Protein AF-A0A349BZT4-F1 (afdb_monomer)

Foldseek 3Di:
DDDDDDDDDDPPPPVVVVVVVVVVLVVPPPPQPWDDPVNVLVLCCQWQNPQKDFDDKDWDQDPQRKTKIWTWIDGPPDWIKIKIKIWDFDQDPVRDTDTRDIWIAICLVVRLCVVLVVVLVVLCVPAPWPWDWDFDDDDPDDSQTATETETEAADPVCLLVVLQSLLVVLVSSAAETQDPADPTPPPRTHAQKHWYFYAFPPDPDPCCPPPVNVVLGTQAIGHRDYPNGDRRHSVNSSVRSLQSNLQSCLVVLVPGPDDDPVSNVVDFHQKFFEDEPPADDDDTPLWIWGQDPVVRFTKIWDQQVQLVAPPNPDPDPPGCSVVVVLVSLVKHKDHYHQKIWIGRPNKIKMKGWDWDDDPPDRTDTDDIWMDIVRHTDDFDADDPPQDPPDSHTDIGTPVRCCVVVVWDWDADRSNRHIYID

Mean predicted aligned error: 14.91 Å

pLDDT: mean 72.08, std 18.43, range [25.5, 96.25]

Secondary structure (DSSP, 8-state):
----------THHHHHHHHHHHHHHHS---------HHHHHHHHHHHH-TT-EEEEEEEEE-TTS-EEEEEEEE-TTS-EEEEEEEE-EEEPTTSPEEEPPPEEEE-HHHHHHHHHHHHHHHHHHTSSSEEEEEEE---TT-TT-EEEEEEEESSGGGHHHHHHHHHHHHHHH----S-S----TT------EEEEEE--TT--SGGGGSTTTGGGGEEEEEEPP-TTSPPPPHHHHHHHHHHHHHHHHHHTTTSS----HHHHHHS--SEEEEEETTSS-PPTTSSEEEEETTTTEEEETT--GGGGSBT-S--PSSTTHHHHHHHHTT-EEEEEBTEEEEEETTEEEEEEEEEEEETTEEEEEEEEEEEETTEEE-PPPPPTTSS-SSSTT--EEHHHHHHHH---EEEETTTTEEEE-

Structure (mmCIF, N/CA/C/O backbone):
data_AF-A0A349BZT4-F1
#
_entry.id   AF-A0A349BZT4-F1
#
loop_
_atom_site.group_PDB
_atom_site.id
_atom_site.type_symbol
_atom_site.label_atom_id
_atom_site.label_alt_id
_atom_site.label_comp_id
_atom_site.label_asym_id
_atom_site.label_entity_id
_atom_site.label_seq_id
_atom_site.pdbx_PDB_ins_code
_atom_site.Cartn_x
_atom_site.Cartn_y
_atom_site.Cartn_z
_atom_site.occupancy
_atom_site.B_iso_or_equiv
_atom_site.auth_seq_id
_atom_site.auth_comp_id
_atom_site.auth_asym_id
_atom_site.auth_atom_id
_atom_site.pdbx_PDB_model_num
ATOM 1 N N . MET A 1 1 ? -27.736 -64.619 -50.169 1.00 33.50 1 MET A N 1
ATOM 2 C CA . MET A 1 1 ? -26.368 -65.000 -49.756 1.00 33.50 1 MET A CA 1
ATOM 3 C C . MET A 1 1 ? -25.431 -63.856 -50.098 1.00 33.50 1 MET A C 1
ATOM 5 O O . MET A 1 1 ? -25.486 -63.350 -51.210 1.00 33.50 1 MET A O 1
ATOM 9 N N . ARG A 1 2 ? -24.662 -63.398 -49.106 1.00 33.62 2 ARG A N 1
ATOM 10 C CA . ARG A 1 2 ? -23.636 -62.352 -49.215 1.00 33.62 2 ARG A CA 1
ATOM 11 C C . ARG A 1 2 ? -22.525 -62.796 -50.170 1.00 33.62 2 ARG A C 1
ATOM 13 O O . ARG A 1 2 ? -22.105 -63.941 -50.070 1.00 33.62 2 ARG A O 1
ATOM 20 N N . ASN A 1 3 ? -21.973 -61.879 -50.968 1.00 25.77 3 ASN A N 1
ATOM 21 C CA . ASN A 1 3 ? -20.522 -61.825 -51.143 1.00 25.77 3 ASN A CA 1
ATOM 22 C C . ASN A 1 3 ? -20.020 -60.444 -51.578 1.00 25.77 3 ASN A C 1
ATOM 24 O O . ASN A 1 3 ? -20.629 -59.747 -52.383 1.00 25.77 3 ASN A O 1
ATOM 28 N N . ARG A 1 4 ? -18.916 -60.069 -50.930 1.00 27.30 4 ARG A N 1
ATOM 29 C CA . ARG A 1 4 ? -18.234 -58.774 -50.903 1.00 27.30 4 ARG A CA 1
ATOM 30 C C . ARG A 1 4 ? -17.498 -58.507 -52.220 1.00 27.30 4 ARG A C 1
ATOM 32 O O . ARG A 1 4 ? -16.797 -59.388 -52.705 1.00 27.30 4 ARG A O 1
ATOM 39 N N . LYS A 1 5 ? -17.536 -57.264 -52.710 1.00 28.78 5 LYS A N 1
ATOM 40 C CA . LYS A 1 5 ? -16.455 -56.693 -53.528 1.00 28.78 5 LYS A CA 1
ATOM 41 C C . LYS A 1 5 ? -15.668 -55.720 -52.652 1.00 28.78 5 LYS A C 1
ATOM 43 O O . LYS A 1 5 ? -16.179 -54.667 -52.283 1.00 28.78 5 LYS A O 1
ATOM 48 N N . GLN A 1 6 ? -14.458 -56.128 -52.274 1.00 25.50 6 GLN A N 1
ATOM 49 C CA . GLN A 1 6 ? -13.431 -55.256 -51.708 1.00 25.50 6 GLN A CA 1
ATOM 50 C C . GLN A 1 6 ? -13.050 -54.204 -52.752 1.00 25.50 6 GLN A C 1
ATOM 52 O O . GLN A 1 6 ? -12.677 -54.560 -53.867 1.00 25.50 6 GLN A O 1
ATOM 57 N N . TRP A 1 7 ? -13.118 -52.931 -52.374 1.00 26.06 7 TRP A N 1
ATOM 58 C CA . TRP A 1 7 ? -12.403 -51.861 -53.059 1.00 26.06 7 TRP A CA 1
ATOM 59 C C . TRP A 1 7 ? -11.155 -51.553 -52.238 1.00 26.06 7 TRP A C 1
ATOM 61 O O . TRP A 1 7 ? -11.237 -51.128 -51.087 1.00 26.06 7 TRP A O 1
ATOM 71 N N . SER A 1 8 ? -9.999 -51.845 -52.821 1.00 26.56 8 SER A N 1
ATOM 72 C CA . SER A 1 8 ? -8.684 -51.469 -52.319 1.00 26.56 8 SER A CA 1
ATOM 73 C C . SER A 1 8 ? -8.488 -49.962 -52.499 1.00 26.56 8 SER A C 1
ATOM 75 O O . SER A 1 8 ? -8.285 -49.498 -53.621 1.00 26.56 8 SER A O 1
ATOM 77 N N . TYR A 1 9 ? -8.539 -49.199 -51.407 1.00 30.45 9 TYR A N 1
ATOM 78 C CA . TYR A 1 9 ? -8.032 -47.829 -51.392 1.00 30.45 9 TYR A CA 1
ATOM 79 C C . TYR A 1 9 ? -6.500 -47.871 -51.322 1.00 30.45 9 TYR A C 1
ATOM 81 O O . TYR A 1 9 ? -5.923 -48.359 -50.352 1.00 30.45 9 TYR A O 1
ATOM 89 N N . LEU A 1 10 ? -5.851 -47.387 -52.382 1.00 32.22 10 LEU A N 1
ATOM 90 C CA . LEU A 1 10 ? -4.414 -47.115 -52.434 1.00 32.22 10 LEU A CA 1
ATOM 91 C C . LEU A 1 10 ? -4.044 -45.993 -51.434 1.00 32.22 10 LEU A C 1
ATOM 93 O O . LEU A 1 10 ? -4.781 -45.010 -51.329 1.00 32.22 10 LEU A O 1
ATOM 97 N N . PRO A 1 11 ? -2.890 -46.072 -50.744 1.00 33.06 11 PRO A N 1
ATOM 98 C CA . PRO A 1 11 ? -2.479 -45.151 -49.676 1.00 33.06 11 PRO A CA 1
ATOM 99 C C . PRO A 1 11 ? -1.866 -43.834 -50.204 1.00 33.06 11 PRO A C 1
ATOM 101 O O . PRO A 1 11 ? -0.901 -43.321 -49.647 1.00 33.06 11 PRO A O 1
ATOM 104 N N . GLY A 1 12 ? -2.400 -43.276 -51.295 1.00 32.62 12 GLY A N 1
ATOM 105 C CA . GLY A 1 12 ? -1.867 -42.059 -51.929 1.00 32.62 12 GLY A CA 1
ATOM 106 C C . GLY A 1 12 ? -2.421 -40.740 -51.374 1.00 32.62 12 GLY A C 1
ATOM 107 O O . GLY A 1 12 ? -1.806 -39.695 -51.553 1.00 32.62 12 GLY A O 1
ATOM 108 N N . GLY A 1 13 ? -3.566 -40.770 -50.681 1.00 32.25 13 GLY A N 1
ATOM 109 C CA . GLY A 1 13 ? -4.233 -39.557 -50.181 1.00 32.25 13 GLY A CA 1
ATOM 110 C C . GLY A 1 13 ? -3.691 -39.028 -48.849 1.00 32.25 13 GLY A C 1
ATOM 111 O O . GLY A 1 13 ? -3.753 -37.830 -48.597 1.00 32.25 13 GLY A O 1
ATOM 112 N N . ILE A 1 14 ? -3.125 -39.901 -48.010 1.00 41.31 14 ILE A N 1
ATOM 113 C CA . ILE A 1 14 ? -2.686 -39.542 -46.651 1.00 41.31 14 ILE A CA 1
ATOM 114 C C . ILE A 1 14 ? -1.326 -38.830 -46.676 1.00 41.31 14 ILE A C 1
ATOM 116 O O . ILE A 1 14 ? -1.122 -37.879 -45.930 1.00 41.31 14 ILE A O 1
ATOM 120 N N . ILE A 1 15 ? -0.421 -39.223 -47.580 1.00 42.22 15 ILE A N 1
ATOM 121 C CA . ILE A 1 15 ? 0.914 -38.612 -47.691 1.00 42.22 15 ILE A CA 1
ATOM 122 C C . ILE A 1 15 ? 0.824 -37.204 -48.303 1.00 42.22 15 ILE A C 1
ATOM 124 O O . ILE A 1 15 ? 1.499 -36.293 -47.835 1.00 42.22 15 ILE A O 1
ATOM 128 N N . GLY A 1 16 ? -0.066 -36.995 -49.282 1.00 30.02 16 GLY A N 1
ATOM 129 C CA . GLY A 1 16 ? -0.328 -35.669 -49.856 1.00 30.02 16 GLY A CA 1
ATOM 130 C C . GLY A 1 16 ? -0.986 -34.701 -48.866 1.00 30.02 16 GLY A C 1
ATOM 131 O O . GLY A 1 16 ? -0.607 -33.535 -48.817 1.00 30.02 16 GLY A O 1
ATOM 132 N N . TRP A 1 17 ? -1.909 -35.187 -48.027 1.00 37.91 17 TRP A N 1
ATOM 133 C CA . TRP A 1 17 ? -2.520 -34.382 -46.961 1.00 37.91 17 TRP A CA 1
ATOM 134 C C . TRP A 1 17 ? -1.548 -34.070 -45.820 1.00 37.91 17 TRP A C 1
ATOM 136 O O . TRP A 1 17 ? -1.531 -32.940 -45.348 1.00 37.91 17 TRP A O 1
ATOM 146 N N . LEU A 1 18 ? -0.695 -35.017 -45.413 1.00 39.47 18 LEU A N 1
ATOM 147 C CA . LEU A 1 18 ? 0.344 -34.762 -44.407 1.00 39.47 18 LEU A CA 1
ATOM 148 C C . LEU A 1 18 ? 1.397 -33.770 -44.910 1.00 39.47 18 LEU A C 1
ATOM 150 O O . LEU A 1 18 ? 1.769 -32.872 -44.166 1.00 39.47 18 LEU A O 1
ATOM 154 N N . ALA A 1 19 ? 1.827 -33.863 -46.172 1.00 37.22 19 ALA A N 1
ATOM 155 C CA . ALA A 1 19 ? 2.768 -32.903 -4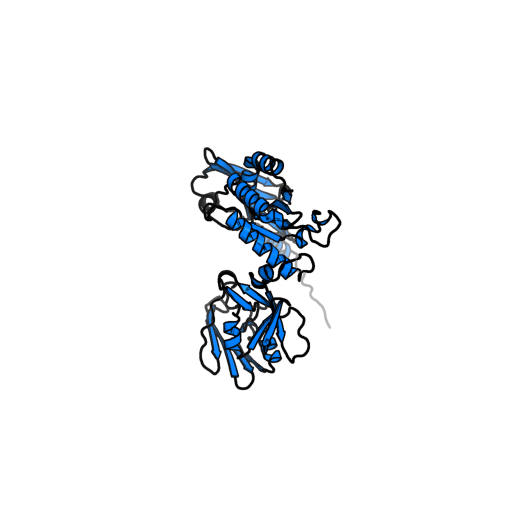6.749 1.00 37.22 19 ALA A CA 1
ATOM 156 C C . ALA A 1 19 ? 2.161 -31.493 -46.874 1.00 37.22 19 ALA A C 1
ATOM 158 O O . ALA A 1 19 ? 2.843 -30.512 -46.585 1.00 37.22 19 ALA A O 1
ATOM 159 N N . LEU A 1 20 ? 0.876 -31.384 -47.236 1.00 35.31 20 LEU A N 1
ATOM 160 C CA . LEU A 1 20 ? 0.167 -30.102 -47.310 1.00 35.31 20 LEU A CA 1
ATOM 161 C C . LEU A 1 20 ? -0.092 -29.504 -45.916 1.00 35.31 20 LEU A C 1
ATOM 163 O O . LEU A 1 20 ? 0.057 -28.301 -45.745 1.00 35.31 20 LEU A O 1
ATOM 167 N N . VAL A 1 21 ? -0.413 -30.325 -44.908 1.00 42.88 21 VAL A N 1
ATOM 168 C CA . VAL A 1 21 ? -0.552 -29.889 -43.505 1.00 42.88 21 VAL A CA 1
ATOM 169 C C . VAL A 1 21 ? 0.803 -29.473 -42.928 1.00 42.88 21 VAL A C 1
ATOM 171 O O . VAL A 1 21 ? 0.876 -28.440 -42.276 1.00 42.88 21 VAL A O 1
ATOM 174 N N . CYS A 1 22 ? 1.896 -30.183 -43.221 1.00 37.44 22 CYS A N 1
ATOM 175 C CA . CYS A 1 22 ? 3.240 -29.767 -42.809 1.00 37.44 22 CYS A CA 1
ATOM 176 C C . CYS A 1 22 ? 3.703 -28.476 -43.512 1.00 37.44 22 CYS A C 1
ATOM 178 O O . CYS A 1 22 ? 4.356 -27.658 -42.875 1.00 37.44 22 CYS A O 1
ATOM 180 N N . LEU A 1 23 ? 3.337 -28.252 -44.781 1.00 34.69 23 LEU A N 1
ATOM 181 C CA . LEU A 1 23 ? 3.637 -27.006 -45.506 1.00 34.69 23 LEU A CA 1
ATOM 182 C C . LEU A 1 23 ? 2.755 -25.826 -45.061 1.00 34.69 23 LEU A C 1
ATOM 184 O O . LEU A 1 23 ? 3.252 -24.708 -44.965 1.00 34.69 23 LEU A O 1
ATOM 188 N N . LEU A 1 24 ? 1.481 -26.061 -44.729 1.00 34.69 24 LEU A N 1
ATOM 189 C CA . LEU A 1 24 ? 0.586 -25.040 -44.163 1.00 34.69 24 LEU A CA 1
ATOM 190 C C . LEU A 1 24 ? 0.938 -24.702 -42.704 1.00 34.69 24 LEU A C 1
ATOM 192 O O . LEU A 1 24 ? 0.768 -23.559 -42.297 1.00 34.69 24 LEU A O 1
ATOM 196 N N . LEU A 1 25 ? 1.491 -25.650 -41.939 1.00 36.62 25 LEU A N 1
ATOM 197 C CA . LEU A 1 25 ? 2.021 -25.405 -40.591 1.00 36.62 25 LEU A CA 1
ATOM 198 C C . LEU A 1 25 ? 3.416 -24.758 -40.603 1.00 36.62 25 LEU A C 1
ATOM 200 O O . LEU A 1 25 ? 3.747 -24.038 -39.668 1.00 36.62 25 LEU A O 1
ATOM 204 N N . ALA A 1 26 ? 4.216 -24.960 -41.656 1.00 33.97 26 ALA A N 1
ATOM 205 C CA . ALA A 1 26 ? 5.483 -24.247 -41.849 1.00 33.97 26 ALA A CA 1
ATOM 206 C C . ALA A 1 26 ? 5.288 -22.798 -42.344 1.00 33.97 26 ALA A C 1
ATOM 208 O O . ALA A 1 26 ? 6.171 -21.966 -42.162 1.00 33.97 26 ALA A O 1
ATOM 209 N N . GLY A 1 27 ? 4.135 -22.490 -42.953 1.00 26.31 27 GLY A N 1
ATOM 210 C CA . GLY A 1 27 ? 3.783 -21.162 -43.471 1.00 26.31 27 GLY A CA 1
ATOM 211 C C . GLY A 1 27 ? 3.157 -20.201 -42.454 1.00 26.31 27 GLY A C 1
ATOM 212 O O . GLY A 1 27 ? 2.952 -19.036 -42.778 1.00 26.31 27 GLY A O 1
ATOM 213 N N . CYS A 1 28 ? 2.881 -20.653 -41.229 1.00 32.72 28 CYS A N 1
ATOM 214 C CA . CYS A 1 28 ? 2.482 -19.799 -40.110 1.00 32.72 28 CYS A CA 1
ATOM 215 C C . CYS A 1 28 ? 3.651 -19.639 -39.132 1.00 32.72 28 CYS A C 1
ATOM 217 O O . CYS A 1 28 ? 3.532 -19.942 -37.946 1.00 32.72 28 CYS A O 1
ATOM 219 N N . GLY A 1 29 ? 4.799 -19.176 -39.631 1.00 32.09 29 GLY A N 1
ATOM 220 C CA . GLY A 1 29 ? 5.762 -18.510 -38.764 1.00 32.09 29 GLY A CA 1
ATOM 221 C C . GLY A 1 29 ? 5.084 -17.249 -38.248 1.00 32.09 29 GLY A C 1
ATOM 222 O O . GLY A 1 29 ? 5.007 -16.265 -38.975 1.00 32.09 29 GLY A O 1
ATOM 223 N N . GLY A 1 30 ? 4.494 -17.312 -37.053 1.00 38.09 30 GLY A N 1
ATOM 224 C CA . GLY A 1 30 ? 4.013 -16.112 -36.384 1.00 38.09 30 GLY A CA 1
ATOM 225 C C . GLY A 1 30 ? 5.189 -15.154 -36.285 1.00 38.09 30 GLY A C 1
ATOM 226 O O . GLY A 1 30 ? 6.231 -15.542 -35.754 1.00 38.09 30 GLY A O 1
ATOM 227 N N . GLU A 1 31 ? 5.051 -13.956 -36.854 1.00 41.78 31 GLU A N 1
ATOM 228 C CA . GLU A 1 31 ? 6.007 -12.880 -36.621 1.00 41.78 31 GLU A CA 1
ATOM 229 C C . GLU A 1 31 ? 6.230 -12.803 -35.110 1.00 41.78 31 GLU A C 1
ATOM 231 O O . GLU A 1 31 ? 5.271 -12.714 -34.336 1.00 41.78 31 GLU A O 1
ATOM 236 N N . GLN A 1 32 ? 7.486 -12.936 -34.676 1.00 49.50 32 GLN A N 1
ATOM 237 C CA . GLN A 1 32 ? 7.837 -12.619 -33.301 1.00 49.50 32 GLN A CA 1
ATOM 238 C C . GLN A 1 32 ? 7.448 -11.154 -33.106 1.00 49.50 32 GLN A C 1
ATOM 240 O O . GLN A 1 32 ? 8.081 -10.256 -33.652 1.00 49.50 32 GLN A O 1
ATOM 245 N N . THR A 1 33 ? 6.364 -10.910 -32.376 1.00 53.66 33 THR A N 1
ATOM 246 C CA . THR A 1 33 ? 6.022 -9.579 -31.884 1.00 53.66 33 THR A CA 1
ATOM 247 C C . THR A 1 33 ? 7.103 -9.193 -30.885 1.00 53.66 33 THR A C 1
ATOM 249 O 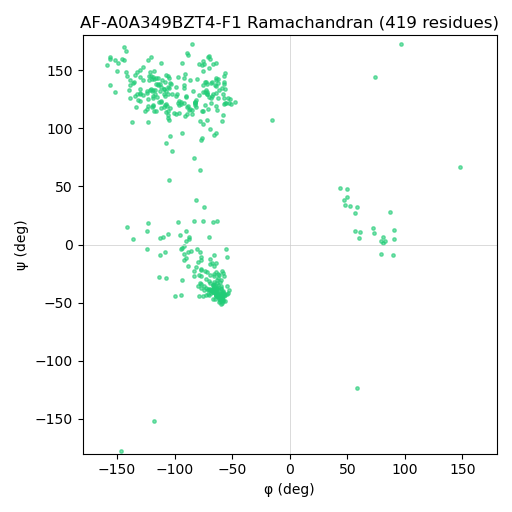O . THR A 1 33 ? 7.037 -9.616 -29.734 1.00 53.66 33 THR A O 1
ATOM 252 N N . VAL A 1 34 ? 8.123 -8.472 -31.348 1.00 62.66 34 VAL A N 1
ATOM 253 C CA . VAL A 1 34 ? 9.179 -7.848 -30.540 1.00 62.66 34 VAL A CA 1
ATOM 254 C C . VAL A 1 34 ? 8.905 -6.345 -30.509 1.00 62.66 34 VAL A C 1
ATOM 256 O O . VAL A 1 34 ? 8.394 -5.800 -31.489 1.00 62.66 34 VAL A O 1
ATOM 259 N N . TYR A 1 35 ? 9.205 -5.681 -29.390 1.00 70.50 35 TYR A N 1
ATOM 260 C CA . TYR A 1 35 ? 9.154 -4.220 -29.338 1.00 70.50 35 TYR A CA 1
ATOM 261 C C . TYR A 1 35 ? 10.153 -3.639 -30.337 1.00 70.50 35 TYR A C 1
ATOM 263 O O . TYR A 1 35 ? 11.306 -4.058 -30.394 1.00 70.50 35 TYR A O 1
ATOM 271 N N . THR A 1 36 ? 9.716 -2.665 -31.122 1.00 79.12 36 THR A N 1
ATOM 272 C CA . THR A 1 36 ? 10.607 -1.916 -32.004 1.00 79.12 36 THR A CA 1
ATOM 273 C C . THR A 1 36 ? 11.525 -1.009 -31.184 1.00 79.12 36 THR A C 1
ATOM 275 O O . THR A 1 36 ? 11.145 -0.512 -30.124 1.00 79.12 36 THR A O 1
ATOM 278 N N . GLU A 1 37 ? 12.718 -0.709 -31.703 1.00 85.50 37 GLU A N 1
ATOM 279 C CA . GLU A 1 37 ? 13.644 0.241 -31.067 1.00 85.50 37 GLU A CA 1
ATOM 280 C C . GLU A 1 37 ? 12.970 1.594 -30.772 1.00 85.50 37 GLU A C 1
ATOM 282 O O . GLU A 1 37 ? 13.159 2.170 -29.704 1.00 85.50 37 GLU A O 1
ATOM 287 N N . SER A 1 38 ? 12.112 2.077 -31.679 1.00 82.38 38 SER A N 1
ATOM 288 C CA . SER A 1 38 ? 11.356 3.320 -31.477 1.00 82.38 38 SER A CA 1
ATOM 289 C C . SER A 1 38 ? 10.386 3.245 -30.291 1.00 82.38 38 SER A C 1
ATOM 291 O O . SER A 1 38 ? 10.265 4.219 -29.551 1.00 82.38 38 SER A O 1
ATOM 293 N N . GLU A 1 39 ? 9.724 2.105 -30.073 1.00 82.81 39 GLU A N 1
ATOM 294 C CA . GLU A 1 39 ? 8.862 1.892 -28.901 1.00 82.81 39 GLU A CA 1
ATOM 295 C C . GLU A 1 39 ? 9.671 1.853 -27.599 1.00 82.81 39 GLU A C 1
ATOM 297 O O . GLU A 1 39 ? 9.212 2.366 -26.580 1.00 82.81 39 GLU A O 1
ATOM 302 N N . ILE A 1 40 ? 10.888 1.308 -27.631 1.00 85.25 40 ILE A N 1
ATOM 303 C CA . ILE A 1 40 ? 11.782 1.232 -26.465 1.00 85.25 40 ILE A CA 1
ATOM 304 C C . ILE A 1 40 ? 12.352 2.610 -26.127 1.00 85.25 40 ILE A C 1
ATOM 306 O O . ILE A 1 40 ? 12.347 3.012 -24.965 1.00 85.25 40 ILE A O 1
ATOM 310 N N . ILE A 1 41 ? 12.777 3.374 -27.135 1.00 85.19 41 ILE A N 1
ATOM 311 C CA . ILE A 1 41 ? 13.199 4.767 -26.959 1.00 85.19 41 ILE A CA 1
ATOM 312 C C . ILE A 1 41 ? 12.047 5.594 -26.375 1.00 85.19 41 ILE A C 1
ATOM 314 O O . ILE A 1 41 ? 12.260 6.357 -25.433 1.00 85.19 41 ILE A O 1
ATOM 318 N N . GLN A 1 42 ? 10.822 5.432 -26.888 1.00 83.56 42 GLN A N 1
ATOM 319 C CA . GLN A 1 42 ? 9.657 6.137 -26.350 1.00 83.56 42 GLN A CA 1
ATOM 320 C C . GLN A 1 42 ? 9.340 5.704 -24.914 1.00 83.56 42 GLN A C 1
ATOM 322 O O . GLN A 1 42 ? 9.044 6.554 -24.080 1.00 83.56 42 GLN A O 1
ATOM 327 N N . TYR A 1 43 ? 9.451 4.411 -24.598 1.00 84.12 43 TYR A N 1
ATOM 328 C CA . TYR A 1 43 ? 9.321 3.910 -23.231 1.00 84.12 43 TYR A CA 1
ATOM 329 C C . TYR A 1 43 ? 10.315 4.589 -22.283 1.00 84.12 43 TYR A C 1
ATOM 331 O O . TYR A 1 43 ? 9.911 5.086 -21.230 1.00 84.12 43 TYR A O 1
ATOM 339 N N . VAL A 1 44 ? 11.595 4.663 -22.659 1.00 85.06 44 VAL A N 1
ATOM 340 C CA . VAL A 1 44 ? 12.617 5.301 -21.822 1.00 85.06 44 VAL A CA 1
ATOM 341 C C . VAL A 1 44 ? 12.330 6.787 -21.636 1.00 85.06 44 VAL A C 1
ATOM 343 O O . VAL A 1 44 ? 12.395 7.267 -20.510 1.00 85.06 44 VAL A O 1
ATOM 346 N N . LYS A 1 45 ? 11.916 7.499 -22.686 1.00 84.62 45 LYS A N 1
ATOM 347 C CA . LYS A 1 45 ? 11.516 8.911 -22.585 1.00 84.62 45 LYS A CA 1
ATOM 348 C C . LYS A 1 45 ? 10.328 9.116 -21.648 1.00 84.62 45 LYS A C 1
ATOM 350 O O . LYS A 1 45 ? 10.367 9.973 -20.766 1.00 84.62 45 LYS A O 1
ATOM 355 N N . ASP A 1 46 ? 9.292 8.297 -21.798 1.00 79.69 46 ASP A N 1
ATOM 356 C CA . ASP A 1 46 ? 8.072 8.370 -20.994 1.00 79.69 46 ASP A CA 1
ATOM 357 C C . ASP A 1 46 ? 8.326 8.070 -19.511 1.00 79.69 46 ASP A C 1
ATOM 359 O O . ASP A 1 46 ? 7.672 8.646 -18.636 1.00 79.69 46 ASP A O 1
ATOM 363 N N . VAL A 1 47 ? 9.226 7.127 -19.219 1.00 78.06 47 VAL A N 1
ATOM 364 C CA . VAL A 1 47 ? 9.466 6.638 -17.857 1.00 78.06 47 VAL A CA 1
ATOM 365 C C . VAL A 1 47 ? 10.617 7.370 -17.180 1.00 78.06 47 VAL A C 1
ATOM 367 O O . VAL A 1 47 ? 10.463 7.743 -16.023 1.00 78.06 47 VAL A O 1
ATOM 370 N N . TYR A 1 48 ? 11.732 7.602 -17.864 1.00 82.88 48 TYR A N 1
ATOM 371 C CA . TYR A 1 48 ? 12.985 8.113 -17.291 1.00 82.88 48 TYR A CA 1
ATOM 372 C C . TYR A 1 48 ? 13.351 9.526 -17.768 1.00 82.88 48 TYR A C 1
ATOM 374 O O . TYR A 1 48 ? 14.247 10.141 -17.198 1.00 82.88 48 TYR A O 1
ATOM 382 N N . GLY A 1 49 ? 12.634 10.069 -18.756 1.00 82.25 49 GLY A N 1
ATOM 383 C CA . GLY A 1 49 ? 12.856 11.413 -19.291 1.00 82.25 49 GLY A CA 1
ATOM 384 C C . GLY A 1 49 ? 13.721 11.442 -20.554 1.00 82.25 49 GLY A C 1
ATOM 385 O O . GLY A 1 49 ? 14.274 10.437 -20.992 1.00 82.25 49 GLY A O 1
ATOM 386 N N . GLU A 1 50 ? 13.821 12.627 -21.156 1.00 86.50 50 GLU A N 1
ATOM 387 C CA . GLU A 1 50 ? 14.505 12.860 -22.441 1.00 86.50 50 GLU A CA 1
ATOM 388 C C . GLU A 1 50 ? 16.041 12.884 -22.336 1.00 86.50 50 GLU A C 1
ATOM 390 O O . GLU A 1 50 ? 16.731 12.875 -23.357 1.00 86.50 50 GLU A O 1
ATOM 395 N N . ASP A 1 51 ? 16.584 12.913 -21.116 1.00 87.88 51 ASP A N 1
ATOM 396 C CA . ASP A 1 51 ? 18.027 13.025 -20.874 1.00 87.88 51 ASP A CA 1
ATOM 397 C C . ASP A 1 51 ? 18.783 11.717 -21.179 1.00 87.88 51 ASP A C 1
ATOM 399 O O . ASP A 1 51 ? 19.973 11.745 -21.500 1.00 87.88 51 ASP A O 1
ATOM 403 N N . TYR A 1 52 ? 18.093 10.572 -21.148 1.00 88.81 52 TYR A N 1
ATOM 404 C CA . TYR A 1 52 ? 18.673 9.268 -21.466 1.00 88.81 52 TYR A CA 1
ATOM 405 C C . TYR A 1 52 ? 18.707 9.019 -22.973 1.00 88.81 52 TYR A C 1
ATOM 407 O O . TYR A 1 52 ? 17.677 8.996 -23.651 1.00 88.81 52 TYR A O 1
ATOM 415 N N . ARG A 1 53 ? 19.906 8.766 -23.501 1.00 92.25 53 ARG A N 1
ATOM 416 C CA . ARG A 1 53 ? 20.128 8.471 -24.921 1.00 92.25 53 ARG A CA 1
ATOM 417 C C . ARG A 1 53 ? 20.540 7.023 -25.106 1.00 92.25 53 ARG A C 1
ATOM 419 O O . ARG A 1 53 ? 21.311 6.498 -24.310 1.00 92.25 53 ARG A O 1
ATOM 426 N N . LEU A 1 54 ? 20.048 6.402 -26.176 1.00 93.50 54 LEU A N 1
ATOM 427 C CA . LEU A 1 54 ? 20.518 5.091 -26.610 1.00 93.50 54 LEU A CA 1
ATOM 428 C C . LEU A 1 54 ? 21.991 5.211 -27.019 1.00 93.50 54 LEU A C 1
ATOM 430 O O . LEU A 1 54 ? 22.322 5.988 -27.917 1.00 93.50 54 LEU A O 1
ATOM 434 N N . THR A 1 55 ? 22.866 4.478 -26.340 1.00 93.12 55 THR A N 1
ATOM 435 C CA . THR A 1 55 ? 24.314 4.493 -26.580 1.00 93.12 55 THR A CA 1
ATOM 436 C C . THR A 1 55 ? 24.819 3.229 -27.250 1.00 93.12 55 THR A C 1
ATOM 438 O O . THR A 1 55 ? 25.828 3.292 -27.947 1.00 93.12 55 THR A O 1
ATOM 441 N N . ASP A 1 56 ? 24.151 2.098 -27.028 1.00 91.31 56 ASP A N 1
ATOM 442 C CA . ASP A 1 56 ? 24.555 0.810 -27.588 1.00 91.31 56 ASP A CA 1
ATOM 443 C C . ASP A 1 56 ? 23.363 -0.151 -27.679 1.00 91.31 56 ASP A C 1
ATOM 445 O O . ASP A 1 56 ? 22.360 0.020 -26.978 1.00 91.31 56 ASP A O 1
ATOM 449 N N . THR A 1 57 ? 23.489 -1.164 -28.530 1.00 90.25 57 THR A N 1
ATOM 450 C CA . THR A 1 57 ? 22.503 -2.232 -28.712 1.00 90.25 57 THR A CA 1
ATOM 451 C C . THR A 1 57 ? 23.211 -3.567 -28.885 1.00 90.25 57 THR A C 1
ATOM 453 O O . THR A 1 57 ? 24.115 -3.667 -29.715 1.00 90.25 57 THR A O 1
ATOM 456 N N . ASP A 1 58 ? 22.762 -4.600 -28.179 1.00 86.88 58 ASP A N 1
ATOM 457 C CA . ASP A 1 58 ? 23.258 -5.967 -28.335 1.00 86.88 58 ASP A CA 1
ATOM 458 C C . ASP A 1 58 ? 22.118 -6.926 -28.692 1.00 86.88 58 ASP A C 1
ATOM 460 O O . ASP A 1 58 ? 20.983 -6.775 -28.240 1.00 86.88 58 ASP A O 1
ATOM 464 N N . HIS A 1 59 ? 22.429 -7.919 -29.521 1.00 84.19 59 HIS A N 1
ATOM 465 C CA . HIS A 1 59 ? 21.484 -8.924 -29.991 1.00 84.19 59 HIS A CA 1
ATOM 466 C C . HIS A 1 59 ? 22.011 -10.315 -29.657 1.00 84.19 59 HIS A C 1
ATOM 468 O O . HIS A 1 59 ? 23.026 -10.766 -30.198 1.00 84.19 59 HIS A O 1
ATOM 474 N N . ALA A 1 60 ? 21.278 -11.032 -28.810 1.00 79.44 60 ALA A N 1
ATOM 475 C CA . ALA A 1 60 ? 21.638 -12.364 -28.361 1.00 79.44 60 ALA A CA 1
ATOM 476 C C . ALA A 1 60 ? 20.551 -13.387 -28.709 1.00 79.44 60 ALA A C 1
ATOM 478 O O . ALA A 1 60 ? 19.369 -13.216 -28.412 1.00 79.44 60 ALA A O 1
ATOM 479 N N . VAL A 1 61 ? 20.976 -14.520 -29.272 1.00 76.75 61 VAL A N 1
ATOM 480 C CA . VAL A 1 61 ? 20.131 -15.711 -29.419 1.00 76.75 61 VAL A CA 1
ATOM 481 C C . VAL A 1 61 ? 20.586 -16.738 -28.393 1.00 76.75 61 VAL A C 1
ATOM 483 O O . VAL A 1 61 ? 21.694 -17.272 -28.471 1.00 76.75 61 VAL A O 1
ATOM 486 N N . LEU A 1 62 ? 19.737 -16.995 -27.402 1.00 71.06 62 LEU A N 1
ATOM 487 C CA . LEU A 1 62 ? 20.030 -17.905 -26.302 1.00 71.06 62 LEU A CA 1
ATOM 488 C C . LEU A 1 62 ? 19.946 -19.376 -26.751 1.00 71.06 62 LEU A C 1
ATOM 490 O O . LEU A 1 62 ? 19.249 -19.693 -27.720 1.00 71.06 62 LEU A O 1
ATOM 494 N N . PRO A 1 63 ? 20.598 -20.315 -26.033 1.00 69.25 63 PRO A N 1
ATOM 495 C CA . PRO A 1 63 ? 20.598 -21.736 -26.395 1.00 69.25 63 PRO A CA 1
ATOM 496 C C . PRO A 1 63 ? 19.209 -22.386 -26.468 1.00 69.25 63 PRO A C 1
ATOM 498 O O . PRO A 1 63 ? 19.050 -23.406 -27.135 1.00 69.25 63 PRO A O 1
ATOM 501 N N . ASP A 1 64 ? 18.208 -21.819 -25.787 1.00 65.00 64 ASP A N 1
ATOM 502 C CA . ASP A 1 64 ? 16.817 -22.285 -25.820 1.00 65.00 64 ASP A CA 1
ATOM 503 C C . ASP A 1 64 ? 15.988 -21.670 -26.967 1.00 65.00 64 ASP A C 1
ATOM 505 O O . ASP A 1 64 ? 14.782 -21.904 -27.048 1.00 65.00 64 ASP A O 1
ATOM 509 N N . GLY A 1 65 ? 16.632 -20.917 -27.867 1.00 66.44 65 GLY A N 1
ATOM 510 C CA . GLY A 1 65 ? 16.009 -20.252 -29.010 1.00 66.44 65 GLY A CA 1
ATOM 511 C C . GLY A 1 65 ? 15.353 -18.911 -28.677 1.00 66.44 65 GLY A C 1
ATOM 512 O O . GLY A 1 65 ? 14.747 -18.306 -29.560 1.00 66.44 65 GLY A O 1
ATOM 513 N N . THR A 1 66 ? 15.460 -18.438 -27.432 1.00 70.12 66 THR A N 1
ATOM 514 C CA . THR A 1 66 ? 14.985 -17.107 -27.042 1.00 70.12 66 THR A CA 1
ATOM 515 C C . THR A 1 66 ? 15.840 -16.033 -27.709 1.00 70.12 66 THR A C 1
ATOM 517 O O . THR A 1 66 ? 17.065 -16.044 -27.590 1.00 70.12 66 THR A O 1
ATOM 520 N N . VAL A 1 67 ? 15.182 -15.096 -28.388 1.00 72.44 67 VAL A N 1
ATOM 521 C CA . VAL A 1 67 ? 15.819 -13.888 -28.921 1.00 72.44 67 VAL A CA 1
ATOM 522 C C . VAL A 1 67 ? 15.736 -12.807 -27.851 1.00 72.44 67 VAL A C 1
ATOM 524 O O . VAL A 1 67 ? 14.647 -12.557 -27.319 1.00 72.44 67 VAL A O 1
ATOM 527 N N . ARG A 1 68 ? 16.884 -12.213 -27.522 1.00 77.94 68 ARG A N 1
ATOM 528 C CA . ARG A 1 68 ? 17.025 -11.112 -26.574 1.00 77.94 68 ARG A CA 1
ATOM 529 C C . ARG A 1 68 ? 17.700 -9.933 -27.265 1.00 77.94 68 ARG A C 1
ATOM 531 O O . ARG A 1 68 ? 18.802 -10.088 -27.785 1.00 77.94 68 ARG A O 1
ATOM 538 N N . ASP A 1 69 ? 17.047 -8.781 -27.220 1.00 83.25 69 ASP A N 1
ATOM 539 C CA . ASP A 1 69 ? 17.613 -7.509 -27.670 1.00 83.25 69 ASP A CA 1
ATOM 540 C C . ASP A 1 69 ? 17.831 -6.614 -26.453 1.00 83.25 69 ASP A C 1
ATOM 542 O O . ASP A 1 69 ? 16.888 -6.339 -25.708 1.00 83.25 69 ASP A O 1
ATOM 546 N N . ASP A 1 70 ? 19.067 -6.176 -26.254 1.00 86.94 70 ASP A N 1
ATOM 547 C CA . ASP A 1 70 ? 19.491 -5.334 -25.145 1.00 86.94 70 ASP A CA 1
ATOM 548 C C . ASP A 1 70 ? 19.792 -3.923 -25.665 1.00 86.94 70 ASP A C 1
ATOM 550 O O . ASP A 1 70 ? 20.570 -3.743 -26.596 1.00 86.94 70 ASP A O 1
ATOM 554 N N . TYR A 1 71 ? 19.190 -2.910 -25.051 1.00 89.25 71 TYR A N 1
ATOM 555 C CA . TYR A 1 71 ? 19.322 -1.501 -25.418 1.00 89.25 71 TYR A CA 1
ATOM 556 C C . TYR A 1 71 ? 19.935 -0.746 -24.243 1.00 89.25 71 TYR A C 1
ATOM 558 O O . TYR A 1 71 ? 19.333 -0.667 -23.170 1.00 89.25 71 TYR A O 1
ATOM 566 N N . ILE A 1 72 ? 21.137 -0.204 -24.416 1.00 90.94 72 ILE A N 1
ATOM 567 C CA . ILE A 1 72 ? 21.862 0.494 -23.353 1.00 90.94 72 ILE A CA 1
ATOM 568 C C . ILE A 1 72 ? 21.571 1.985 -23.455 1.00 90.94 72 ILE A C 1
ATOM 570 O O . ILE A 1 72 ? 21.873 2.619 -24.466 1.00 90.94 72 ILE A O 1
ATOM 574 N N . PHE A 1 73 ? 21.012 2.546 -22.389 1.00 92.62 73 PHE A N 1
ATOM 575 C CA . PHE A 1 73 ? 20.728 3.967 -22.261 1.00 92.62 73 PHE A CA 1
ATOM 576 C C . PHE A 1 73 ? 21.681 4.607 -21.257 1.00 92.62 73 PHE A C 1
ATOM 578 O O . PHE A 1 73 ? 21.967 4.026 -20.209 1.00 92.62 73 PHE A O 1
ATOM 585 N N . ALA A 1 74 ? 22.161 5.811 -21.559 1.00 91.44 74 ALA A N 1
ATOM 586 C CA . ALA A 1 74 ? 22.992 6.591 -20.648 1.00 91.44 74 ALA A CA 1
ATOM 587 C C . ALA A 1 74 ? 22.665 8.088 -20.710 1.00 91.44 74 ALA A C 1
ATOM 589 O O . ALA A 1 74 ? 22.291 8.622 -21.757 1.00 91.44 74 ALA A O 1
ATOM 590 N N . GLU A 1 75 ? 22.837 8.753 -19.572 1.00 89.19 75 GLU A N 1
ATOM 591 C CA . GLU A 1 75 ? 22.913 10.211 -19.435 1.00 89.19 75 GLU A CA 1
ATOM 592 C C . GLU A 1 75 ? 24.401 10.621 -19.403 1.00 89.19 75 GLU A C 1
ATOM 594 O O . GLU A 1 75 ? 25.225 9.892 -18.851 1.00 89.19 75 GLU A O 1
ATOM 599 N N . GLU A 1 76 ? 24.758 11.767 -19.994 1.00 73.12 76 GLU A N 1
ATOM 600 C CA . GLU A 1 76 ? 26.154 12.186 -20.257 1.00 73.12 76 GLU A CA 1
ATOM 601 C C . GLU A 1 76 ? 27.058 12.193 -19.005 1.00 73.12 76 GLU A C 1
ATOM 603 O O . GLU A 1 76 ? 28.209 11.774 -19.087 1.00 73.12 76 GLU A O 1
ATOM 608 N N . ASP A 1 77 ? 26.509 12.557 -17.842 1.00 70.12 77 ASP A N 1
ATOM 609 C CA . ASP A 1 77 ? 27.182 12.526 -16.529 1.00 70.12 77 ASP A CA 1
ATOM 610 C C . ASP A 1 77 ? 26.420 11.664 -15.498 1.00 70.12 77 ASP A C 1
ATOM 612 O O . ASP A 1 77 ? 26.567 11.822 -14.281 1.00 70.12 77 ASP A O 1
ATOM 616 N N . GLY A 1 78 ? 25.538 10.787 -15.980 1.00 79.44 78 GLY A N 1
ATOM 617 C CA . GLY A 1 78 ? 24.538 10.120 -15.158 1.00 79.44 78 GLY A CA 1
ATOM 618 C C . GLY A 1 78 ? 24.675 8.606 -15.107 1.00 79.44 78 GLY A C 1
ATOM 619 O O . GLY A 1 78 ? 25.759 8.026 -15.173 1.00 79.44 78 GLY A O 1
ATOM 620 N N . ILE A 1 79 ? 23.536 7.956 -14.906 1.00 86.50 79 ILE A N 1
ATOM 621 C CA . ILE A 1 79 ? 23.449 6.505 -14.761 1.00 86.50 79 ILE A CA 1
ATOM 622 C C . ILE A 1 79 ? 23.338 5.884 -16.154 1.00 86.50 79 ILE A C 1
ATOM 624 O O . ILE A 1 79 ? 22.663 6.417 -17.031 1.00 86.50 79 ILE A O 1
ATOM 628 N N . SER A 1 80 ? 23.993 4.744 -16.357 1.00 89.88 80 SER A N 1
ATOM 629 C CA . SER A 1 80 ? 23.794 3.911 -17.541 1.00 89.88 80 SER A CA 1
ATOM 630 C C . SER A 1 80 ? 23.060 2.641 -17.139 1.00 89.88 80 SER A C 1
ATOM 632 O O . SER A 1 80 ? 23.403 2.024 -16.131 1.00 89.88 80 SER A O 1
ATOM 634 N N . PHE A 1 81 ? 22.036 2.262 -17.896 1.00 87.50 81 PHE A N 1
ATOM 635 C CA . PHE A 1 81 ? 21.257 1.059 -17.634 1.00 87.50 81 PHE A CA 1
ATOM 636 C C . PHE A 1 81 ? 20.785 0.406 -18.929 1.00 87.50 81 PHE A C 1
ATOM 638 O O . PHE A 1 81 ? 20.724 1.028 -19.987 1.00 87.50 81 PHE A O 1
ATOM 645 N N . MET A 1 82 ? 20.450 -0.874 -18.827 1.00 86.69 82 MET A N 1
ATOM 646 C CA . MET A 1 82 ? 20.027 -1.697 -19.951 1.00 86.69 82 MET A CA 1
ATOM 647 C C . MET A 1 82 ? 18.515 -1.900 -19.921 1.00 86.69 82 MET A C 1
ATOM 649 O O . MET A 1 82 ? 17.945 -2.153 -18.860 1.00 86.69 82 MET A O 1
ATOM 653 N N . VAL A 1 83 ? 17.879 -1.827 -21.084 1.00 84.38 83 VAL A N 1
ATOM 654 C CA . VAL A 1 83 ? 16.503 -2.262 -21.319 1.00 84.38 83 VAL A CA 1
ATOM 655 C C . VAL A 1 83 ? 16.560 -3.485 -22.222 1.00 84.38 83 VAL A C 1
ATOM 657 O O . VAL A 1 83 ? 17.034 -3.397 -23.347 1.00 84.38 83 VAL A O 1
ATOM 660 N N . SER A 1 84 ? 16.084 -4.621 -21.733 1.00 79.38 84 SER A N 1
ATOM 661 C CA . SER A 1 84 ? 16.073 -5.880 -22.469 1.00 79.38 84 SER A CA 1
ATOM 662 C C . SER A 1 84 ? 14.666 -6.199 -22.942 1.00 79.38 84 SER A C 1
ATOM 664 O O . SER A 1 84 ? 13.701 -6.141 -22.171 1.00 79.38 84 SER A O 1
ATOM 666 N N . THR A 1 85 ? 14.553 -6.609 -24.197 1.00 78.50 85 THR A N 1
ATOM 667 C CA . THR A 1 85 ? 13.369 -7.288 -24.708 1.00 78.50 85 THR A CA 1
ATOM 668 C C . THR A 1 85 ? 13.668 -8.766 -24.856 1.00 78.50 85 THR A C 1
ATOM 670 O O . THR A 1 85 ? 14.774 -9.159 -25.219 1.00 78.50 85 THR A O 1
ATOM 673 N N . SER A 1 86 ? 12.685 -9.608 -24.565 1.00 70.94 86 SER A N 1
ATOM 674 C CA . SER A 1 86 ? 12.772 -11.023 -24.902 1.0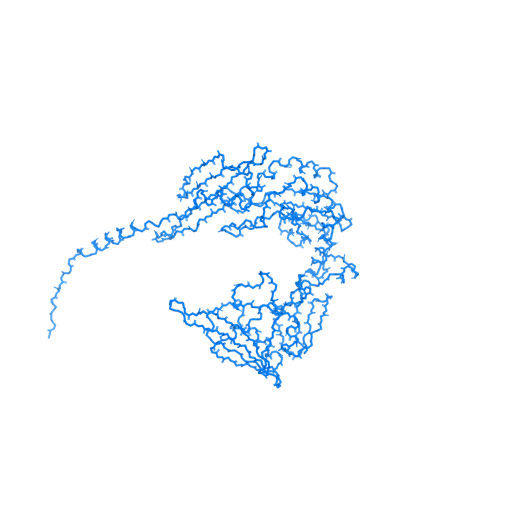0 70.94 86 SER A CA 1
ATOM 675 C C . SER A 1 86 ? 11.467 -11.509 -25.505 1.00 70.94 86 SER A C 1
ATOM 677 O O . SER A 1 86 ? 10.372 -11.157 -25.052 1.00 70.94 86 SER A O 1
ATOM 679 N N . SER A 1 87 ? 11.584 -12.345 -26.534 1.00 64.69 87 SER A N 1
ATOM 680 C CA . SER A 1 87 ? 10.458 -13.094 -27.080 1.00 64.69 87 SER A CA 1
ATOM 681 C C . SER A 1 87 ? 10.722 -14.580 -26.881 1.00 64.69 87 SER A C 1
ATOM 683 O O . SER A 1 87 ? 11.671 -15.158 -27.413 1.00 64.69 87 SER A O 1
ATOM 685 N N . ARG A 1 88 ? 9.889 -15.218 -26.053 1.00 56.34 88 ARG A N 1
ATOM 686 C CA . ARG A 1 88 ? 9.992 -16.657 -25.817 1.00 56.34 88 ARG A CA 1
ATOM 687 C C . ARG A 1 88 ? 9.014 -17.392 -26.714 1.00 56.34 88 ARG A C 1
ATOM 689 O O . ARG A 1 88 ? 7.801 -17.326 -26.513 1.00 56.34 88 ARG A O 1
ATOM 696 N N . THR A 1 89 ? 9.533 -18.155 -27.661 1.00 52.81 89 THR A N 1
ATOM 697 C CA . THR A 1 89 ? 8.746 -19.134 -28.409 1.00 52.81 89 THR A CA 1
ATOM 698 C C . THR A 1 89 ? 8.500 -20.337 -27.503 1.00 52.81 89 THR A C 1
ATOM 700 O O . THR A 1 89 ? 9.392 -21.141 -27.242 1.00 52.81 89 THR A O 1
ATOM 703 N N . ARG A 1 90 ? 7.286 -20.469 -26.953 1.00 49.31 90 ARG A N 1
ATOM 704 C CA . ARG A 1 90 ? 6.927 -21.671 -26.187 1.00 49.31 90 ARG A CA 1
ATOM 705 C C . ARG A 1 90 ? 6.502 -22.770 -27.154 1.00 49.31 90 ARG A C 1
ATOM 707 O O . ARG A 1 90 ? 5.525 -22.617 -27.887 1.00 49.31 90 ARG A O 1
ATOM 714 N N . HIS A 1 91 ? 7.220 -23.888 -27.118 1.00 42.53 91 HIS A N 1
ATOM 715 C CA . HIS A 1 91 ? 6.796 -25.129 -27.754 1.00 42.53 91 HIS A CA 1
ATOM 716 C C . HIS A 1 91 ? 5.968 -25.944 -26.761 1.00 42.53 91 HIS A C 1
ATOM 718 O O . HIS A 1 91 ? 6.462 -26.367 -25.714 1.00 42.53 91 HIS A O 1
ATOM 724 N N . ASN A 1 92 ? 4.703 -26.196 -27.083 1.00 41.06 92 ASN A N 1
ATOM 725 C CA . ASN A 1 92 ? 3.905 -27.145 -26.310 1.00 41.06 92 ASN A CA 1
ATOM 726 C C . ASN A 1 92 ? 4.398 -28.582 -26.567 1.00 41.06 92 ASN A C 1
ATOM 728 O O . ASN A 1 92 ? 5.020 -28.857 -27.593 1.00 41.06 92 ASN A O 1
ATOM 732 N N . ARG A 1 93 ? 4.056 -29.539 -25.684 1.00 37.12 93 ARG A N 1
ATOM 733 C CA . ARG A 1 93 ? 4.428 -30.977 -25.796 1.00 37.12 93 ARG A CA 1
ATOM 734 C C . ARG A 1 93 ? 4.041 -31.657 -27.124 1.00 37.12 93 ARG A C 1
ATOM 736 O O . ARG A 1 93 ? 4.470 -32.775 -27.378 1.00 37.12 93 ARG A O 1
ATOM 743 N N . PHE A 1 94 ? 3.238 -30.993 -27.951 1.00 39.00 94 PHE A N 1
ATOM 744 C CA . PHE A 1 94 ? 2.777 -31.452 -29.262 1.00 39.00 94 PHE A CA 1
ATOM 745 C C . PHE A 1 94 ? 3.460 -30.733 -30.444 1.00 39.00 94 PHE A C 1
ATOM 747 O O . PHE A 1 94 ? 3.019 -30.887 -31.576 1.00 39.00 94 PHE A O 1
ATOM 754 N N . GLY A 1 95 ? 4.505 -29.931 -30.205 1.00 33.91 95 GLY A N 1
ATOM 755 C CA . GLY A 1 95 ? 5.261 -29.233 -31.255 1.00 33.91 95 GLY A CA 1
ATOM 756 C C . GLY A 1 95 ? 4.629 -27.934 -31.773 1.00 33.91 95 GLY A C 1
ATOM 757 O O . GLY A 1 95 ? 5.211 -27.292 -32.641 1.00 33.91 95 GLY A O 1
ATOM 758 N N . PHE A 1 96 ? 3.477 -27.510 -31.237 1.00 35.72 96 PHE A N 1
ATOM 759 C CA . PHE A 1 96 ? 2.869 -26.219 -31.580 1.00 35.72 96 PHE A CA 1
ATOM 760 C C . PHE A 1 96 ? 3.645 -25.054 -30.961 1.00 35.72 96 PHE A C 1
ATOM 762 O O . PHE A 1 96 ? 3.956 -25.081 -29.767 1.00 35.72 96 PHE A O 1
ATOM 769 N N . VAL A 1 97 ? 3.907 -24.037 -31.781 1.00 42.44 97 VAL A N 1
ATOM 770 C CA . VAL A 1 97 ? 4.497 -22.757 -31.388 1.00 42.44 97 VAL A CA 1
ATOM 771 C C . VAL A 1 97 ? 3.375 -21.842 -30.900 1.00 42.44 97 VAL A C 1
ATOM 773 O O . VAL A 1 97 ? 2.490 -21.497 -31.678 1.00 42.44 97 VAL A O 1
ATOM 776 N N . SER A 1 98 ? 3.382 -21.447 -29.627 1.00 44.47 98 SER A N 1
ATOM 777 C CA . SER A 1 98 ? 2.601 -20.287 -29.182 1.00 44.47 98 SER A CA 1
ATOM 778 C C . SER A 1 98 ? 3.515 -19.067 -29.173 1.00 44.47 98 SER A C 1
ATOM 780 O O . SER A 1 98 ? 4.553 -19.100 -28.502 1.00 44.47 98 SER A O 1
ATOM 782 N N . SER A 1 99 ? 3.141 -18.009 -29.896 1.00 46.53 99 SER A N 1
ATOM 783 C CA . SER A 1 99 ? 3.794 -16.700 -29.812 1.00 46.53 99 SER A CA 1
ATOM 784 C C . SER A 1 99 ? 3.714 -16.207 -28.366 1.00 46.53 99 SER A C 1
ATOM 786 O O . SER A 1 99 ? 2.621 -15.957 -27.855 1.00 46.53 99 SER A O 1
ATOM 788 N N . GLY A 1 100 ? 4.853 -16.137 -27.677 1.00 51.75 100 GLY A N 1
ATOM 789 C CA . GLY A 1 100 ? 4.924 -15.472 -26.382 1.00 51.75 100 GLY A CA 1
ATOM 790 C C . GLY A 1 100 ? 4.728 -13.972 -26.573 1.00 51.75 100 GLY A C 1
ATOM 791 O O . GLY A 1 100 ? 5.253 -13.408 -27.532 1.00 51.75 100 GLY A O 1
ATOM 792 N N . SER A 1 101 ? 3.975 -13.330 -25.680 1.00 55.38 101 SER A N 1
ATOM 793 C CA . SER A 1 101 ? 3.942 -11.868 -25.618 1.00 55.38 101 SER A CA 1
ATOM 794 C C . SER A 1 101 ? 5.367 -11.338 -25.407 1.00 55.38 101 SER A C 1
ATOM 796 O O . SER A 1 101 ? 6.104 -11.947 -24.621 1.00 55.38 101 SER A O 1
ATOM 798 N N . PRO A 1 102 ? 5.767 -10.239 -26.069 1.00 59.69 102 PRO A N 1
ATOM 799 C CA . PRO A 1 102 ? 7.059 -9.625 -25.806 1.00 59.69 102 PRO A CA 1
ATOM 800 C C . PRO A 1 102 ? 7.148 -9.213 -24.337 1.00 59.69 102 PRO A C 1
ATOM 802 O O . PRO A 1 102 ? 6.210 -8.641 -23.779 1.00 59.69 102 PRO A O 1
ATOM 805 N N . VAL A 1 103 ? 8.279 -9.522 -23.710 1.00 67.12 103 VAL A N 1
ATOM 806 C CA . VAL A 1 103 ? 8.591 -9.100 -22.344 1.00 67.12 103 VAL A CA 1
ATOM 807 C C . VAL A 1 103 ? 9.620 -7.984 -22.425 1.00 67.12 103 VAL A C 1
ATOM 809 O O . VAL A 1 103 ? 10.640 -8.145 -23.089 1.00 67.12 103 VAL A O 1
ATOM 812 N N . LEU A 1 104 ? 9.347 -6.875 -21.741 1.00 71.44 104 LEU A N 1
ATOM 813 C CA . LEU A 1 104 ? 10.266 -5.757 -21.546 1.00 71.44 104 LEU A CA 1
ATOM 814 C C . LEU A 1 104 ? 10.720 -5.752 -20.084 1.00 71.44 104 LEU A C 1
ATOM 816 O O . LEU A 1 104 ? 9.873 -5.788 -19.190 1.00 71.44 104 LEU A O 1
ATOM 820 N N . SER A 1 105 ? 12.024 -5.690 -19.841 1.00 72.75 105 SER A N 1
ATOM 821 C CA . SER A 1 105 ? 12.621 -5.506 -18.514 1.00 72.75 105 SER A CA 1
ATOM 822 C C . SER A 1 105 ? 13.686 -4.424 -18.573 1.00 72.75 105 SER A C 1
ATOM 824 O O . SER A 1 105 ? 14.373 -4.317 -19.583 1.00 72.75 105 SER A O 1
ATOM 826 N N . ASP A 1 106 ? 13.883 -3.670 -17.497 1.00 75.50 106 ASP A N 1
ATOM 827 C CA . ASP A 1 106 ? 14.977 -2.706 -17.419 1.00 75.50 106 ASP A CA 1
ATOM 828 C C . ASP A 1 106 ? 15.786 -2.843 -16.126 1.00 75.50 106 ASP A C 1
ATOM 830 O O . ASP A 1 106 ? 15.288 -3.278 -15.088 1.00 75.50 106 ASP A O 1
ATOM 834 N N . GLY A 1 107 ? 17.069 -2.502 -16.227 1.00 77.00 107 GLY A N 1
ATOM 835 C CA . GLY A 1 107 ? 18.051 -2.556 -15.152 1.00 77.00 107 GLY A CA 1
ATOM 836 C C . GLY A 1 107 ? 18.260 -1.219 -14.446 1.00 77.00 107 GLY A C 1
ATOM 837 O O . GLY A 1 107 ? 19.308 -1.039 -13.828 1.00 77.00 107 GLY A O 1
ATOM 838 N N . TYR A 1 108 ? 17.325 -0.262 -14.542 1.00 80.94 108 TYR A N 1
ATOM 839 C CA . TYR A 1 108 ? 17.526 1.080 -13.982 1.00 80.94 108 TYR A CA 1
ATOM 840 C C . TYR A 1 108 ? 17.781 1.042 -12.470 1.00 80.94 108 TYR A C 1
ATOM 842 O O . TYR A 1 108 ? 18.714 1.669 -11.969 1.00 80.94 108 TYR A O 1
ATOM 850 N N . LEU A 1 109 ? 16.992 0.249 -11.737 1.00 77.94 109 LEU A N 1
ATOM 851 C CA . LEU A 1 109 ? 17.159 0.078 -10.292 1.00 77.94 109 LEU A CA 1
ATOM 852 C C . LEU A 1 109 ? 18.528 -0.522 -9.944 1.00 77.94 109 LEU A C 1
ATOM 854 O O . LEU A 1 109 ? 19.214 -0.000 -9.067 1.00 77.94 109 LEU A O 1
ATOM 858 N N . ASP A 1 110 ? 18.929 -1.586 -10.645 1.00 78.88 110 ASP A N 1
ATOM 859 C CA . ASP A 1 110 ? 20.232 -2.234 -10.464 1.00 78.88 110 ASP A CA 1
ATOM 860 C C . ASP A 1 110 ? 21.378 -1.244 -10.700 1.00 78.88 110 ASP A C 1
ATOM 862 O O . ASP A 1 110 ? 22.335 -1.214 -9.926 1.00 78.88 110 ASP A O 1
ATOM 866 N N . ALA A 1 111 ? 21.253 -0.392 -11.719 1.00 83.50 111 ALA A N 1
ATOM 867 C CA . ALA A 1 111 ? 22.241 0.627 -12.036 1.00 83.50 111 ALA A CA 1
ATOM 868 C C . ALA A 1 111 ? 22.327 1.714 -10.951 1.00 83.50 111 ALA A C 1
ATOM 870 O O . ALA A 1 111 ? 23.421 2.018 -10.477 1.00 83.50 111 ALA A O 1
ATOM 871 N N . VAL A 1 112 ? 21.191 2.253 -10.491 1.00 86.12 112 VAL A N 1
ATOM 872 C CA . VAL A 1 112 ? 21.156 3.250 -9.403 1.00 86.12 112 VAL A CA 1
ATOM 873 C C . VAL A 1 112 ? 21.767 2.679 -8.124 1.00 86.12 112 VAL A C 1
ATOM 875 O O . VAL A 1 112 ? 22.653 3.303 -7.535 1.00 86.12 112 VAL A O 1
ATOM 878 N N . ILE A 1 113 ? 21.324 1.491 -7.699 1.00 84.31 113 ILE A N 1
ATOM 879 C CA . ILE A 1 113 ? 21.840 0.843 -6.491 1.00 84.31 113 ILE A CA 1
ATOM 880 C C . ILE A 1 113 ? 23.332 0.547 -6.647 1.00 84.31 113 ILE A C 1
ATOM 882 O O . ILE A 1 113 ? 24.096 0.868 -5.742 1.00 84.31 113 ILE A O 1
ATOM 886 N N . GLY A 1 114 ? 23.765 0.002 -7.786 1.00 84.75 114 GLY A N 1
ATOM 887 C CA . GLY A 1 114 ? 25.171 -0.293 -8.061 1.00 84.75 114 GLY A CA 1
ATOM 888 C C . GLY A 1 114 ? 26.062 0.950 -7.987 1.00 84.75 114 GLY A C 1
ATOM 889 O O . GLY A 1 114 ? 27.086 0.934 -7.306 1.00 84.75 114 GLY A O 1
ATOM 890 N N . CYS A 1 115 ? 25.643 2.060 -8.601 1.00 88.38 115 CYS A N 1
ATOM 891 C CA . CYS A 1 115 ? 26.376 3.329 -8.564 1.00 88.38 115 CYS A CA 1
ATOM 892 C C . CYS A 1 115 ? 26.440 3.961 -7.165 1.00 88.38 115 CYS A C 1
ATOM 894 O O . CYS A 1 115 ? 27.367 4.719 -6.882 1.00 88.38 115 CYS A O 1
ATOM 896 N N . ARG A 1 116 ? 25.460 3.685 -6.297 1.00 90.25 116 ARG A N 1
ATOM 897 C CA . ARG A 1 116 ? 25.331 4.294 -4.959 1.00 90.25 116 ARG A CA 1
ATOM 898 C C . ARG A 1 116 ? 25.597 3.321 -3.810 1.00 90.25 116 ARG A C 1
ATOM 900 O O . ARG A 1 116 ? 25.436 3.683 -2.646 1.00 90.25 116 ARG A O 1
ATOM 907 N N . GLN A 1 117 ? 26.029 2.097 -4.111 1.00 88.94 117 GLN A N 1
ATOM 908 C CA . GLN A 1 117 ? 26.148 1.023 -3.126 1.00 88.94 117 GLN A CA 1
ATOM 909 C C . GLN A 1 117 ? 27.124 1.373 -1.999 1.00 88.94 117 GLN A C 1
ATOM 911 O O . GLN A 1 117 ? 26.825 1.123 -0.836 1.00 88.94 117 GLN A O 1
ATOM 916 N N . GLN A 1 118 ? 28.272 1.972 -2.331 1.00 90.88 118 GLN A N 1
ATOM 917 C CA . GLN A 1 118 ? 29.276 2.358 -1.333 1.00 90.88 118 GLN A CA 1
ATOM 918 C C . GLN A 1 118 ? 28.772 3.470 -0.408 1.00 90.88 118 GLN A C 1
ATOM 920 O O . GLN A 1 118 ? 29.044 3.440 0.789 1.00 90.88 118 GLN A O 1
ATOM 925 N N . ASP A 1 119 ? 28.019 4.432 -0.943 1.00 93.75 119 ASP A N 1
ATOM 926 C CA . ASP A 1 119 ? 27.454 5.525 -0.149 1.00 93.75 119 ASP A CA 1
ATOM 927 C C . ASP A 1 119 ? 26.364 5.008 0.799 1.00 93.75 119 ASP A C 1
ATOM 929 O O . ASP A 1 119 ? 26.322 5.403 1.962 1.00 93.75 119 ASP A O 1
ATOM 933 N N . LEU A 1 120 ? 25.534 4.064 0.336 1.00 91.88 120 LEU A N 1
ATOM 934 C CA . LEU A 1 120 ? 24.571 3.363 1.188 1.00 91.88 120 LEU A CA 1
ATOM 935 C C . LEU A 1 120 ? 25.254 2.527 2.275 1.00 91.88 120 LEU A C 1
ATOM 937 O O . LEU A 1 120 ? 24.825 2.567 3.423 1.00 91.88 120 LEU A O 1
ATOM 941 N N . GLN A 1 121 ? 26.315 1.788 1.935 1.00 91.31 121 GLN A N 1
ATOM 942 C CA . GLN A 1 121 ? 27.068 0.989 2.907 1.00 91.31 121 GLN A CA 1
ATOM 943 C C . GLN A 1 121 ? 27.650 1.866 4.016 1.00 91.31 121 GLN A C 1
ATOM 945 O O . GLN A 1 121 ? 27.425 1.572 5.185 1.00 91.31 121 GLN A O 1
ATOM 950 N N . ARG A 1 122 ? 28.295 2.987 3.662 1.00 94.50 122 ARG A N 1
ATOM 951 C CA . ARG A 1 122 ? 28.789 3.962 4.648 1.00 94.50 122 ARG A CA 1
ATOM 952 C C . ARG A 1 122 ? 27.661 4.525 5.507 1.00 94.50 122 ARG A C 1
ATOM 954 O O . ARG A 1 122 ? 27.795 4.596 6.719 1.00 94.50 122 ARG A O 1
ATOM 961 N N . LEU A 1 123 ? 26.529 4.880 4.892 1.00 96.12 123 LEU A N 1
ATOM 962 C CA . LEU A 1 123 ? 25.366 5.377 5.627 1.00 96.12 123 LEU A CA 1
ATOM 963 C C . LEU A 1 123 ? 24.846 4.356 6.654 1.00 96.12 123 LEU A C 1
ATOM 965 O O . LEU A 1 123 ? 24.407 4.758 7.729 1.00 96.12 123 LEU A O 1
ATOM 969 N N . PHE A 1 124 ? 24.867 3.061 6.328 1.00 93.69 124 PHE A N 1
ATOM 970 C CA . PHE A 1 124 ? 24.437 2.004 7.246 1.00 93.69 124 PHE A CA 1
ATOM 971 C C . PHE A 1 124 ? 25.466 1.741 8.346 1.00 93.69 124 PHE A C 1
ATOM 973 O O . PHE A 1 124 ? 25.070 1.561 9.490 1.00 93.69 124 PHE A O 1
ATOM 980 N N . GLU A 1 125 ? 26.762 1.772 8.030 1.00 92.81 125 GLU A N 1
ATOM 981 C CA . GLU A 1 125 ? 27.848 1.647 9.015 1.00 92.81 125 GLU A CA 1
ATOM 982 C C . GLU A 1 125 ? 27.859 2.806 10.025 1.00 92.81 125 GLU A C 1
ATOM 984 O O . GLU A 1 125 ? 28.117 2.590 11.207 1.00 92.81 125 GLU A O 1
ATOM 989 N N . ASP A 1 126 ? 27.526 4.019 9.574 1.00 93.12 126 ASP A N 1
ATOM 990 C CA . ASP A 1 126 ? 27.421 5.218 10.414 1.00 93.12 126 ASP A CA 1
ATOM 991 C C . ASP A 1 126 ? 26.108 5.279 11.225 1.00 93.12 126 ASP A C 1
ATOM 993 O O . ASP A 1 126 ? 25.906 6.201 12.022 1.00 93.12 126 ASP A O 1
ATOM 997 N N . SER A 1 127 ? 25.173 4.352 10.998 1.00 91.06 127 SER A N 1
ATOM 998 C CA . SER A 1 127 ? 23.875 4.325 11.669 1.00 91.06 127 SER A CA 1
ATOM 999 C C . SER A 1 127 ? 23.868 3.346 12.840 1.00 91.06 127 SER A C 1
ATOM 1001 O O . SER A 1 127 ? 24.240 2.188 12.705 1.00 91.06 127 SER A O 1
ATOM 1003 N N . ASP A 1 128 ? 23.301 3.762 13.974 1.00 90.75 128 ASP A N 1
ATOM 1004 C CA . ASP A 1 128 ? 23.026 2.877 15.118 1.00 90.75 128 ASP A CA 1
ATOM 1005 C C . ASP A 1 128 ? 21.809 1.946 14.888 1.00 90.75 128 ASP A C 1
ATOM 1007 O O . ASP A 1 128 ? 21.168 1.506 15.851 1.00 90.75 128 ASP A O 1
ATOM 1011 N N . LEU A 1 129 ? 21.406 1.721 13.634 1.00 91.38 129 LEU A N 1
ATOM 1012 C CA . LEU A 1 129 ? 20.284 0.870 13.235 1.00 91.38 129 LEU A CA 1
ATOM 1013 C C . LEU A 1 129 ? 20.797 -0.313 12.414 1.00 91.38 129 LEU A C 1
ATOM 1015 O O . LEU A 1 129 ? 21.689 -0.166 11.585 1.00 91.38 129 LEU A O 1
ATOM 1019 N N . ASP A 1 130 ? 20.185 -1.484 12.592 1.00 90.75 130 ASP A N 1
ATOM 1020 C CA . ASP A 1 130 ? 20.461 -2.649 11.746 1.00 90.75 130 ASP A CA 1
ATOM 1021 C C . ASP A 1 130 ? 19.751 -2.445 10.400 1.00 90.75 130 ASP A C 1
ATOM 1023 O O . ASP A 1 130 ? 18.565 -2.740 10.248 1.00 90.75 130 ASP A O 1
ATOM 1027 N N . ALA A 1 131 ? 20.466 -1.860 9.439 1.00 90.00 131 ALA A N 1
ATOM 1028 C CA . ALA A 1 131 ? 19.996 -1.619 8.082 1.00 90.00 131 ALA A CA 1
ATOM 1029 C C . ALA A 1 131 ? 20.758 -2.496 7.084 1.00 90.00 131 ALA A C 1
ATOM 1031 O O . ALA A 1 131 ? 21.980 -2.632 7.146 1.00 90.00 131 ALA A O 1
ATOM 1032 N N . ARG A 1 132 ? 20.033 -3.111 6.147 1.00 86.75 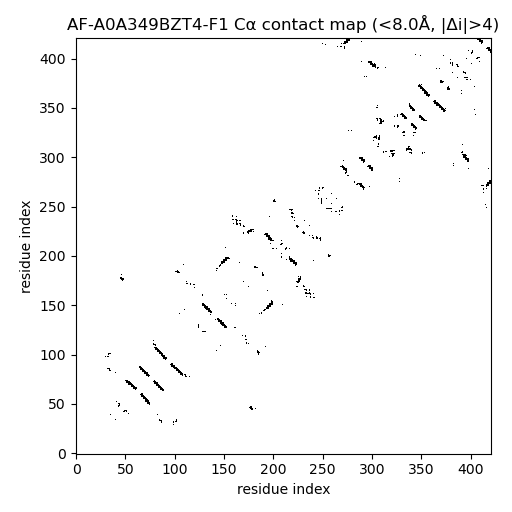132 ARG A N 1
ATOM 1033 C CA . ARG A 1 132 ? 20.588 -4.065 5.183 1.00 86.75 132 ARG A CA 1
ATOM 1034 C C . ARG A 1 132 ? 20.058 -3.801 3.787 1.00 86.75 132 ARG A C 1
ATOM 1036 O O . ARG A 1 132 ? 18.866 -3.580 3.592 1.00 86.75 132 ARG A O 1
ATOM 1043 N N . LEU A 1 133 ? 20.949 -3.913 2.813 1.00 83.12 133 LEU A N 1
ATOM 1044 C CA . LEU A 1 133 ? 20.612 -3.982 1.398 1.00 83.12 133 LEU A CA 1
ATOM 1045 C C . LEU A 1 133 ? 20.850 -5.417 0.928 1.00 83.12 133 LEU A C 1
ATOM 1047 O O . LEU A 1 133 ? 21.987 -5.887 0.921 1.00 83.12 133 LEU A O 1
ATOM 1051 N N . VAL A 1 134 ? 19.779 -6.113 0.549 1.00 74.38 134 VAL A N 1
ATOM 1052 C CA . VAL A 1 134 ? 19.835 -7.507 0.092 1.00 74.38 134 VAL A CA 1
ATOM 1053 C C . VAL A 1 134 ? 19.222 -7.605 -1.295 1.00 74.38 134 VAL A C 1
ATOM 1055 O O . VAL A 1 134 ? 18.111 -7.133 -1.521 1.00 74.38 134 VAL A O 1
ATOM 1058 N N . ARG A 1 135 ? 19.927 -8.253 -2.223 1.00 70.31 135 ARG A N 1
ATOM 1059 C CA . ARG A 1 135 ? 19.370 -8.626 -3.525 1.00 70.31 135 ARG A CA 1
ATOM 1060 C C . ARG A 1 135 ? 18.704 -9.994 -3.392 1.00 70.31 135 ARG A C 1
ATOM 1062 O O . ARG A 1 135 ? 19.371 -10.962 -3.034 1.00 70.31 135 ARG A O 1
ATOM 1069 N N . THR A 1 136 ? 17.400 -10.074 -3.638 1.00 63.38 136 THR A N 1
ATOM 1070 C CA . THR A 1 136 ? 16.636 -11.332 -3.613 1.00 63.38 136 THR A CA 1
ATOM 1071 C C . THR A 1 136 ? 16.156 -11.685 -5.009 1.00 63.38 136 THR A C 1
ATOM 1073 O O . THR A 1 136 ? 15.577 -10.834 -5.677 1.00 63.38 136 THR A O 1
ATOM 1076 N N . GLY A 1 137 ? 16.361 -12.935 -5.429 1.00 54.66 137 GLY A N 1
ATOM 1077 C CA . GLY A 1 137 ? 16.139 -13.337 -6.821 1.00 54.66 137 GLY A CA 1
ATOM 1078 C C . GLY A 1 137 ? 17.254 -12.816 -7.735 1.00 54.66 137 GLY A C 1
ATOM 1079 O O . GLY A 1 137 ? 17.815 -11.746 -7.505 1.00 54.66 137 GLY A O 1
ATOM 1080 N N . GLY A 1 138 ? 17.633 -13.607 -8.737 1.00 44.59 138 GLY A N 1
ATOM 1081 C CA . GLY A 1 138 ? 18.768 -13.283 -9.604 1.00 44.59 138 GLY A CA 1
ATOM 1082 C C . GLY A 1 138 ? 19.492 -14.523 -10.110 1.00 44.59 138 GLY A C 1
ATOM 1083 O O . GLY A 1 138 ? 20.631 -14.778 -9.729 1.00 44.59 138 GLY A O 1
ATOM 1084 N N . GLY A 1 139 ? 18.817 -15.305 -10.950 1.00 39.66 139 GLY A N 1
ATOM 1085 C CA . GLY A 1 139 ? 19.503 -16.040 -12.013 1.00 39.66 139 GLY A CA 1
ATOM 1086 C C . GLY A 1 139 ? 19.566 -15.172 -13.272 1.00 39.66 139 GLY A C 1
ATOM 1087 O O . GLY A 1 139 ? 18.809 -14.208 -13.380 1.00 39.66 139 GLY A O 1
ATOM 1088 N N . ASP A 1 140 ? 20.408 -15.545 -14.239 1.00 36.34 140 ASP A N 1
ATOM 1089 C CA . ASP A 1 140 ? 20.658 -14.818 -15.504 1.00 36.34 140 ASP A CA 1
ATOM 1090 C C . ASP A 1 140 ? 19.401 -14.522 -16.363 1.00 36.34 140 ASP A C 1
ATOM 1092 O O . ASP A 1 140 ? 19.496 -13.858 -17.394 1.00 36.34 140 ASP A O 1
ATOM 1096 N N . TYR A 1 141 ? 18.220 -15.002 -15.951 1.00 41.56 141 TYR A N 1
ATOM 1097 C CA . TYR A 1 141 ? 16.959 -14.935 -16.696 1.00 41.56 141 TYR A CA 1
ATOM 1098 C C . TYR A 1 141 ? 15.738 -14.533 -15.853 1.00 41.56 141 TYR A C 1
ATOM 1100 O O . TYR A 1 141 ? 14.619 -14.562 -16.366 1.00 41.56 141 TYR A O 1
ATOM 1108 N N . ASP A 1 142 ? 15.913 -14.180 -14.575 1.00 39.16 142 ASP A N 1
ATOM 1109 C CA . ASP A 1 142 ? 14.782 -13.823 -13.715 1.00 39.16 142 ASP A CA 1
ATOM 1110 C C . ASP A 1 142 ? 14.497 -12.319 -13.757 1.00 39.16 142 ASP A C 1
ATOM 1112 O O . ASP A 1 142 ? 15.193 -11.510 -13.147 1.00 39.16 142 ASP A O 1
ATOM 1116 N N . CYS A 1 143 ? 13.367 -11.958 -14.367 1.00 40.38 143 CYS A N 1
ATOM 1117 C CA . CYS A 1 143 ? 12.726 -10.641 -14.271 1.00 40.38 143 CYS A CA 1
ATOM 1118 C C . CYS A 1 143 ? 12.173 -10.321 -12.860 1.00 40.38 143 CYS A C 1
ATOM 1120 O O . CYS A 1 143 ? 11.283 -9.488 -12.717 1.00 40.38 143 CYS A O 1
ATOM 1122 N N . GLY A 1 144 ? 12.648 -11.026 -11.828 1.00 43.97 144 GLY A N 1
ATOM 1123 C CA . GLY A 1 144 ? 12.182 -10.955 -10.442 1.00 43.97 144 GLY A CA 1
ATOM 1124 C C . GLY A 1 144 ? 13.285 -10.637 -9.431 1.00 43.97 144 GLY A C 1
ATOM 1125 O O . GLY A 1 144 ? 13.053 -10.795 -8.234 1.00 43.97 144 GLY A O 1
ATOM 1126 N N . ALA A 1 145 ? 14.477 -10.226 -9.881 1.00 50.09 145 ALA A N 1
ATOM 1127 C CA . ALA A 1 145 ? 15.489 -9.692 -8.977 1.00 50.09 145 ALA A CA 1
ATOM 1128 C C . ALA A 1 145 ? 14.963 -8.398 -8.337 1.00 50.09 145 ALA A C 1
ATOM 1130 O O . ALA A 1 145 ? 14.710 -7.407 -9.020 1.00 50.09 145 ALA A O 1
ATOM 1131 N N . ALA A 1 146 ? 14.778 -8.425 -7.021 1.00 61.69 146 ALA A N 1
ATOM 1132 C CA . ALA A 1 146 ? 14.320 -7.292 -6.234 1.00 61.69 146 ALA A CA 1
ATOM 1133 C C . ALA A 1 146 ? 15.411 -6.887 -5.242 1.00 61.69 146 ALA A C 1
ATOM 1135 O O . ALA A 1 146 ? 15.989 -7.727 -4.544 1.00 61.69 146 ALA A O 1
ATOM 1136 N N . TRP A 1 147 ? 15.689 -5.587 -5.169 1.00 68.81 147 TRP A N 1
ATOM 1137 C CA . TRP A 1 147 ? 16.463 -5.027 -4.070 1.00 68.81 147 TRP A CA 1
ATOM 1138 C C . TRP A 1 147 ? 15.547 -4.798 -2.880 1.00 68.81 147 TRP A C 1
ATOM 1140 O O . TRP A 1 147 ? 14.583 -4.044 -2.972 1.00 68.81 147 TRP A O 1
ATOM 1150 N N . ASN A 1 148 ? 15.897 -5.403 -1.751 1.00 73.50 148 ASN A N 1
ATOM 1151 C CA . ASN A 1 148 ? 15.232 -5.180 -0.480 1.00 73.50 148 ASN A CA 1
ATOM 1152 C C . ASN A 1 148 ? 16.132 -4.329 0.410 1.00 73.50 148 ASN A C 1
ATOM 1154 O O . ASN A 1 148 ? 17.154 -4.796 0.922 1.00 73.50 148 ASN A O 1
ATOM 1158 N N . LEU A 1 149 ? 15.724 -3.080 0.611 1.00 84.38 149 LEU A N 1
ATOM 1159 C CA . LEU A 1 149 ? 16.242 -2.213 1.663 1.00 84.38 149 LEU A CA 1
ATOM 1160 C C . LEU A 1 149 ? 15.449 -2.510 2.932 1.00 84.38 149 LEU A C 1
ATOM 1162 O O . LEU A 1 149 ? 14.247 -2.263 2.976 1.00 84.38 149 LEU A O 1
ATOM 1166 N N . SER A 1 150 ? 16.100 -3.084 3.937 1.00 86.81 150 SER A N 1
ATOM 1167 C CA . SER A 1 150 ? 15.464 -3.505 5.187 1.00 86.81 150 SER A CA 1
ATOM 1168 C C . SER A 1 150 ? 16.057 -2.754 6.368 1.00 86.81 150 SER A C 1
ATOM 1170 O O . SER A 1 150 ? 17.277 -2.687 6.486 1.00 86.81 150 SER A O 1
ATOM 1172 N N . ILE A 1 151 ? 15.212 -2.228 7.252 1.00 91.00 151 ILE A N 1
ATOM 1173 C CA . ILE A 1 151 ? 15.619 -1.640 8.535 1.00 91.00 151 ILE A CA 1
ATOM 1174 C C . ILE A 1 151 ? 14.962 -2.448 9.651 1.00 91.00 151 ILE A C 1
ATOM 1176 O O . ILE A 1 151 ? 13.743 -2.624 9.654 1.00 91.00 151 ILE A O 1
ATOM 1180 N N . TYR A 1 152 ? 15.766 -2.929 10.593 1.00 89.38 152 TYR A N 1
ATOM 1181 C CA . TYR A 1 152 ? 15.330 -3.721 11.736 1.00 89.38 152 TYR A CA 1
ATOM 1182 C C . TYR A 1 152 ? 15.407 -2.874 13.005 1.00 89.38 152 TYR A C 1
ATOM 1184 O O . TYR A 1 152 ? 16.473 -2.382 13.380 1.00 89.38 152 TYR A O 1
ATOM 1192 N N . LEU A 1 153 ? 14.266 -2.709 13.666 1.00 90.31 153 LEU A N 1
ATOM 1193 C CA . LEU A 1 153 ? 14.119 -1.922 14.884 1.00 90.31 153 LEU A CA 1
ATOM 1194 C C . LEU A 1 153 ? 13.911 -2.843 16.086 1.00 90.31 153 LEU A C 1
ATOM 1196 O O . LEU A 1 153 ? 13.077 -3.745 16.039 1.00 90.31 153 LEU A O 1
ATOM 1200 N N . GLU A 1 154 ? 14.651 -2.601 17.167 1.00 86.44 154 GLU A N 1
ATOM 1201 C CA . GLU A 1 154 ? 14.473 -3.334 18.430 1.00 86.44 154 GLU A CA 1
ATOM 1202 C C . GLU A 1 154 ? 13.247 -2.843 19.217 1.00 86.44 154 GLU A C 1
ATOM 1204 O O . GLU A 1 154 ? 12.661 -3.617 19.967 1.00 86.44 154 GLU A O 1
ATOM 1209 N N . ASP A 1 155 ? 12.849 -1.580 19.036 1.00 87.19 155 ASP A N 1
ATOM 1210 C CA . ASP A 1 155 ? 11.691 -0.975 19.691 1.00 87.19 155 ASP A CA 1
ATOM 1211 C C . ASP A 1 155 ? 11.142 0.227 18.896 1.00 87.19 155 ASP A C 1
ATOM 1213 O O . ASP A 1 155 ? 11.822 0.817 18.048 1.00 87.19 155 ASP A O 1
ATOM 1217 N N . ALA A 1 156 ? 9.891 0.602 19.183 1.00 85.25 156 ALA A N 1
ATOM 1218 C CA . ALA A 1 156 ? 9.195 1.697 18.504 1.00 85.25 156 ALA A CA 1
ATOM 1219 C C . ALA A 1 156 ? 9.769 3.095 18.823 1.00 85.25 156 ALA A C 1
ATOM 1221 O O . ALA A 1 156 ? 9.547 4.046 18.073 1.00 85.25 156 ALA A O 1
ATOM 1222 N N . GLY A 1 157 ? 10.562 3.241 19.890 1.00 87.88 157 GLY A N 1
ATOM 1223 C CA . GLY A 1 157 ? 11.246 4.490 20.234 1.00 87.88 157 GLY A CA 1
ATOM 1224 C C . GLY A 1 157 ? 12.287 4.920 19.196 1.00 87.8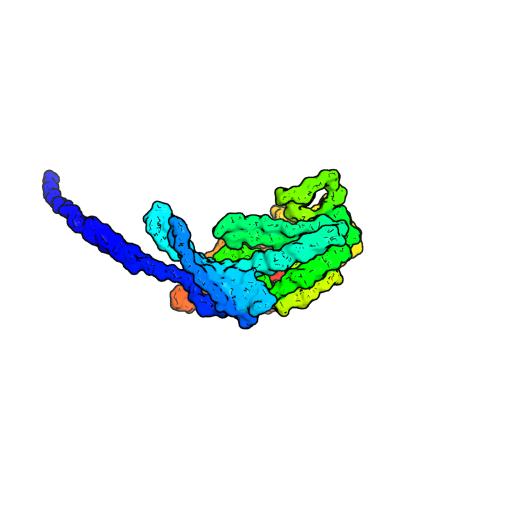8 157 GLY A C 1
ATOM 1225 O O . GLY A 1 157 ? 12.670 6.090 19.158 1.00 87.88 157 GLY A O 1
ATOM 1226 N N . ARG A 1 158 ? 12.701 4.012 18.302 1.00 91.56 158 ARG A N 1
ATOM 1227 C CA . ARG A 1 158 ? 13.649 4.278 17.208 1.00 91.56 158 ARG A CA 1
ATOM 1228 C C . ARG A 1 158 ? 12.998 4.782 15.911 1.00 91.56 158 ARG A C 1
ATOM 1230 O O . ARG A 1 158 ? 13.710 4.979 14.928 1.00 91.56 158 ARG A O 1
ATOM 1237 N N . PHE A 1 159 ? 11.683 5.035 15.869 1.00 92.62 159 PHE A N 1
ATOM 1238 C CA . PHE A 1 159 ? 10.997 5.478 14.638 1.00 92.62 159 PHE A CA 1
ATOM 1239 C C . PHE A 1 159 ? 11.573 6.765 14.048 1.00 92.62 159 PHE A C 1
ATOM 1241 O O . PHE A 1 159 ? 11.787 6.837 12.841 1.00 92.62 159 PHE A O 1
ATOM 1248 N N . ASN A 1 160 ? 11.903 7.752 14.881 1.00 94.00 160 ASN A N 1
ATOM 1249 C CA . ASN A 1 160 ? 12.491 9.006 14.401 1.00 94.00 160 ASN A CA 1
ATOM 1250 C C . ASN A 1 160 ? 13.888 8.809 13.792 1.00 94.00 160 ASN A C 1
ATOM 1252 O O . ASN A 1 160 ? 14.250 9.500 12.839 1.00 94.00 160 ASN A O 1
ATOM 1256 N N . ASP A 1 161 ? 14.676 7.870 14.317 1.00 95.38 161 ASP A N 1
ATOM 1257 C CA . ASP A 1 161 ? 15.989 7.547 13.754 1.00 95.38 161 ASP A CA 1
ATOM 1258 C C . ASP A 1 161 ? 15.836 6.814 12.420 1.00 95.38 161 ASP A C 1
ATOM 1260 O O . ASP A 1 161 ? 16.514 7.149 11.448 1.00 95.38 161 ASP A O 1
ATOM 1264 N N . ALA A 1 162 ? 14.899 5.862 12.356 1.00 95.50 162 ALA A N 1
ATOM 1265 C CA . ALA A 1 162 ? 14.575 5.130 11.137 1.00 95.50 162 ALA A CA 1
ATOM 1266 C C . ALA A 1 162 ? 14.081 6.078 10.039 1.00 95.50 162 ALA A C 1
ATOM 1268 O O . ALA A 1 162 ? 14.545 6.008 8.906 1.00 95.50 162 ALA A O 1
ATOM 1269 N N . ALA A 1 163 ? 13.209 7.024 10.385 1.00 96.00 163 ALA A N 1
ATOM 1270 C CA . ALA A 1 163 ? 12.689 8.022 9.464 1.00 96.00 163 ALA A CA 1
ATOM 1271 C C . ALA A 1 163 ? 13.793 8.924 8.883 1.00 96.00 163 ALA A C 1
ATOM 1273 O O . ALA A 1 163 ? 13.852 9.135 7.671 1.00 96.00 163 ALA A O 1
ATOM 1274 N N . LYS A 1 164 ? 14.731 9.390 9.721 1.00 96.25 164 LYS A N 1
ATOM 1275 C CA . LYS A 1 164 ? 15.914 10.144 9.264 1.00 96.25 164 LYS A CA 1
ATOM 1276 C C . LYS A 1 164 ? 16.825 9.305 8.371 1.00 96.25 164 LYS A C 1
ATOM 1278 O O . LYS A 1 164 ? 17.399 9.831 7.419 1.00 96.25 164 LYS A O 1
ATOM 1283 N N . LEU A 1 165 ? 16.999 8.019 8.680 1.00 96.06 165 LEU A N 1
ATOM 1284 C CA . LEU A 1 165 ? 17.777 7.110 7.840 1.00 96.06 165 LEU A CA 1
ATOM 1285 C C . LEU A 1 165 ? 17.108 6.931 6.469 1.00 96.06 165 LEU A C 1
ATOM 1287 O O . LEU A 1 165 ? 17.784 7.029 5.450 1.00 96.06 165 LEU A O 1
ATOM 1291 N N . ILE A 1 166 ? 15.788 6.755 6.437 1.00 94.44 166 ILE A N 1
ATOM 1292 C CA . ILE A 1 166 ? 14.991 6.612 5.212 1.00 94.44 166 ILE A CA 1
ATOM 1293 C C . ILE A 1 166 ? 15.074 7.866 4.336 1.00 94.44 166 ILE A C 1
ATOM 1295 O O . ILE A 1 166 ? 15.325 7.750 3.139 1.00 94.44 166 ILE A O 1
ATOM 1299 N N . GLU A 1 167 ? 14.966 9.063 4.917 1.00 95.25 167 GLU A N 1
ATOM 1300 C CA . GLU A 1 167 ? 15.184 10.322 4.191 1.00 95.25 167 GLU A CA 1
ATOM 1301 C C . GLU A 1 167 ? 16.600 10.390 3.583 1.00 95.25 167 GLU A C 1
ATOM 1303 O O . GLU A 1 167 ? 16.783 10.824 2.444 1.00 95.25 167 GLU A O 1
ATOM 1308 N N . LYS A 1 168 ? 17.633 9.963 4.321 1.00 95.44 168 LYS A N 1
ATOM 1309 C CA . LYS A 1 168 ? 19.008 9.935 3.796 1.00 95.44 168 LYS A CA 1
ATOM 1310 C C . LYS A 1 168 ? 19.166 8.918 2.663 1.00 95.44 168 LYS A C 1
ATOM 1312 O O . LYS A 1 168 ? 19.818 9.240 1.673 1.00 95.44 168 LYS A O 1
ATOM 1317 N N . ILE A 1 169 ? 18.555 7.735 2.776 1.00 92.88 169 ILE A N 1
ATOM 1318 C CA . ILE A 1 169 ? 18.516 6.725 1.706 1.00 92.88 169 ILE A CA 1
ATOM 1319 C C . ILE A 1 169 ? 17.872 7.324 0.448 1.00 92.88 169 ILE A C 1
ATOM 1321 O O . ILE A 1 169 ? 18.449 7.235 -0.634 1.00 92.88 169 ILE A O 1
ATOM 1325 N N . ASP A 1 170 ? 16.725 7.992 0.594 1.00 91.19 170 ASP A N 1
ATOM 1326 C CA . ASP A 1 170 ? 16.022 8.672 -0.499 1.00 91.19 170 ASP A CA 1
ATOM 1327 C C . ASP A 1 170 ? 16.915 9.712 -1.200 1.00 91.19 170 ASP A C 1
ATOM 1329 O O . ASP A 1 170 ? 17.020 9.739 -2.429 1.00 91.19 170 ASP A O 1
ATOM 1333 N N . LYS A 1 171 ? 17.643 10.516 -0.413 1.00 91.62 171 LYS A N 1
ATOM 1334 C CA . LYS A 1 171 ? 18.592 11.528 -0.906 1.00 91.62 171 LYS A CA 1
ATOM 1335 C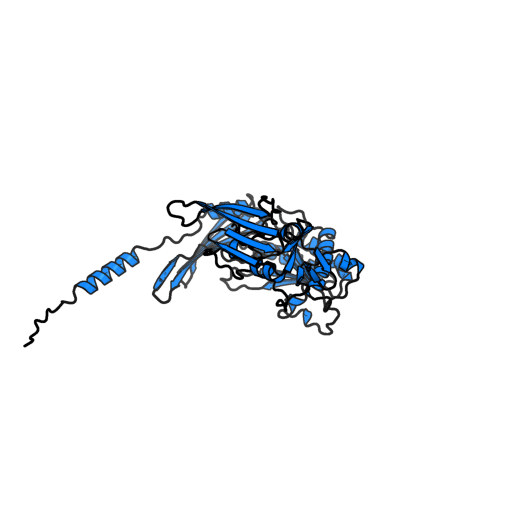 C . LYS A 1 171 ? 19.842 10.958 -1.568 1.00 91.62 171 LYS A C 1
ATOM 1337 O O . LYS A 1 171 ? 20.430 11.667 -2.380 1.00 91.62 171 LYS A O 1
ATOM 1342 N N . ILE A 1 172 ? 20.278 9.748 -1.219 1.00 91.75 172 ILE A N 1
ATOM 1343 C CA . ILE A 1 172 ? 21.410 9.076 -1.877 1.00 91.75 172 ILE A CA 1
ATOM 1344 C C . ILE A 1 172 ? 20.963 8.469 -3.207 1.00 91.75 172 ILE A C 1
ATOM 1346 O O . ILE A 1 172 ? 21.658 8.603 -4.213 1.00 91.75 172 ILE A O 1
ATOM 1350 N N . LEU A 1 173 ? 19.803 7.808 -3.212 1.00 87.69 173 LEU A N 1
ATOM 1351 C CA . LEU A 1 173 ? 19.323 7.062 -4.373 1.00 87.69 173 LEU A CA 1
ATOM 1352 C C . LEU A 1 173 ? 18.751 7.958 -5.464 1.00 87.69 173 LEU A C 1
ATOM 1354 O O . LEU A 1 173 ? 18.979 7.684 -6.637 1.00 87.69 173 LEU A O 1
ATOM 1358 N N . GLN A 1 174 ? 18.051 9.030 -5.085 1.00 85.19 174 GLN A N 1
ATOM 1359 C CA . GLN A 1 174 ? 17.546 10.059 -5.997 1.00 85.19 174 GLN A CA 1
ATOM 1360 C C . GLN A 1 174 ? 16.906 9.501 -7.275 1.00 85.19 174 GLN A C 1
ATOM 1362 O O . GLN A 1 174 ? 17.228 9.966 -8.366 1.00 85.19 174 GLN A O 1
ATOM 1367 N N . PHE A 1 175 ? 16.008 8.517 -7.162 1.00 83.31 175 PHE A N 1
ATOM 1368 C CA . PHE A 1 175 ? 15.397 7.903 -8.343 1.00 83.31 175 PHE A CA 1
ATOM 1369 C C . PHE A 1 175 ? 14.777 8.961 -9.262 1.00 83.31 175 PHE A C 1
ATOM 1371 O O . PHE A 1 175 ? 13.940 9.752 -8.825 1.00 83.31 175 PHE A O 1
ATOM 1378 N N . ARG A 1 176 ? 15.181 8.941 -10.534 1.00 78.88 176 ARG A N 1
ATOM 1379 C CA . ARG A 1 176 ? 14.704 9.843 -11.582 1.00 78.88 176 ARG A CA 1
ATOM 1380 C C . ARG A 1 176 ? 13.800 9.089 -12.540 1.00 78.88 176 ARG A C 1
ATOM 1382 O O . ARG A 1 176 ? 14.260 8.485 -13.506 1.00 78.88 176 ARG A O 1
ATOM 1389 N N . CYS A 1 177 ? 12.516 9.024 -12.211 1.00 75.50 177 CYS A N 1
ATOM 1390 C CA . CYS A 1 177 ? 11.526 8.498 -13.138 1.00 75.50 177 CYS A CA 1
ATOM 1391 C C . CYS A 1 177 ? 10.150 9.146 -12.929 1.00 75.50 177 CYS A C 1
ATOM 1393 O O . CYS A 1 177 ? 9.744 9.480 -11.812 1.00 75.50 177 CYS A O 1
ATOM 1395 N N . ASN A 1 178 ? 9.408 9.247 -14.023 1.00 68.69 178 ASN A N 1
ATOM 1396 C CA . ASN A 1 178 ? 8.128 9.933 -14.150 1.00 68.69 178 ASN A CA 1
ATOM 1397 C C . ASN A 1 178 ? 6.921 9.035 -13.862 1.00 68.69 178 ASN A C 1
ATOM 1399 O O . ASN A 1 178 ? 5.804 9.533 -13.732 1.00 68.69 178 ASN A O 1
ATOM 1403 N N . ARG A 1 179 ? 7.111 7.712 -13.765 1.00 62.19 179 ARG A N 1
ATOM 1404 C CA . ARG A 1 179 ? 6.029 6.769 -13.449 1.00 62.19 179 ARG A CA 1
ATOM 1405 C C . ARG A 1 179 ? 6.231 6.085 -12.102 1.00 62.19 179 ARG A C 1
ATOM 1407 O O . ARG A 1 179 ? 7.338 5.726 -11.699 1.00 62.19 179 ARG A O 1
ATOM 1414 N N . THR A 1 180 ? 5.118 5.859 -11.403 1.00 48.19 180 THR A N 1
ATOM 1415 C CA . THR A 1 180 ? 5.096 5.057 -10.171 1.00 48.19 180 THR A CA 1
ATOM 1416 C C . THR A 1 180 ? 5.367 3.577 -10.469 1.00 48.19 180 THR A C 1
ATOM 1418 O O . THR A 1 180 ? 6.044 2.916 -9.683 1.00 48.19 180 THR A O 1
ATOM 1421 N N . TYR A 1 181 ? 4.926 3.101 -11.641 1.00 44.88 181 TYR A N 1
ATOM 1422 C CA . TYR A 1 181 ? 5.057 1.720 -12.102 1.00 44.88 181 TYR A CA 1
ATOM 1423 C C . TYR A 1 181 ? 5.554 1.694 -13.553 1.00 44.88 181 TYR A C 1
ATOM 1425 O O . TYR A 1 181 ? 4.868 2.179 -14.457 1.00 44.88 181 TYR A O 1
ATOM 1433 N N . ALA A 1 182 ? 6.720 1.101 -13.793 1.00 41.41 182 ALA A N 1
ATOM 1434 C CA . ALA A 1 182 ? 7.032 0.550 -15.104 1.00 41.41 182 ALA A CA 1
ATOM 1435 C C . ALA A 1 182 ? 6.234 -0.754 -15.228 1.00 41.41 182 ALA A C 1
ATOM 1437 O O . ALA A 1 182 ? 6.402 -1.676 -14.429 1.00 41.41 182 ALA A O 1
ATOM 1438 N N . ARG A 1 183 ? 5.275 -0.815 -16.155 1.00 39.69 183 ARG A N 1
ATOM 1439 C CA . ARG A 1 183 ? 4.444 -2.010 -16.334 1.00 39.69 183 ARG A CA 1
ATOM 1440 C C . ARG A 1 183 ? 5.269 -3.056 -17.088 1.00 39.69 183 ARG A C 1
ATOM 1442 O O . ARG A 1 183 ? 5.270 -3.079 -18.312 1.00 39.69 183 ARG A O 1
ATOM 1449 N N . ILE A 1 184 ? 5.985 -3.891 -16.340 1.00 45.41 184 ILE A N 1
ATOM 1450 C CA . ILE A 1 184 ? 6.712 -5.058 -16.851 1.00 45.41 184 ILE A CA 1
ATOM 1451 C C . ILE A 1 184 ? 5.680 -6.125 -17.234 1.00 45.41 184 ILE A C 1
ATOM 1453 O O . ILE A 1 184 ? 4.801 -6.468 -16.438 1.00 45.41 184 ILE A O 1
ATOM 1457 N N . GLY A 1 185 ? 5.782 -6.670 -18.447 1.00 37.78 185 GLY A N 1
ATOM 1458 C CA . GLY A 1 185 ? 4.875 -7.677 -19.023 1.00 37.78 185 GLY A CA 1
ATOM 1459 C C . GLY A 1 185 ? 4.817 -9.041 -18.311 1.00 37.78 185 GLY A C 1
ATOM 1460 O O . GLY A 1 185 ? 4.390 -10.020 -18.915 1.00 37.78 185 GLY A O 1
ATOM 1461 N N . SER A 1 186 ? 5.221 -9.142 -17.044 1.00 34.69 186 SER A N 1
ATOM 1462 C CA . SER A 1 186 ? 5.188 -10.377 -16.250 1.00 34.69 186 SER A CA 1
ATOM 1463 C C . SER A 1 186 ? 4.789 -10.186 -14.778 1.00 34.69 186 SER A C 1
ATOM 1465 O O . SER A 1 186 ? 4.950 -11.107 -13.983 1.00 34.69 186 SER A O 1
ATOM 1467 N N . GLY A 1 187 ? 4.213 -9.039 -14.395 1.00 34.09 187 GLY A N 1
ATOM 1468 C CA . GLY A 1 187 ? 3.631 -8.868 -13.053 1.00 34.09 187 GLY A CA 1
ATOM 1469 C C . GLY A 1 187 ? 4.644 -8.736 -11.908 1.00 34.09 187 GLY A C 1
ATOM 1470 O O . GLY A 1 187 ? 4.242 -8.749 -10.748 1.00 34.09 187 GLY A O 1
ATOM 1471 N N . ALA A 1 188 ? 5.936 -8.578 -12.207 1.00 36.22 188 ALA A N 1
ATOM 1472 C CA . ALA A 1 188 ? 6.918 -8.147 -11.221 1.00 36.22 188 ALA A CA 1
ATOM 1473 C C . ALA A 1 188 ? 6.793 -6.627 -11.027 1.00 36.22 188 ALA A C 1
ATOM 1475 O O . ALA A 1 188 ? 7.159 -5.841 -11.901 1.00 36.22 188 ALA A O 1
ATOM 1476 N N . GLU A 1 189 ? 6.222 -6.204 -9.898 1.00 43.28 189 GLU A N 1
ATOM 1477 C CA . GLU A 1 189 ? 6.268 -4.802 -9.482 1.00 43.28 189 GLU A CA 1
ATOM 1478 C C . GLU A 1 189 ? 7.712 -4.435 -9.118 1.00 43.28 189 GLU A C 1
ATOM 1480 O O . GLU A 1 189 ? 8.308 -5.031 -8.224 1.00 43.28 189 GLU A O 1
ATOM 1485 N N . MET A 1 190 ? 8.281 -3.431 -9.788 1.00 50.16 190 MET A N 1
ATOM 1486 C CA . MET A 1 190 ? 9.564 -2.846 -9.392 1.00 50.16 190 MET A CA 1
ATOM 1487 C C . MET A 1 190 ? 9.389 -2.082 -8.069 1.00 50.16 190 MET A C 1
ATOM 1489 O O . MET A 1 190 ? 8.903 -0.947 -8.053 1.00 50.16 190 MET A O 1
ATOM 1493 N N . THR A 1 191 ? 9.749 -2.677 -6.931 1.00 55.72 191 THR A N 1
ATOM 1494 C CA . THR A 1 191 ? 9.515 -2.059 -5.616 1.00 55.72 191 THR A CA 1
ATOM 1495 C C . THR A 1 191 ? 10.719 -1.250 -5.127 1.00 55.72 191 THR A C 1
ATOM 1497 O O . THR A 1 191 ? 11.626 -1.769 -4.490 1.00 55.72 191 THR A O 1
ATOM 1500 N N . ARG A 1 192 ? 10.695 0.069 -5.369 1.00 73.12 192 ARG A N 1
ATOM 1501 C CA . ARG A 1 192 ? 11.590 1.076 -4.752 1.00 73.12 192 ARG A CA 1
ATOM 1502 C C . ARG A 1 192 ? 11.131 1.400 -3.334 1.00 73.12 192 ARG A C 1
ATOM 1504 O O . ARG A 1 192 ? 10.624 2.491 -3.063 1.00 73.12 192 ARG A O 1
ATOM 1511 N N . ARG A 1 193 ? 11.181 0.400 -2.462 1.00 77.94 193 ARG A N 1
ATOM 1512 C CA . ARG A 1 193 ? 10.552 0.465 -1.146 1.00 77.94 193 ARG A CA 1
ATOM 1513 C C . ARG A 1 193 ? 11.570 0.118 -0.064 1.00 77.94 193 ARG A C 1
ATOM 1515 O O . ARG A 1 193 ? 12.414 -0.754 -0.252 1.00 77.94 193 ARG A O 1
ATOM 1522 N N . VAL A 1 194 ? 11.494 0.828 1.055 1.00 81.44 194 VAL A N 1
ATOM 1523 C CA . VAL A 1 194 ? 12.201 0.471 2.284 1.00 81.44 194 VAL A CA 1
ATOM 1524 C C . VAL A 1 194 ? 11.228 -0.295 3.164 1.00 81.44 194 VAL A C 1
ATOM 1526 O O . VAL A 1 194 ? 10.169 0.214 3.531 1.00 81.44 194 VAL A O 1
ATOM 1529 N N . HIS A 1 195 ? 11.585 -1.528 3.486 1.00 85.75 195 HIS A N 1
ATOM 1530 C CA . HIS A 1 195 ? 10.831 -2.376 4.391 1.00 85.75 195 HIS A CA 1
ATOM 1531 C C . HIS A 1 195 ? 11.339 -2.154 5.810 1.00 85.75 195 HIS A C 1
ATOM 1533 O O . HIS A 1 195 ? 12.542 -2.241 6.068 1.00 85.75 195 HIS A O 1
ATOM 1539 N N . VAL A 1 196 ? 10.428 -1.867 6.733 1.00 85.50 196 VAL A N 1
ATOM 1540 C CA . VAL A 1 196 ? 10.780 -1.663 8.137 1.00 85.50 196 VAL A CA 1
ATOM 1541 C C . VAL A 1 196 ? 10.138 -2.748 8.977 1.00 85.50 196 VAL A C 1
ATOM 1543 O O . VAL A 1 196 ? 8.930 -2.988 8.907 1.00 85.50 196 VAL A O 1
ATOM 1546 N N . TYR A 1 197 ? 10.982 -3.409 9.757 1.00 86.81 197 TYR A N 1
ATOM 1547 C CA . TYR A 1 197 ? 10.635 -4.523 10.618 1.00 86.81 197 TYR A CA 1
ATOM 1548 C C . TYR A 1 197 ? 10.840 -4.104 12.063 1.00 86.81 197 TYR A C 1
ATOM 1550 O O . TYR A 1 197 ? 11.844 -3.474 12.397 1.00 86.81 197 TYR A O 1
ATOM 1558 N N . LEU A 1 198 ? 9.895 -4.472 12.916 1.00 85.31 198 LEU A N 1
ATOM 1559 C CA . LEU A 1 198 ? 9.962 -4.197 14.343 1.00 85.31 198 LEU A CA 1
ATOM 1560 C C . LEU A 1 198 ? 9.947 -5.513 15.102 1.00 85.31 198 LEU A C 1
ATOM 1562 O O . LEU A 1 198 ? 9.089 -6.363 14.851 1.00 85.31 198 LEU A O 1
ATOM 1566 N N . LYS A 1 199 ? 10.876 -5.648 16.046 1.00 83.25 199 LYS A N 1
ATOM 1567 C CA . LYS A 1 199 ? 10.929 -6.781 16.958 1.00 83.25 199 LYS A CA 1
ATOM 1568 C C . LYS A 1 199 ? 9.614 -6.904 17.735 1.00 83.25 199 LYS A C 1
ATOM 1570 O O . LYS A 1 199 ? 9.203 -5.940 18.379 1.00 83.25 199 LYS A O 1
ATOM 1575 N N . PRO A 1 200 ? 8.961 -8.074 17.716 1.00 75.69 200 PRO A N 1
ATOM 1576 C CA . PRO A 1 200 ? 7.808 -8.319 18.570 1.00 75.69 200 PRO A CA 1
ATOM 1577 C C . PRO A 1 200 ? 8.158 -8.290 20.051 1.00 75.69 200 PRO A C 1
ATOM 1579 O O . PRO A 1 200 ? 9.171 -8.863 20.466 1.00 75.69 200 PRO A O 1
ATOM 1582 N N . ASP A 1 201 ? 7.242 -7.761 20.859 1.00 70.81 201 ASP A N 1
ATOM 1583 C CA . ASP A 1 201 ? 7.400 -7.682 22.316 1.00 70.81 201 ASP A CA 1
ATOM 1584 C C . ASP A 1 201 ? 7.504 -9.071 22.977 1.00 70.81 201 ASP A C 1
ATOM 1586 O O . ASP A 1 201 ? 8.078 -9.219 24.055 1.00 70.81 201 ASP A O 1
ATOM 1590 N N . GLN A 1 202 ? 6.939 -10.105 22.340 1.00 64.38 202 GLN A N 1
ATOM 1591 C CA . GLN A 1 202 ? 6.852 -11.467 22.884 1.00 64.38 202 GLN A CA 1
ATOM 1592 C C . GLN A 1 202 ? 7.989 -12.405 22.435 1.00 64.38 202 GLN A C 1
ATOM 1594 O O . GLN A 1 202 ? 8.057 -13.541 22.905 1.00 64.38 202 GLN A O 1
ATOM 1599 N N . THR A 1 203 ? 8.894 -11.970 21.549 1.00 64.06 203 THR A N 1
ATOM 1600 C CA . THR A 1 203 ? 10.022 -12.799 21.077 1.00 64.06 203 THR A CA 1
ATOM 1601 C C . THR A 1 203 ? 11.276 -12.609 21.923 1.00 64.06 203 THR A C 1
ATOM 1603 O O . THR A 1 203 ? 11.834 -11.517 21.997 1.00 64.06 203 THR A O 1
ATOM 1606 N N . THR A 1 204 ? 11.771 -13.707 22.499 1.00 55.78 204 THR A N 1
ATOM 1607 C CA . THR A 1 204 ? 13.057 -13.761 23.219 1.00 55.78 204 THR A CA 1
ATOM 1608 C C . THR A 1 204 ? 14.243 -14.149 22.331 1.00 55.78 204 THR A C 1
ATOM 1610 O O . THR A 1 204 ? 15.383 -13.985 22.755 1.00 55.78 204 THR A O 1
ATOM 1613 N N . ASP A 1 205 ? 13.984 -14.655 21.121 1.00 59.91 205 ASP A N 1
ATOM 1614 C CA . ASP A 1 205 ? 14.996 -15.149 20.180 1.00 59.91 205 ASP A CA 1
ATOM 1615 C C . ASP A 1 205 ? 15.173 -14.181 18.995 1.00 59.91 205 ASP A C 1
ATOM 1617 O O . ASP A 1 205 ? 14.198 -13.636 18.474 1.00 59.91 205 ASP A O 1
ATOM 1621 N N . ASP A 1 206 ? 16.399 -14.053 18.476 1.00 64.50 206 ASP A N 1
ATOM 1622 C CA . ASP A 1 206 ? 16.735 -13.212 17.306 1.00 64.50 206 ASP A CA 1
ATOM 1623 C C . ASP A 1 206 ? 16.199 -13.744 15.956 1.00 64.50 206 ASP A C 1
ATOM 1625 O O . ASP A 1 206 ? 16.456 -13.166 14.899 1.00 64.50 206 ASP A O 1
ATOM 1629 N N . LYS A 1 207 ? 15.394 -14.816 15.973 1.00 64.94 207 LYS A N 1
ATOM 1630 C CA . LYS A 1 207 ? 14.812 -15.469 14.781 1.00 64.94 207 LYS A CA 1
ATOM 1631 C C . LYS A 1 207 ? 13.812 -14.605 14.013 1.00 64.94 207 LYS A C 1
ATOM 1633 O O . LYS A 1 207 ? 13.379 -14.977 12.924 1.00 64.94 207 LYS A O 1
ATOM 1638 N N . TRP A 1 208 ? 13.424 -13.455 14.561 1.00 68.19 208 TRP A N 1
ATOM 1639 C CA . TRP A 1 208 ? 12.557 -12.494 13.876 1.00 68.19 208 TRP A CA 1
ATOM 1640 C C . TRP A 1 208 ? 13.240 -11.832 12.665 1.00 68.19 208 TRP A C 1
ATOM 1642 O O . TRP A 1 208 ? 12.556 -11.284 11.804 1.00 68.19 208 TRP A O 1
ATOM 1652 N N . LYS A 1 209 ? 14.576 -11.935 12.567 1.00 69.62 209 LYS A N 1
ATOM 1653 C CA . LYS A 1 209 ? 15.376 -11.497 11.411 1.00 69.62 209 LYS A CA 1
ATOM 1654 C C . LYS A 1 209 ? 15.611 -12.607 10.370 1.00 69.62 209 LYS A C 1
ATOM 1656 O O . LYS A 1 209 ? 16.259 -12.345 9.356 1.00 69.62 209 LYS A O 1
ATOM 1661 N N . ASP A 1 210 ? 15.114 -13.828 10.597 1.00 67.25 210 ASP A N 1
ATOM 1662 C CA . ASP A 1 210 ? 15.266 -14.943 9.653 1.00 67.25 210 ASP A CA 1
ATOM 1663 C C . ASP A 1 210 ? 14.319 -14.780 8.453 1.00 67.25 210 ASP A C 1
ATOM 1665 O O . ASP A 1 210 ? 13.142 -14.446 8.603 1.00 67.25 210 ASP A O 1
ATOM 1669 N N . ALA A 1 211 ? 14.831 -15.060 7.250 1.00 54.62 211 ALA A N 1
ATOM 1670 C CA . ALA A 1 211 ? 14.143 -14.814 5.977 1.00 54.62 211 ALA A CA 1
ATOM 1671 C C . ALA A 1 211 ? 12.769 -15.505 5.849 1.00 54.62 211 ALA A C 1
ATOM 1673 O O . ALA A 1 211 ? 11.894 -14.984 5.157 1.00 54.62 211 ALA A O 1
ATOM 1674 N N . ASP A 1 212 ? 12.561 -16.630 6.543 1.00 51.75 212 ASP A N 1
ATOM 1675 C CA . ASP A 1 212 ? 11.310 -17.399 6.508 1.00 51.75 212 ASP A CA 1
ATOM 1676 C C . ASP A 1 212 ? 10.214 -16.834 7.438 1.00 51.75 212 ASP A C 1
ATOM 1678 O O . ASP A 1 212 ? 9.036 -17.090 7.204 1.00 51.75 212 ASP A O 1
ATOM 1682 N N . ASN A 1 213 ? 10.572 -16.018 8.443 1.00 50.53 213 ASN A N 1
ATOM 1683 C CA . ASN A 1 213 ? 9.635 -15.423 9.416 1.00 50.53 213 ASN A CA 1
ATOM 1684 C C . ASN A 1 213 ? 9.421 -13.912 9.216 1.00 50.53 213 ASN A C 1
ATOM 1686 O O . ASN A 1 213 ? 8.599 -13.293 9.887 1.00 50.53 213 ASN A O 1
ATOM 1690 N N . ILE A 1 214 ? 10.171 -13.294 8.302 1.00 54.81 214 ILE A N 1
ATOM 1691 C CA . ILE A 1 214 ? 10.276 -11.835 8.193 1.00 54.81 214 ILE A CA 1
ATOM 1692 C C . ILE A 1 214 ? 8.956 -11.153 7.782 1.00 54.81 214 ILE A C 1
ATOM 1694 O O . ILE A 1 214 ? 8.723 -9.989 8.106 1.00 54.81 214 ILE A O 1
ATOM 1698 N N . ARG A 1 215 ? 8.060 -11.873 7.086 1.00 60.22 215 ARG A N 1
ATOM 1699 C CA . ARG A 1 215 ? 6.784 -11.319 6.596 1.00 60.22 215 ARG A CA 1
ATOM 1700 C C . ARG A 1 215 ? 5.834 -10.925 7.724 1.00 60.22 215 ARG A C 1
ATOM 1702 O O . ARG A 1 215 ? 5.115 -9.944 7.557 1.00 60.22 215 ARG A O 1
ATOM 1709 N N . ASP A 1 216 ? 5.873 -11.635 8.846 1.00 64.56 216 ASP A N 1
ATOM 1710 C CA . ASP A 1 216 ? 4.924 -11.438 9.946 1.00 64.56 216 ASP A CA 1
ATOM 1711 C C . ASP A 1 216 ? 5.282 -10.228 10.826 1.00 64.56 216 ASP A C 1
ATOM 1713 O O . ASP A 1 216 ? 4.437 -9.732 11.569 1.00 64.56 216 ASP A O 1
ATOM 1717 N N . TYR A 1 217 ? 6.513 -9.711 10.703 1.00 75.94 217 TYR A N 1
ATOM 1718 C CA . TYR A 1 217 ? 7.039 -8.621 11.538 1.00 75.94 217 TYR A CA 1
ATOM 1719 C C . TYR A 1 217 ? 7.282 -7.308 10.786 1.00 75.94 217 TYR A C 1
ATOM 1721 O O . TYR A 1 217 ? 7.836 -6.352 11.342 1.00 75.94 217 TYR A O 1
ATOM 1729 N N . LYS A 1 218 ? 6.891 -7.252 9.508 1.00 83.00 218 LYS A N 1
ATOM 1730 C CA . LYS A 1 218 ? 6.948 -6.028 8.708 1.00 83.00 218 LYS A CA 1
ATOM 1731 C C . LYS A 1 218 ? 5.882 -5.062 9.207 1.00 83.00 218 LYS A C 1
ATOM 1733 O O . LYS A 1 218 ? 4.693 -5.339 9.074 1.00 83.00 218 LYS A O 1
ATOM 1738 N N . ILE A 1 219 ? 6.305 -3.911 9.719 1.00 86.19 219 ILE A N 1
ATOM 1739 C CA . ILE A 1 219 ? 5.377 -2.872 10.176 1.00 86.19 219 ILE A CA 1
ATOM 1740 C C . ILE A 1 219 ? 5.085 -1.841 9.095 1.00 86.19 219 ILE A C 1
ATOM 1742 O O . ILE A 1 219 ? 3.996 -1.288 9.054 1.00 86.19 219 ILE A O 1
ATOM 1746 N N . ALA A 1 220 ? 6.031 -1.581 8.194 1.00 86.19 220 ALA A N 1
ATOM 1747 C CA . ALA A 1 220 ? 5.854 -0.561 7.176 1.00 86.19 220 ALA A CA 1
ATOM 1748 C C . ALA A 1 220 ? 6.601 -0.898 5.892 1.00 86.19 220 ALA A C 1
ATOM 1750 O O . ALA A 1 220 ? 7.596 -1.629 5.872 1.00 86.19 220 ALA A O 1
ATOM 1751 N N . GLU A 1 221 ? 6.109 -0.309 4.812 1.00 85.88 221 GLU A N 1
ATOM 1752 C CA . GLU A 1 221 ? 6.729 -0.352 3.506 1.00 85.88 221 GLU A CA 1
ATOM 1753 C C . GLU A 1 221 ? 6.659 1.043 2.896 1.00 85.88 221 GLU A C 1
ATOM 1755 O O . GLU A 1 221 ? 5.593 1.513 2.505 1.00 85.88 221 GLU A O 1
ATOM 1760 N N . ILE A 1 222 ? 7.802 1.723 2.874 1.00 85.31 222 ILE A N 1
ATOM 1761 C CA . ILE A 1 222 ? 7.879 3.143 2.542 1.00 85.31 222 ILE A CA 1
ATOM 1762 C C . ILE A 1 222 ? 8.426 3.292 1.132 1.00 85.31 222 ILE A C 1
ATOM 1764 O O . ILE A 1 222 ? 9.554 2.890 0.843 1.00 85.31 222 ILE A O 1
ATOM 1768 N N . GLY A 1 223 ? 7.611 3.858 0.244 1.00 83.00 223 GLY A N 1
ATOM 1769 C CA . GLY A 1 223 ? 8.021 4.167 -1.121 1.00 83.00 223 GLY A CA 1
ATOM 1770 C C . GLY A 1 223 ? 8.998 5.336 -1.148 1.00 83.00 223 GLY A C 1
ATOM 1771 O O . GLY A 1 223 ? 8.719 6.392 -0.585 1.00 83.00 223 GLY A O 1
ATOM 1772 N N . LEU A 1 224 ? 10.124 5.154 -1.832 1.00 82.88 224 LEU A N 1
ATOM 1773 C CA . LEU A 1 224 ? 11.085 6.228 -2.069 1.00 82.88 224 LEU A CA 1
ATOM 1774 C C . LEU A 1 224 ? 10.563 7.202 -3.135 1.00 82.88 224 LEU A C 1
ATOM 1776 O O . LEU A 1 224 ? 9.725 6.855 -3.976 1.00 82.88 224 LEU A O 1
ATOM 1780 N N . SER A 1 225 ? 11.048 8.439 -3.079 1.00 82.12 225 SER A N 1
ATOM 1781 C CA . SER A 1 225 ? 10.641 9.516 -3.975 1.00 82.12 225 SER A CA 1
ATOM 1782 C C . SER A 1 225 ? 11.144 9.305 -5.404 1.00 82.12 225 SER A C 1
ATOM 1784 O O . SER A 1 225 ? 12.043 8.513 -5.687 1.00 82.12 225 SER A O 1
ATOM 1786 N N . THR A 1 226 ? 10.517 10.028 -6.327 1.00 76.25 226 THR A N 1
ATOM 1787 C CA . THR A 1 226 ? 10.731 9.962 -7.781 1.00 76.25 226 THR A CA 1
ATOM 1788 C C . THR A 1 226 ? 10.579 11.374 -8.334 1.00 76.25 226 THR A C 1
ATOM 1790 O O . THR A 1 226 ? 10.019 12.201 -7.629 1.00 76.25 226 THR A O 1
ATOM 1793 N N . ASP A 1 227 ? 10.911 11.663 -9.587 1.00 73.19 227 ASP A N 1
ATOM 1794 C CA . ASP A 1 227 ? 10.657 13.009 -10.140 1.00 73.19 227 ASP A CA 1
ATOM 1795 C C . ASP A 1 227 ? 9.162 13.382 -10.161 1.00 73.19 227 ASP A C 1
ATOM 1797 O O . ASP A 1 227 ? 8.799 14.549 -10.043 1.00 73.19 227 ASP A O 1
ATOM 1801 N N . SER A 1 228 ? 8.277 12.379 -10.214 1.00 65.81 228 SER A N 1
ATOM 1802 C CA . SER A 1 228 ? 6.821 12.567 -10.117 1.00 65.81 228 SER A CA 1
ATOM 1803 C C . SER A 1 228 ? 6.280 12.736 -8.687 1.00 65.81 228 SER A C 1
ATOM 1805 O O . SER A 1 228 ? 5.079 12.936 -8.506 1.00 65.81 228 SER A O 1
ATOM 1807 N N . ARG A 1 229 ? 7.125 12.619 -7.652 1.00 70.00 229 ARG A N 1
ATOM 1808 C CA . ARG A 1 229 ? 6.715 12.667 -6.238 1.00 70.00 229 ARG A CA 1
ATOM 1809 C C . ARG A 1 229 ? 7.638 13.568 -5.429 1.00 70.00 229 ARG A C 1
ATOM 1811 O O . ARG A 1 229 ? 8.837 13.627 -5.661 1.00 70.00 229 ARG A O 1
ATOM 1818 N N . GLN A 1 230 ? 7.084 14.246 -4.431 1.00 80.81 230 GLN A N 1
ATOM 1819 C CA . GLN A 1 230 ? 7.891 15.056 -3.525 1.00 80.81 230 GLN A CA 1
ATOM 1820 C C . GLN A 1 230 ? 8.978 14.203 -2.844 1.00 80.81 230 GLN A C 1
ATOM 1822 O O . GLN A 1 230 ? 8.767 13.022 -2.559 1.00 80.81 230 GLN A O 1
ATOM 1827 N N . ARG A 1 231 ? 10.148 14.813 -2.605 1.00 84.81 231 ARG A N 1
ATOM 1828 C CA . ARG A 1 231 ? 11.232 14.196 -1.828 1.00 84.81 231 ARG A CA 1
ATOM 1829 C C . ARG A 1 231 ? 10.719 13.807 -0.448 1.00 84.81 231 ARG A C 1
ATOM 1831 O O . ARG A 1 231 ? 10.052 14.611 0.201 1.00 84.81 231 ARG A O 1
ATOM 1838 N N . LEU A 1 232 ? 11.041 12.588 -0.028 1.00 87.38 232 LEU A N 1
ATOM 1839 C CA . LEU A 1 232 ? 10.536 12.025 1.214 1.00 87.38 232 LEU A CA 1
ATOM 1840 C C . LEU A 1 232 ? 11.241 12.699 2.392 1.00 87.38 232 LEU A C 1
ATOM 1842 O O . LEU A 1 232 ? 12.465 12.628 2.497 1.00 87.38 232 LEU A O 1
ATOM 1846 N N . THR A 1 233 ? 10.488 13.360 3.271 1.00 93.12 233 THR A N 1
ATOM 1847 C CA . THR A 1 233 ? 11.054 13.962 4.485 1.00 93.12 233 THR A CA 1
ATOM 1848 C C . THR A 1 233 ? 11.060 12.968 5.647 1.00 93.12 233 THR A C 1
ATOM 1850 O O . THR A 1 233 ? 10.348 11.960 5.631 1.00 93.12 233 THR A O 1
ATOM 1853 N N . ALA A 1 234 ? 11.854 13.250 6.685 1.00 94.00 234 ALA A N 1
ATOM 1854 C CA . ALA A 1 234 ? 11.820 12.453 7.909 1.00 94.00 234 ALA A CA 1
ATOM 1855 C C . ALA A 1 234 ? 10.443 12.512 8.597 1.00 94.00 234 ALA A C 1
ATOM 1857 O O . ALA A 1 234 ? 10.003 11.504 9.136 1.00 94.00 234 ALA A O 1
ATOM 1858 N N . ASP A 1 235 ? 9.735 13.641 8.543 1.00 94.06 235 ASP A N 1
ATOM 1859 C CA . ASP A 1 235 ? 8.404 13.756 9.152 1.00 94.06 235 ASP A CA 1
ATOM 1860 C C . ASP A 1 235 ? 7.376 12.893 8.400 1.00 94.06 235 ASP A C 1
ATOM 1862 O O . ASP A 1 235 ? 6.610 12.157 9.024 1.00 94.06 235 ASP A O 1
ATOM 1866 N N . ASP A 1 236 ? 7.428 12.888 7.061 1.00 91.25 236 ASP A N 1
ATOM 1867 C CA . ASP A 1 236 ? 6.579 12.023 6.229 1.00 91.25 236 ASP A CA 1
ATOM 1868 C C . ASP A 1 236 ? 6.857 10.538 6.497 1.00 91.25 236 ASP A C 1
ATOM 1870 O O . ASP A 1 236 ? 5.935 9.729 6.628 1.00 91.25 236 ASP A O 1
ATOM 1874 N N . ALA A 1 237 ? 8.139 10.166 6.586 1.00 92.62 237 ALA A N 1
ATOM 1875 C CA . ALA A 1 237 ? 8.544 8.799 6.883 1.00 92.62 237 ALA A CA 1
ATOM 1876 C C . ALA A 1 237 ? 8.129 8.388 8.306 1.00 92.62 237 ALA A C 1
ATOM 1878 O O . ALA A 1 237 ? 7.645 7.274 8.494 1.00 92.62 237 ALA A O 1
ATOM 1879 N N . ALA A 1 238 ? 8.254 9.275 9.297 1.00 93.62 238 ALA A N 1
ATOM 1880 C CA . ALA A 1 238 ? 7.833 9.013 10.672 1.00 93.62 238 ALA A CA 1
ATOM 1881 C C . ALA A 1 238 ? 6.316 8.797 10.772 1.00 93.62 238 ALA A C 1
ATOM 1883 O O . ALA A 1 238 ? 5.881 7.839 11.411 1.00 93.62 238 ALA A O 1
ATOM 1884 N N . ALA A 1 239 ? 5.515 9.618 10.085 1.00 91.31 239 ALA A N 1
ATOM 1885 C CA . ALA A 1 239 ? 4.065 9.443 10.021 1.00 91.31 239 ALA A CA 1
ATOM 1886 C C . ALA A 1 239 ? 3.676 8.100 9.376 1.00 91.31 239 ALA A C 1
ATOM 1888 O O . ALA A 1 239 ? 2.802 7.390 9.878 1.00 91.31 239 ALA A O 1
ATOM 1889 N N . GLN A 1 240 ? 4.361 7.703 8.296 1.00 91.50 240 GLN A N 1
ATOM 1890 C CA . GLN A 1 240 ? 4.144 6.401 7.656 1.00 91.50 240 GLN A CA 1
ATOM 1891 C C . GLN A 1 240 ? 4.558 5.223 8.549 1.00 91.50 240 GLN A C 1
ATOM 1893 O O . GLN A 1 240 ? 3.864 4.206 8.562 1.00 91.50 240 GLN A O 1
ATOM 1898 N N . LEU A 1 241 ? 5.650 5.347 9.312 1.00 92.81 241 LEU A N 1
ATOM 1899 C CA . LEU A 1 241 ? 6.082 4.332 10.279 1.00 92.81 241 LEU A CA 1
ATOM 1900 C C . LEU A 1 241 ? 5.085 4.170 11.423 1.00 92.81 241 LEU A C 1
ATOM 1902 O O . LEU A 1 241 ? 4.718 3.042 11.746 1.00 92.81 241 LEU A O 1
ATOM 1906 N N . GLU A 1 242 ? 4.629 5.278 12.012 1.00 92.81 242 GLU A N 1
ATOM 1907 C CA . GLU A 1 242 ? 3.642 5.265 13.094 1.00 92.81 242 GLU A CA 1
ATOM 1908 C C . GLU A 1 242 ? 2.350 4.583 12.637 1.00 92.81 242 GLU A C 1
ATOM 1910 O O . GLU A 1 242 ? 1.862 3.650 13.278 1.00 92.81 242 GLU A O 1
ATOM 1915 N N . LYS A 1 243 ? 1.832 4.999 11.482 1.00 90.12 243 LYS A N 1
ATOM 1916 C CA . LYS A 1 243 ? 0.646 4.397 10.886 1.00 90.12 243 LYS A CA 1
ATOM 1917 C C . LYS A 1 243 ? 0.855 2.918 10.578 1.00 90.12 243 LYS A C 1
ATOM 1919 O O . LYS A 1 243 ? 0.025 2.098 10.954 1.00 90.12 243 LYS A O 1
ATOM 1924 N N . GLY A 1 244 ? 1.966 2.560 9.933 1.00 88.62 244 GLY A N 1
ATOM 1925 C CA . GLY A 1 244 ? 2.305 1.172 9.626 1.00 88.62 244 GLY A CA 1
ATOM 1926 C C . GLY A 1 244 ? 2.347 0.295 10.880 1.00 88.62 244 GLY A C 1
ATOM 1927 O O . GLY A 1 244 ? 1.747 -0.778 10.907 1.00 88.62 244 GLY A O 1
ATOM 1928 N N . TYR A 1 245 ? 2.955 0.794 11.957 1.00 89.19 245 TYR A N 1
ATOM 1929 C CA . TYR A 1 245 ? 2.992 0.123 13.253 1.00 89.19 245 TYR A CA 1
ATOM 1930 C C . TYR A 1 245 ? 1.592 -0.170 13.806 1.00 89.19 245 TYR A C 1
ATOM 1932 O O . TYR A 1 245 ? 1.298 -1.310 14.174 1.00 89.19 245 TYR A O 1
ATOM 1940 N N . VAL A 1 246 ? 0.700 0.825 13.796 1.00 89.19 246 VAL A N 1
ATOM 1941 C CA . VAL A 1 246 ? -0.690 0.642 14.239 1.00 89.19 246 VAL A CA 1
ATOM 1942 C C . VAL A 1 246 ? -1.427 -0.354 13.352 1.00 89.19 246 VAL A C 1
ATOM 1944 O O . VAL A 1 246 ? -2.100 -1.252 13.857 1.00 89.19 246 VAL A O 1
ATOM 1947 N N . MET A 1 247 ? -1.262 -0.256 12.035 1.00 85.75 247 MET A N 1
ATOM 1948 C CA . MET A 1 247 ? -1.911 -1.150 11.076 1.00 85.75 247 MET A CA 1
ATOM 1949 C C . MET A 1 247 ? -1.434 -2.598 11.223 1.00 85.75 247 MET A C 1
ATOM 1951 O O . MET A 1 247 ? -2.254 -3.517 11.195 1.00 85.75 247 MET A O 1
ATOM 1955 N N . ALA A 1 248 ? -0.138 -2.814 11.454 1.00 83.38 248 ALA A N 1
ATOM 1956 C CA . ALA A 1 248 ? 0.431 -4.131 11.721 1.00 83.38 248 ALA A CA 1
ATOM 1957 C C . ALA A 1 248 ? -0.094 -4.725 13.037 1.00 83.38 248 ALA A C 1
ATOM 1959 O O . ALA A 1 248 ? -0.413 -5.914 13.097 1.00 83.38 248 ALA A O 1
ATOM 1960 N N . ALA A 1 249 ? -0.252 -3.913 14.085 1.00 84.69 249 ALA A N 1
ATOM 1961 C CA . ALA A 1 249 ? -0.859 -4.361 15.335 1.00 84.69 249 ALA A CA 1
ATOM 1962 C C . ALA A 1 249 ? -2.342 -4.694 15.193 1.00 84.69 249 ALA A C 1
ATOM 1964 O O . ALA A 1 249 ? -2.781 -5.703 15.745 1.00 84.69 249 ALA A O 1
ATOM 1965 N N . LYS A 1 250 ? -3.104 -3.904 14.428 1.00 84.31 250 LYS A N 1
ATOM 1966 C CA . LYS A 1 250 ? -4.503 -4.212 14.108 1.00 84.31 250 LYS A CA 1
ATOM 1967 C C . LYS A 1 250 ? -4.598 -5.524 13.344 1.00 84.31 250 LYS A C 1
ATOM 1969 O O . LYS A 1 250 ? -5.295 -6.429 13.786 1.00 84.31 250 LYS A O 1
ATOM 1974 N N . TRP A 1 251 ? -3.798 -5.700 12.294 1.00 79.56 251 TRP A N 1
ATOM 1975 C CA . TRP A 1 251 ? -3.743 -6.953 11.536 1.00 79.56 251 TRP A CA 1
ATOM 1976 C C . TRP A 1 251 ? -3.474 -8.177 12.425 1.00 79.56 251 TRP A C 1
ATOM 1978 O O . TRP A 1 251 ? -4.136 -9.205 12.294 1.00 79.56 251 TRP A O 1
ATOM 1988 N N . ASN A 1 252 ? -2.558 -8.033 13.384 1.00 74.62 252 ASN A N 1
ATOM 1989 C CA . ASN A 1 252 ? -2.177 -9.082 14.328 1.00 74.62 252 ASN A CA 1
ATOM 1990 C C . ASN A 1 252 ? -3.000 -9.096 15.633 1.00 74.62 252 ASN A C 1
ATOM 1992 O O . ASN A 1 252 ? -2.617 -9.775 16.585 1.00 74.62 252 ASN A O 1
ATOM 1996 N N . ARG A 1 253 ? -4.117 -8.356 15.716 1.00 70.12 253 ARG A N 1
ATOM 1997 C CA . ARG A 1 253 ? -4.992 -8.273 16.906 1.00 70.12 253 ARG A CA 1
ATOM 1998 C C . ARG A 1 253 ? -4.242 -7.996 18.220 1.00 70.12 253 ARG A C 1
ATOM 2000 O O . ARG A 1 253 ? -4.530 -8.625 19.233 1.00 70.12 253 ARG A O 1
ATOM 2007 N N . GLN A 1 254 ? -3.249 -7.105 18.193 1.00 65.25 254 GLN A N 1
ATOM 2008 C CA . GLN A 1 254 ? -2.364 -6.770 19.325 1.00 65.25 254 GLN A CA 1
ATOM 2009 C C . GLN A 1 254 ? -1.533 -7.937 19.893 1.00 65.25 254 GLN A C 1
ATOM 2011 O O . GLN A 1 254 ? -0.819 -7.755 20.875 1.00 65.25 254 GLN A O 1
ATOM 2016 N N . ALA A 1 255 ? -1.561 -9.130 19.289 1.00 63.88 255 ALA A N 1
ATOM 2017 C CA . ALA A 1 255 ? -0.864 -10.294 19.838 1.00 63.88 255 ALA A CA 1
ATOM 2018 C C . ALA A 1 255 ? 0.665 -10.113 19.870 1.00 63.88 255 ALA A C 1
ATOM 2020 O O . ALA A 1 255 ? 1.347 -10.757 20.659 1.00 63.88 255 ALA A O 1
ATOM 2021 N N . VAL A 1 256 ? 1.191 -9.235 19.016 1.00 72.81 256 VAL A N 1
ATOM 2022 C CA . VAL A 1 256 ? 2.625 -9.103 18.715 1.00 72.81 256 VAL A CA 1
ATOM 2023 C C . VAL A 1 256 ? 3.195 -7.759 19.190 1.00 72.81 256 VAL A C 1
ATOM 2025 O O . VAL A 1 256 ? 4.374 -7.681 19.531 1.00 72.81 256 VAL A O 1
ATOM 2028 N N . TYR A 1 257 ? 2.357 -6.719 19.249 1.00 77.12 257 TYR A N 1
ATOM 2029 C CA . TYR A 1 257 ? 2.766 -5.328 19.452 1.00 77.12 257 TYR A CA 1
ATOM 2030 C C . TYR A 1 257 ? 1.911 -4.649 20.521 1.00 77.12 257 TYR A C 1
ATOM 2032 O O . TYR A 1 257 ? 0.680 -4.652 20.429 1.00 77.12 257 TYR A O 1
ATOM 2040 N N . ARG A 1 258 ? 2.551 -4.014 21.503 1.00 78.25 258 ARG A N 1
ATOM 2041 C CA . ARG A 1 258 ? 1.875 -3.212 22.521 1.00 78.25 258 ARG A CA 1
ATOM 2042 C C . ARG A 1 258 ? 1.669 -1.776 22.040 1.00 78.25 258 ARG A C 1
ATOM 2044 O O . ARG A 1 258 ? 2.620 -1.018 21.849 1.00 78.25 258 ARG A O 1
ATOM 2051 N N . ILE A 1 259 ? 0.409 -1.376 21.905 1.00 84.00 259 ILE A N 1
ATOM 2052 C CA . ILE A 1 259 ? 0.002 -0.039 21.454 1.00 84.00 259 ILE A CA 1
ATOM 2053 C C . ILE A 1 259 ? -0.827 0.641 22.546 1.00 84.00 259 ILE A C 1
ATOM 2055 O O . ILE A 1 259 ? -1.575 -0.026 23.255 1.00 84.00 259 ILE A O 1
ATOM 2059 N N . SER A 1 260 ? -0.648 1.952 22.729 1.00 85.94 260 SER A N 1
ATOM 2060 C CA . SER A 1 260 ? -1.486 2.745 23.634 1.00 85.94 260 SER A CA 1
ATOM 2061 C C . SER A 1 260 ? -2.863 3.004 23.023 1.00 85.94 260 SER A C 1
ATOM 2063 O O . SER A 1 260 ? -2.968 3.172 21.811 1.00 85.94 260 SER A O 1
ATOM 2065 N N . ASP A 1 261 ? -3.896 3.129 23.856 1.00 85.81 261 ASP A N 1
ATOM 2066 C CA . ASP A 1 261 ? -5.267 3.412 23.396 1.00 85.81 261 ASP A CA 1
ATOM 2067 C C . ASP A 1 261 ? -5.328 4.678 22.521 1.00 85.81 261 ASP A C 1
ATOM 2069 O O . ASP A 1 261 ? -5.903 4.665 21.440 1.00 85.81 261 ASP A O 1
ATOM 2073 N N . GLU A 1 262 ? -4.614 5.743 22.912 1.00 88.81 262 GLU A N 1
ATOM 2074 C CA . GLU A 1 262 ? -4.531 6.983 22.124 1.00 88.81 262 GLU A CA 1
ATOM 2075 C C . GLU A 1 262 ? -4.010 6.743 20.699 1.00 88.81 262 GLU A C 1
ATOM 2077 O O . GLU A 1 262 ? -4.518 7.313 19.732 1.00 88.81 262 GLU A O 1
ATOM 2082 N N . LEU A 1 263 ? -2.979 5.906 20.559 1.00 87.12 263 LEU A N 1
ATOM 2083 C CA . LEU A 1 263 ? -2.381 5.615 19.263 1.00 87.12 263 LEU A CA 1
ATOM 2084 C C . LEU A 1 263 ? -3.237 4.621 18.460 1.00 87.12 263 LEU A C 1
ATOM 2086 O O . LEU A 1 263 ? -3.309 4.714 17.235 1.00 87.12 263 LEU A O 1
ATOM 2090 N N . TRP A 1 264 ? -3.912 3.696 19.144 1.00 86.88 264 TRP A N 1
ATOM 2091 C CA . TRP A 1 264 ? -4.856 2.751 18.555 1.00 86.88 264 TRP A CA 1
ATOM 2092 C C . TRP A 1 264 ? -6.075 3.450 17.940 1.00 86.88 264 TRP A C 1
ATOM 2094 O O . TRP A 1 264 ? -6.481 3.102 16.826 1.00 86.88 264 TRP A O 1
ATOM 2104 N N . ASP A 1 265 ? -6.605 4.457 18.634 1.00 86.94 265 ASP A N 1
ATOM 2105 C CA . ASP A 1 265 ? -7.786 5.226 18.230 1.00 86.94 265 ASP A CA 1
ATOM 2106 C C . ASP A 1 265 ? -7.487 6.260 17.140 1.00 86.94 265 ASP A C 1
ATOM 2108 O O . ASP A 1 265 ? -8.388 6.682 16.414 1.00 86.94 265 ASP A O 1
ATOM 2112 N N . ARG A 1 266 ? -6.218 6.660 16.987 1.00 89.62 266 ARG A N 1
ATOM 2113 C CA . ARG A 1 266 ? -5.790 7.650 15.987 1.00 89.62 266 ARG A CA 1
ATOM 2114 C C . ARG A 1 266 ? -6.026 7.192 14.548 1.00 89.62 266 ARG A C 1
ATOM 2116 O O . ARG A 1 266 ? -6.293 8.026 13.687 1.00 89.62 266 ARG A O 1
ATOM 2123 N N . TYR A 1 267 ? -5.906 5.893 14.282 1.00 89.00 267 TYR A N 1
ATOM 2124 C CA . TYR A 1 267 ? -6.040 5.331 12.938 1.00 89.00 267 TYR A CA 1
ATOM 2125 C C . TYR A 1 267 ? -7.246 4.395 12.870 1.00 89.00 267 TYR A C 1
ATOM 2127 O O . TYR A 1 267 ? -7.424 3.583 13.771 1.00 89.00 267 TYR A O 1
ATOM 2135 N N . PRO A 1 268 ? -8.061 4.424 11.810 1.00 87.44 268 PRO A N 1
ATOM 2136 C CA . PRO A 1 268 ? -9.135 3.452 11.620 1.00 87.44 268 PRO A CA 1
ATOM 2137 C C . PRO A 1 268 ? -8.575 2.043 11.377 1.00 87.44 268 PRO A C 1
ATOM 2139 O O . PRO A 1 268 ? -7.438 1.866 10.942 1.00 87.44 268 PRO A O 1
ATOM 2142 N N . ALA A 1 269 ? -9.359 1.013 11.688 1.00 86.69 269 ALA A N 1
ATOM 2143 C CA . ALA A 1 269 ? -9.012 -0.359 11.362 1.00 86.69 269 ALA A CA 1
ATOM 2144 C C . ALA A 1 269 ? -8.972 -0.549 9.839 1.00 86.69 269 ALA A C 1
ATOM 2146 O O . ALA A 1 269 ? -9.878 -0.097 9.141 1.00 86.69 269 ALA A O 1
ATOM 2147 N N .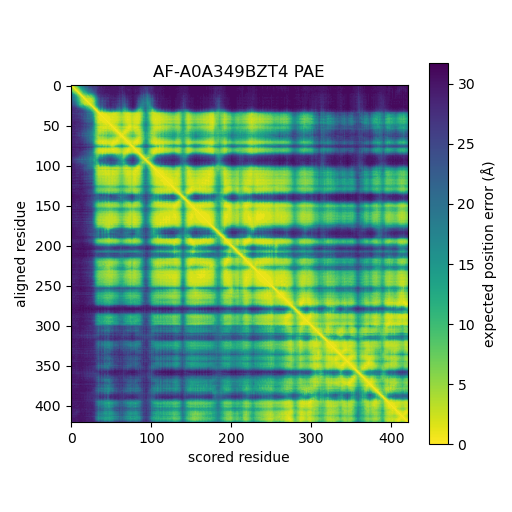 PRO A 1 270 ? -7.962 -1.261 9.303 1.00 84.12 270 PRO A N 1
ATOM 2148 C CA . PRO A 1 270 ? -7.858 -1.509 7.863 1.00 84.12 270 PRO A CA 1
ATOM 2149 C C . PRO A 1 270 ? -9.069 -2.258 7.317 1.00 84.12 270 PRO A C 1
ATOM 2151 O O . PRO A 1 270 ? -9.425 -2.120 6.147 1.00 84.12 270 PRO A O 1
ATOM 2154 N N . TRP A 1 271 ? -9.670 -3.091 8.160 1.00 86.25 271 TRP A N 1
ATOM 2155 C CA . TRP A 1 271 ? -10.848 -3.855 7.832 1.00 86.25 271 TRP A CA 1
ATOM 2156 C C . TRP A 1 271 ? -11.683 -4.134 9.082 1.00 86.25 271 TRP A C 1
ATOM 2158 O O . TRP A 1 271 ? -11.172 -4.096 10.201 1.00 86.25 271 TRP A O 1
ATOM 2168 N N . LEU A 1 272 ? -12.966 -4.432 8.876 1.00 86.81 272 LEU A N 1
ATOM 2169 C CA . LEU A 1 272 ? -13.887 -4.886 9.916 1.00 86.81 272 LEU A CA 1
ATOM 2170 C C . LEU A 1 272 ? -14.613 -6.147 9.433 1.00 86.81 272 LEU A C 1
ATOM 2172 O O . LEU A 1 272 ? -15.248 -6.123 8.375 1.00 86.81 272 LEU A O 1
ATOM 2176 N N . ASP A 1 273 ? -14.524 -7.238 10.196 1.00 84.81 273 ASP A N 1
ATOM 2177 C CA . ASP A 1 273 ? -15.297 -8.456 9.932 1.00 84.81 273 ASP A CA 1
ATOM 2178 C C . ASP A 1 273 ? -16.775 -8.153 10.211 1.00 84.81 273 ASP A C 1
ATOM 2180 O O . ASP A 1 273 ? -17.139 -7.674 11.289 1.00 84.81 273 ASP A O 1
ATOM 2184 N N . VAL A 1 274 ? -17.640 -8.416 9.235 1.00 81.69 274 VAL A N 1
ATOM 2185 C CA . VAL A 1 274 ? -19.072 -8.155 9.386 1.00 81.69 274 VAL A CA 1
ATOM 2186 C C . VAL A 1 274 ? -19.723 -9.266 10.205 1.00 81.69 274 VAL A C 1
ATOM 2188 O O . VAL A 1 274 ? -19.590 -10.450 9.893 1.00 81.69 274 VAL A O 1
ATOM 2191 N N . VAL A 1 275 ? -20.470 -8.874 11.234 1.00 78.75 275 VAL A N 1
ATOM 2192 C CA . VAL A 1 275 ? -21.247 -9.752 12.110 1.00 78.75 275 VAL A CA 1
ATOM 2193 C C . VAL A 1 275 ? -22.725 -9.379 11.990 1.00 78.75 275 VAL A C 1
ATOM 2195 O O . VAL A 1 275 ? -23.122 -8.259 12.299 1.00 78.75 275 VAL A O 1
ATOM 2198 N N . MET A 1 276 ? -23.561 -10.320 11.555 1.00 71.88 276 MET A N 1
ATOM 2199 C CA . MET A 1 276 ? -25.010 -10.115 11.430 1.00 71.88 276 MET A CA 1
ATOM 2200 C C . MET A 1 276 ? -25.719 -10.613 12.696 1.00 71.88 276 MET A C 1
ATOM 2202 O O . MET A 1 276 ? -25.603 -11.792 13.046 1.00 71.88 276 MET A O 1
ATOM 2206 N N . VAL A 1 277 ? -26.478 -9.757 13.383 1.00 64.38 277 VAL A N 1
ATOM 2207 C CA . VAL A 1 277 ? -27.217 -10.167 14.593 1.00 64.38 277 VAL A CA 1
ATOM 2208 C C . VAL A 1 277 ? -28.448 -10.995 14.215 1.00 64.38 277 VAL A C 1
ATOM 2210 O O . VAL A 1 277 ? -29.238 -10.596 13.370 1.00 64.38 277 VAL A O 1
ATOM 2213 N N . GLY A 1 278 ? -28.638 -12.150 14.865 1.00 54.66 278 GLY A N 1
ATOM 2214 C CA . GLY A 1 278 ? -29.855 -12.966 14.726 1.00 54.66 278 GLY A CA 1
ATOM 2215 C C . GLY A 1 278 ? -29.842 -14.032 13.622 1.00 54.66 278 GLY A C 1
ATOM 2216 O O . GLY A 1 278 ? -30.891 -14.606 13.338 1.00 54.66 278 GLY A O 1
ATOM 2217 N N . THR A 1 279 ? -28.685 -14.339 13.027 1.00 54.00 279 THR A N 1
ATOM 2218 C CA . THR A 1 279 ? -28.555 -15.324 11.935 1.00 54.00 279 THR A CA 1
ATOM 2219 C C . THR A 1 279 ? -27.795 -16.589 12.346 1.00 54.00 279 THR A C 1
ATOM 2221 O O . THR A 1 279 ? -27.011 -16.593 13.298 1.00 54.00 279 THR A O 1
ATOM 2224 N N . HIS A 1 280 ? -28.044 -17.696 11.636 1.00 44.81 280 HIS A N 1
ATOM 2225 C CA . HIS A 1 280 ? -27.223 -18.903 11.733 1.00 44.81 280 HIS A CA 1
ATOM 2226 C C . HIS A 1 280 ? -25.826 -18.611 11.168 1.00 44.81 280 HIS A C 1
ATOM 2228 O O . HIS A 1 280 ? -25.722 -18.063 10.077 1.00 44.81 280 HIS A O 1
ATOM 2234 N N . ALA A 1 281 ? -24.798 -18.963 11.950 1.00 44.03 281 ALA A N 1
ATOM 2235 C CA . ALA A 1 281 ? -23.364 -18.784 11.713 1.00 44.03 281 ALA A CA 1
ATOM 2236 C C . ALA A 1 281 ? -22.970 -18.440 10.263 1.00 44.03 281 ALA A C 1
ATOM 2238 O O . ALA A 1 281 ? -22.973 -19.298 9.384 1.00 44.03 281 ALA A O 1
ATOM 2239 N N . VAL A 1 282 ? -22.584 -17.183 10.047 1.00 53.06 282 VAL A N 1
ATOM 2240 C CA . VAL A 1 282 ? -21.772 -16.796 8.892 1.00 53.06 282 VAL A CA 1
ATOM 2241 C C . VAL A 1 282 ? -20.365 -17.337 9.122 1.00 53.06 282 VAL A C 1
ATOM 2243 O O . VAL A 1 282 ? -19.856 -17.227 10.241 1.00 53.06 282 VAL A O 1
ATOM 2246 N N . ASP A 1 283 ? -19.722 -17.884 8.090 1.00 56.84 283 ASP A N 1
ATOM 2247 C CA . ASP A 1 283 ? -18.286 -18.150 8.158 1.00 56.84 283 ASP A CA 1
ATOM 2248 C C . ASP A 1 283 ? -17.554 -16.830 8.472 1.00 56.84 283 ASP A C 1
ATOM 2250 O O . ASP A 1 283 ? -17.696 -15.856 7.718 1.00 56.84 283 ASP A O 1
ATOM 2254 N N . PRO A 1 284 ? -16.789 -16.748 9.577 1.00 53.41 284 PRO A N 1
ATOM 2255 C CA . PRO A 1 284 ? -16.019 -15.554 9.901 1.00 53.41 284 PRO A CA 1
ATOM 2256 C C . PRO A 1 284 ? -15.160 -15.121 8.704 1.00 53.41 284 PRO A C 1
ATOM 2258 O O . PRO A 1 284 ? -14.387 -15.913 8.165 1.00 53.41 284 PRO A O 1
ATOM 2261 N N . GLY A 1 285 ? -15.301 -13.864 8.276 1.00 59.38 285 GLY A N 1
ATOM 2262 C CA . GLY A 1 285 ? -14.574 -13.308 7.130 1.00 59.38 285 GLY A CA 1
ATOM 2263 C C . GLY A 1 285 ? -15.267 -13.434 5.767 1.00 59.38 285 GLY A C 1
ATOM 2264 O O . GLY A 1 285 ? -14.676 -13.022 4.768 1.00 59.38 285 GLY A O 1
ATOM 2265 N N . ALA A 1 286 ? -16.505 -13.943 5.693 1.00 70.12 286 ALA A N 1
ATOM 2266 C CA . ALA A 1 286 ? -17.281 -13.946 4.446 1.00 70.12 286 ALA A CA 1
ATOM 2267 C C . ALA A 1 286 ? -17.512 -12.525 3.894 1.00 70.12 286 ALA A C 1
ATOM 2269 O O . ALA A 1 286 ? -17.424 -12.305 2.685 1.00 70.12 286 ALA A O 1
ATOM 2270 N N . TYR A 1 287 ? -17.742 -11.560 4.786 1.00 78.00 287 TYR A N 1
ATOM 2271 C CA . TYR A 1 287 ? -17.942 -10.149 4.471 1.00 78.00 287 TYR A CA 1
ATOM 2272 C C . TYR A 1 287 ? -16.981 -9.303 5.310 1.00 78.00 287 TYR A C 1
ATOM 2274 O O . TYR A 1 287 ? -16.920 -9.456 6.532 1.00 78.00 287 TYR A O 1
ATOM 2282 N N . ARG A 1 288 ? -16.235 -8.408 4.657 1.00 83.56 288 ARG A N 1
ATOM 2283 C CA . ARG A 1 288 ? -15.324 -7.466 5.314 1.00 83.56 288 ARG A CA 1
ATOM 2284 C C . ARG A 1 288 ? -15.489 -6.075 4.746 1.00 83.56 288 ARG A C 1
ATOM 2286 O O . ARG A 1 288 ? -15.374 -5.880 3.536 1.00 83.56 288 ARG A O 1
ATOM 2293 N N . PHE A 1 289 ? -15.698 -5.118 5.635 1.00 86.75 289 PHE A N 1
ATOM 2294 C CA . PHE A 1 289 ? -15.461 -3.728 5.295 1.00 86.75 289 PHE A CA 1
ATOM 2295 C C . PHE A 1 289 ? -13.961 -3.486 5.215 1.00 86.75 289 PHE A C 1
ATOM 2297 O O . PHE A 1 289 ? -13.228 -3.987 6.059 1.00 86.75 289 PHE A O 1
ATOM 2304 N N . TYR A 1 290 ? -13.523 -2.704 4.242 1.00 86.94 290 TYR A N 1
ATOM 2305 C CA . TYR A 1 290 ? -12.156 -2.231 4.083 1.00 86.94 290 TYR A CA 1
ATOM 2306 C C . TYR A 1 290 ? -12.161 -0.716 4.188 1.00 86.94 290 TYR A C 1
ATOM 2308 O O . TYR A 1 290 ? -12.953 -0.062 3.509 1.00 86.94 290 TYR A O 1
ATOM 2316 N N . TYR A 1 291 ? -11.296 -0.166 5.030 1.00 87.38 291 TYR A N 1
ATOM 2317 C CA . TYR A 1 291 ? -11.137 1.277 5.106 1.00 87.38 291 TYR A CA 1
ATOM 2318 C C . TYR A 1 291 ? -10.388 1.775 3.872 1.00 87.38 291 TYR A C 1
ATOM 2320 O O . TYR A 1 291 ? -9.357 1.219 3.484 1.00 87.38 291 TYR A O 1
ATOM 2328 N N . ASP A 1 292 ? -10.926 2.809 3.244 1.00 85.38 292 ASP A N 1
ATOM 2329 C CA . ASP A 1 292 ? -10.293 3.513 2.147 1.00 85.38 292 ASP A CA 1
ATOM 2330 C C . ASP A 1 292 ? -9.913 4.915 2.606 1.00 85.38 292 ASP A C 1
ATOM 2332 O O . ASP A 1 292 ? -10.745 5.668 3.105 1.00 85.38 292 ASP A O 1
ATOM 2336 N N . GLU A 1 293 ? -8.633 5.239 2.474 1.00 80.44 293 GLU A N 1
ATOM 2337 C CA . GLU A 1 293 ? -8.073 6.460 3.047 1.00 80.44 293 GLU A CA 1
ATOM 2338 C C . GLU A 1 293 ? -8.420 7.694 2.226 1.00 80.44 293 GLU A C 1
ATOM 2340 O O . GLU A 1 293 ? -8.650 8.748 2.806 1.00 80.44 293 GLU A O 1
ATOM 2345 N N . ASP A 1 294 ? -8.512 7.554 0.902 1.00 81.81 294 ASP A N 1
ATOM 2346 C CA . ASP A 1 294 ? -8.810 8.667 -0.000 1.00 81.81 294 ASP A CA 1
ATOM 2347 C C . ASP A 1 294 ? -10.253 9.155 0.173 1.00 81.81 294 ASP A C 1
ATOM 2349 O O . ASP A 1 294 ? -10.532 10.351 0.111 1.00 81.81 294 ASP A O 1
ATOM 2353 N N . SER A 1 295 ? -11.180 8.220 0.394 1.00 81.94 295 SER A N 1
ATOM 2354 C CA . SER A 1 295 ? -12.591 8.521 0.661 1.00 81.94 295 SER A CA 1
ATOM 2355 C C . SER A 1 295 ? -12.943 8.619 2.149 1.00 81.94 295 SER A C 1
ATOM 2357 O O . SER A 1 295 ? -14.093 8.910 2.473 1.00 81.94 295 SER A O 1
ATOM 2359 N N . GLU A 1 296 ? -11.976 8.372 3.037 1.00 87.75 296 GLU A N 1
ATOM 2360 C CA . GLU A 1 296 ? -12.125 8.355 4.498 1.00 87.75 296 GLU A CA 1
ATOM 2361 C C . GLU A 1 296 ? -13.333 7.535 5.001 1.00 87.75 296 GLU A C 1
ATOM 2363 O O . GLU A 1 296 ? -13.973 7.867 6.001 1.00 87.75 296 GLU A O 1
ATOM 2368 N N . THR A 1 297 ? -13.673 6.445 4.305 1.00 89.38 297 THR A N 1
ATOM 2369 C CA . THR A 1 297 ? -14.855 5.629 4.621 1.00 89.38 297 THR A CA 1
ATOM 2370 C C . THR A 1 297 ? -14.604 4.136 4.426 1.00 89.38 297 THR A C 1
ATOM 2372 O O . THR A 1 297 ? -13.608 3.699 3.845 1.00 89.38 297 THR A O 1
ATOM 2375 N N . TYR A 1 298 ? -15.517 3.326 4.955 1.00 89.44 298 TYR A N 1
ATOM 2376 C CA . TYR A 1 298 ? -15.470 1.875 4.841 1.00 89.44 298 TYR A CA 1
ATOM 2377 C C . TYR A 1 298 ? -16.247 1.393 3.624 1.00 89.44 298 TYR A C 1
ATOM 2379 O O . TYR A 1 298 ? -17.378 1.810 3.379 1.00 89.44 298 TYR A O 1
ATOM 2387 N N . TRP A 1 299 ? -15.663 0.437 2.912 1.00 87.00 299 TRP A N 1
ATOM 2388 C CA . TRP A 1 299 ? -16.236 -0.161 1.718 1.00 87.00 299 TRP A CA 1
ATOM 2389 C C . TRP A 1 299 ? -16.352 -1.668 1.859 1.00 87.00 299 TRP A C 1
ATOM 2391 O O . TRP A 1 299 ? -15.394 -2.339 2.237 1.00 87.00 299 TRP A O 1
ATOM 2401 N N . LEU A 1 300 ? -17.510 -2.222 1.524 1.00 81.75 300 LEU A N 1
ATOM 2402 C CA . LEU A 1 300 ? -17.703 -3.664 1.486 1.00 81.75 300 LEU A CA 1
ATOM 2403 C C . LEU A 1 300 ? -17.340 -4.179 0.093 1.00 81.75 300 LEU A C 1
ATOM 2405 O O . LEU A 1 300 ? -18.004 -3.866 -0.901 1.00 81.75 300 LEU A O 1
ATOM 2409 N N . ALA A 1 301 ? -16.255 -4.946 0.029 1.00 71.44 301 ALA A N 1
ATOM 2410 C CA . ALA A 1 301 ? -15.765 -5.528 -1.212 1.00 71.44 301 ALA A CA 1
ATOM 2411 C C . ALA A 1 301 ? -16.618 -6.726 -1.651 1.00 71.44 301 ALA A C 1
ATOM 2413 O O . ALA A 1 301 ? -17.183 -7.446 -0.825 1.00 71.44 301 ALA A O 1
ATOM 2414 N N . CYS A 1 302 ? -16.624 -6.991 -2.959 1.00 65.44 302 CYS A N 1
ATOM 2415 C CA . CYS A 1 302 ? -17.171 -8.219 -3.546 1.00 65.44 302 CYS A CA 1
ATOM 2416 C C . CYS A 1 302 ? -18.660 -8.478 -3.231 1.00 65.44 302 CYS A C 1
ATOM 2418 O O . CYS A 1 302 ? -19.080 -9.629 -3.117 1.00 65.44 302 CYS A O 1
ATOM 2420 N N . LEU A 1 303 ? -19.452 -7.412 -3.090 1.00 71.50 303 LEU A N 1
ATOM 2421 C CA . LEU A 1 303 ? -20.912 -7.449 -3.146 1.00 71.50 303 LEU A CA 1
ATOM 2422 C C . LEU A 1 303 ? -21.329 -6.938 -4.520 1.00 71.50 303 LEU A C 1
ATOM 2424 O O . LEU A 1 303 ? -21.643 -5.768 -4.665 1.00 71.50 303 LEU A O 1
ATOM 2428 N N . ASP A 1 304 ? -21.282 -7.772 -5.549 1.00 72.12 304 ASP A N 1
ATOM 2429 C CA . ASP A 1 304 ? -21.732 -7.354 -6.874 1.00 72.12 304 ASP A CA 1
ATOM 2430 C C . ASP A 1 304 ? -23.162 -7.846 -7.127 1.00 72.12 304 ASP A C 1
ATOM 2432 O O . ASP A 1 304 ? -23.362 -9.052 -7.282 1.00 72.12 304 ASP A O 1
ATOM 2436 N N . PRO A 1 305 ? -24.163 -6.952 -7.219 1.00 71.94 305 PRO A N 1
ATOM 2437 C CA . PRO A 1 305 ? -25.537 -7.366 -7.465 1.00 71.94 305 PRO A CA 1
ATOM 2438 C C . PRO A 1 305 ? -25.727 -7.994 -8.855 1.00 71.94 305 PRO A C 1
ATOM 2440 O O . PRO A 1 305 ? -26.700 -8.710 -9.066 1.00 71.94 305 PRO A O 1
ATOM 2443 N N . CYS A 1 306 ? -24.804 -7.770 -9.802 1.00 73.06 306 CYS A N 1
ATOM 2444 C CA . CYS A 1 306 ? -24.847 -8.404 -11.123 1.00 73.06 306 CYS A CA 1
ATOM 2445 C C . CYS A 1 306 ? -24.511 -9.897 -11.076 1.00 73.06 306 CYS A C 1
ATOM 2447 O O . CYS A 1 306 ? -24.929 -10.642 -11.961 1.00 73.06 306 CYS A O 1
ATOM 2449 N N . GLN A 1 307 ? -23.785 -10.350 -10.048 1.00 72.94 307 GLN A N 1
ATOM 2450 C CA . GLN A 1 307 ? -23.522 -11.776 -9.834 1.00 72.94 307 GLN A CA 1
ATOM 2451 C C . GLN A 1 307 ? -24.777 -12.549 -9.417 1.00 72.94 307 GLN A C 1
ATOM 2453 O O . GLN A 1 307 ? -24.764 -13.778 -9.451 1.00 72.94 307 GLN A O 1
ATOM 2458 N N . ASP A 1 308 ? -25.848 -11.840 -9.059 1.00 75.00 308 ASP A N 1
ATOM 2459 C CA . ASP A 1 308 ? -27.164 -12.412 -8.814 1.00 75.00 308 ASP A CA 1
ATOM 2460 C C . ASP A 1 308 ? -28.020 -12.450 -10.102 1.00 75.00 308 ASP A C 1
ATOM 2462 O O . ASP A 1 308 ? -29.185 -12.811 -10.050 1.00 75.00 308 ASP A O 1
ATOM 2466 N N . PHE A 1 309 ? -27.533 -12.049 -11.282 1.00 78.00 309 PHE A N 1
ATOM 2467 C CA . PHE A 1 309 ? -28.352 -12.130 -12.502 1.00 78.00 309 PHE A CA 1
ATOM 2468 C C . PHE A 1 309 ? -28.357 -13.544 -13.081 1.00 78.00 309 PHE A C 1
ATOM 2470 O O . PHE A 1 309 ? -27.319 -14.212 -13.151 1.00 78.00 309 PHE A O 1
ATOM 2477 N N . ASP A 1 310 ? -29.509 -13.969 -13.600 1.00 72.88 310 ASP A N 1
ATOM 2478 C CA . ASP A 1 310 ? -29.580 -15.225 -14.337 1.00 72.88 310 ASP A CA 1
ATOM 2479 C C . ASP A 1 310 ? -28.718 -15.114 -15.604 1.00 72.88 310 ASP A C 1
ATOM 2481 O O . ASP A 1 310 ? -28.788 -14.139 -16.355 1.00 72.88 310 ASP A O 1
ATOM 2485 N N . GLY A 1 311 ? -27.852 -16.105 -15.828 1.00 64.50 311 GLY A N 1
ATOM 2486 C CA . GLY A 1 311 ? -27.029 -16.177 -17.037 1.00 64.50 311 GLY A CA 1
ATOM 2487 C C . GLY A 1 311 ? -25.885 -15.159 -17.130 1.00 64.50 311 GLY A C 1
ATOM 2488 O O . GLY A 1 311 ? -25.320 -15.017 -18.220 1.00 64.50 311 GLY A O 1
ATOM 2489 N N . PHE A 1 312 ? -25.508 -14.478 -16.035 1.00 68.62 312 PHE A N 1
ATOM 2490 C CA . PHE A 1 312 ? -24.373 -13.549 -16.042 1.00 68.62 312 PHE A CA 1
ATOM 2491 C C . PHE A 1 312 ? -23.085 -14.257 -16.522 1.00 68.62 312 PHE A C 1
ATOM 2493 O O . PHE A 1 312 ? -22.676 -15.264 -15.938 1.00 68.62 312 PHE A O 1
ATOM 2500 N N . PRO A 1 313 ? -22.429 -13.777 -17.599 1.00 58.31 313 PRO A N 1
ATOM 2501 C CA . PRO A 1 313 ? -21.384 -14.539 -18.288 1.00 58.31 313 PRO A CA 1
ATOM 2502 C C . PRO A 1 313 ? -20.036 -14.550 -17.554 1.00 58.31 313 PRO A C 1
ATOM 2504 O O . PRO A 1 313 ? -19.164 -15.350 -17.897 1.00 58.31 313 PRO A O 1
ATOM 2507 N N . TYR A 1 314 ? -19.854 -13.676 -16.560 1.00 59.19 314 TYR A N 1
ATOM 2508 C CA . TYR A 1 314 ? -18.621 -13.556 -15.789 1.00 59.19 314 TYR A CA 1
ATOM 2509 C C . TYR A 1 314 ? -18.787 -14.201 -14.415 1.00 59.19 314 TYR A C 1
ATOM 2511 O O . TYR A 1 314 ? -19.239 -13.585 -13.452 1.00 59.19 314 TYR A O 1
ATOM 2519 N N . LEU A 1 315 ? -18.400 -15.469 -14.331 1.00 54.12 315 LEU A N 1
ATOM 2520 C CA . LEU A 1 315 ? -18.399 -16.243 -13.095 1.00 54.12 315 LEU A CA 1
ATOM 2521 C C . LEU A 1 315 ? -17.108 -15.954 -12.314 1.00 54.12 315 LEU A C 1
ATOM 2523 O O . LEU A 1 315 ? -16.189 -16.769 -12.298 1.00 54.12 315 LEU A O 1
ATOM 2527 N N . TYR A 1 316 ? -17.018 -14.781 -11.690 1.00 56.66 316 TYR A N 1
ATOM 2528 C CA . TYR A 1 316 ? -16.011 -14.547 -10.655 1.00 56.66 316 TYR A CA 1
ATOM 2529 C C . TYR A 1 316 ? -16.548 -15.108 -9.339 1.00 56.66 316 TYR A C 1
ATOM 2531 O O . TYR A 1 316 ? -17.630 -14.724 -8.900 1.00 56.66 316 TYR A O 1
ATOM 2539 N N . GLU A 1 317 ? -15.829 -16.043 -8.720 1.00 53.56 317 GLU A N 1
ATOM 2540 C CA . GLU A 1 317 ? -16.148 -16.424 -7.349 1.00 53.56 317 GLU A CA 1
ATOM 2541 C C . GLU A 1 317 ? 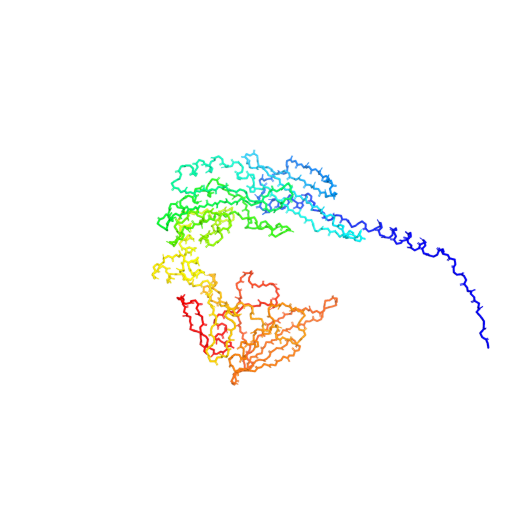-15.842 -15.250 -6.419 1.00 53.56 317 GLU A C 1
ATOM 2543 O O . GLU A 1 317 ? -14.813 -14.585 -6.593 1.00 53.56 317 GLU A O 1
ATOM 2548 N N . PRO A 1 318 ? -16.700 -14.993 -5.422 1.00 56.06 318 PRO A N 1
ATOM 2549 C CA . PRO A 1 318 ? -17.902 -15.750 -5.027 1.00 56.06 318 PRO A CA 1
ATOM 2550 C C . PRO A 1 318 ? -19.217 -15.160 -5.582 1.00 56.06 318 PRO A C 1
ATOM 2552 O O . PRO A 1 318 ? -19.486 -13.980 -5.393 1.00 56.06 318 PRO A O 1
ATOM 2555 N N . GLN A 1 319 ? -20.056 -15.994 -6.209 1.00 65.38 319 GLN A N 1
ATOM 2556 C CA . GLN A 1 319 ? -21.380 -15.616 -6.746 1.00 65.38 319 GLN A CA 1
ATOM 2557 C C . GLN A 1 319 ? -22.448 -15.537 -5.649 1.00 65.38 319 GLN A C 1
ATOM 2559 O O . GLN A 1 319 ? -22.335 -16.227 -4.638 1.00 65.38 319 GLN A O 1
ATOM 2564 N N . GLY A 1 320 ? -23.516 -14.761 -5.864 1.00 69.88 320 GLY A N 1
ATOM 2565 C CA . GLY A 1 320 ? -24.688 -14.780 -4.978 1.00 69.88 320 GLY A CA 1
ATOM 2566 C C . GLY A 1 320 ? -24.543 -13.986 -3.676 1.00 69.88 320 GLY A C 1
ATOM 2567 O O . GLY A 1 320 ? -25.442 -14.018 -2.836 1.00 69.88 320 GLY A O 1
ATOM 2568 N N . ARG A 1 321 ? -23.414 -13.292 -3.457 1.00 74.81 321 ARG A N 1
ATOM 2569 C CA . ARG A 1 321 ? -23.093 -12.690 -2.151 1.00 74.81 321 ARG A CA 1
ATOM 2570 C C . ARG A 1 321 ? -24.069 -11.608 -1.712 1.00 74.81 321 ARG A C 1
ATOM 2572 O O . ARG A 1 321 ? -24.256 -11.436 -0.506 1.00 74.81 321 ARG A O 1
ATOM 2579 N N . PHE A 1 322 ? -24.666 -10.878 -2.651 1.00 77.94 322 PHE A N 1
ATOM 2580 C CA . PHE A 1 322 ? -25.657 -9.860 -2.315 1.00 77.94 322 PHE A CA 1
ATOM 2581 C C . PHE A 1 322 ? -26.989 -10.512 -1.926 1.00 77.94 322 PHE A C 1
ATOM 2583 O O . PHE A 1 322 ? -27.545 -10.183 -0.878 1.00 77.94 322 PHE A O 1
ATOM 2590 N N . ALA A 1 323 ? -27.450 -11.516 -2.676 1.00 78.25 323 ALA A N 1
ATOM 2591 C CA . ALA A 1 323 ? -28.604 -12.328 -2.300 1.00 78.25 323 ALA A CA 1
ATOM 2592 C C . ALA A 1 323 ? -28.426 -13.019 -0.938 1.00 78.25 323 ALA A C 1
ATOM 2594 O O . ALA A 1 323 ? -29.375 -13.062 -0.154 1.00 78.25 323 ALA A O 1
ATOM 2595 N N . ASP A 1 324 ? -27.233 -13.527 -0.624 1.00 79.75 324 ASP A N 1
ATOM 2596 C CA . ASP A 1 324 ? -26.950 -14.151 0.671 1.00 79.75 324 ASP A CA 1
ATOM 2597 C C . ASP A 1 324 ? -27.003 -13.142 1.823 1.00 79.75 324 ASP A C 1
ATOM 2599 O O . ASP A 1 324 ? -27.630 -13.424 2.846 1.00 79.75 324 ASP A O 1
ATOM 2603 N N . LEU A 1 325 ? -26.470 -11.931 1.629 1.00 79.00 325 LEU A N 1
ATOM 2604 C CA . LEU A 1 325 ? -26.611 -10.840 2.596 1.00 79.00 325 LEU A CA 1
ATOM 2605 C C . LEU A 1 325 ? -28.093 -10.497 2.820 1.00 79.00 325 LEU A C 1
ATOM 2607 O O . LEU A 1 325 ? -28.549 -10.383 3.956 1.00 79.00 325 LEU A O 1
ATOM 2611 N N . VAL A 1 326 ? -28.876 -10.395 1.744 1.00 80.81 326 VAL A N 1
ATOM 2612 C CA . VAL A 1 326 ? -30.324 -10.140 1.814 1.00 80.81 326 VAL A CA 1
ATOM 2613 C C . VAL A 1 326 ? -31.057 -11.250 2.562 1.00 80.81 326 VAL A C 1
ATOM 2615 O O . VAL A 1 326 ? -31.891 -10.956 3.417 1.00 80.81 326 VAL A O 1
ATOM 2618 N N . ARG A 1 327 ? -30.739 -12.520 2.294 1.00 79.56 327 ARG A N 1
ATOM 2619 C CA . ARG A 1 327 ? -31.312 -13.667 3.017 1.00 79.56 327 ARG A CA 1
ATOM 2620 C C . ARG A 1 327 ? -30.976 -13.621 4.504 1.00 79.56 327 ARG A C 1
ATOM 2622 O O . ARG A 1 327 ? -31.841 -13.927 5.320 1.00 79.56 327 ARG A O 1
ATOM 2629 N N . MET A 1 328 ? -29.758 -13.209 4.860 1.00 76.06 328 MET A N 1
ATOM 2630 C CA . MET A 1 328 ? -29.353 -13.016 6.256 1.00 76.06 328 MET A CA 1
ATOM 2631 C C . MET A 1 328 ? -30.200 -11.958 6.968 1.00 76.06 328 MET A C 1
ATOM 2633 O O . MET A 1 328 ? -30.503 -12.110 8.144 1.00 76.06 328 MET A O 1
ATOM 2637 N N . MET A 1 329 ? -30.677 -10.940 6.256 1.00 76.56 329 MET A N 1
ATOM 2638 C CA . MET A 1 329 ? -31.614 -9.943 6.791 1.00 76.56 329 MET A CA 1
ATOM 2639 C C . MET A 1 329 ? -33.086 -10.401 6.739 1.00 76.56 329 MET A C 1
ATOM 2641 O O . MET A 1 329 ? -33.996 -9.576 6.768 1.00 76.56 329 MET A O 1
ATOM 2645 N N . ASN A 1 330 ? -33.347 -11.712 6.634 1.00 79.69 330 ASN A N 1
ATOM 2646 C CA . ASN A 1 330 ? -34.679 -12.298 6.417 1.00 79.69 330 ASN A CA 1
ATOM 2647 C C . ASN A 1 330 ? -35.391 -11.777 5.156 1.00 79.69 330 ASN A C 1
ATOM 2649 O O . ASN A 1 330 ? -36.623 -11.754 5.077 1.00 79.69 330 ASN A O 1
ATOM 2653 N N . GLY A 1 331 ? -34.616 -11.351 4.161 1.00 83.00 331 GLY A N 1
ATOM 2654 C CA . GLY A 1 331 ? -35.117 -10.930 2.869 1.00 83.00 331 GLY A CA 1
ATOM 2655 C C . GLY A 1 331 ? -35.319 -12.088 1.893 1.00 83.00 331 GLY A C 1
ATOM 2656 O O . GLY A 1 331 ? -34.934 -13.236 2.117 1.00 83.00 331 GLY A O 1
ATOM 2657 N N . THR A 1 332 ? -35.922 -11.761 0.759 1.00 87.06 332 THR A N 1
ATOM 2658 C CA . THR A 1 332 ? -36.112 -12.659 -0.384 1.00 87.06 332 THR A CA 1
ATOM 2659 C C . THR A 1 332 ? -35.484 -12.050 -1.627 1.00 87.06 332 THR A C 1
ATOM 2661 O O . THR A 1 332 ? -35.262 -10.843 -1.693 1.00 87.06 332 THR A O 1
ATOM 2664 N N . TYR A 1 333 ? -35.186 -12.888 -2.612 1.00 87.62 333 TYR A N 1
ATOM 2665 C CA . TYR A 1 333 ? -34.536 -12.471 -3.845 1.00 87.62 333 TYR A CA 1
ATOM 2666 C C . TYR A 1 333 ? -35.118 -13.224 -5.039 1.00 87.62 333 TYR A C 1
ATOM 2668 O O . TYR A 1 333 ? -35.470 -14.401 -4.931 1.00 87.62 333 TYR A O 1
ATOM 2676 N N . THR A 1 334 ? -35.202 -12.524 -6.164 1.00 86.88 334 THR A N 1
ATOM 2677 C CA . THR A 1 334 ? -35.568 -13.052 -7.477 1.00 86.88 334 THR A CA 1
ATOM 2678 C C . THR A 1 334 ? -34.675 -12.428 -8.538 1.00 86.88 334 THR A C 1
ATOM 2680 O O . THR A 1 334 ? -34.429 -11.223 -8.493 1.00 86.88 334 THR A O 1
ATOM 2683 N N . SER A 1 335 ? -34.268 -13.214 -9.522 1.00 85.62 335 SER A N 1
ATOM 2684 C CA . SER A 1 335 ? -33.458 -12.783 -10.659 1.00 85.62 335 SER A CA 1
ATOM 2685 C C . SER A 1 335 ? -34.161 -13.032 -11.984 1.00 85.62 335 SER A C 1
ATOM 2687 O O . SER A 1 335 ? -35.115 -13.805 -12.080 1.00 85.62 335 SER A O 1
ATOM 2689 N N . SER A 1 336 ? -33.682 -12.332 -13.002 1.00 81.38 336 SER A N 1
ATOM 2690 C CA . SER A 1 336 ? -33.900 -12.633 -14.410 1.00 81.38 336 SER A CA 1
ATOM 2691 C C . SER A 1 336 ? -32.656 -12.222 -15.198 1.00 81.38 336 SER A C 1
ATOM 2693 O O . SER A 1 336 ? -31.686 -11.715 -14.626 1.00 81.38 336 SER A O 1
ATOM 2695 N N . ASP A 1 337 ? -32.689 -12.378 -16.521 1.00 75.81 337 ASP A N 1
ATOM 2696 C CA . ASP A 1 337 ? -31.632 -11.857 -17.389 1.00 75.81 337 ASP A CA 1
ATOM 2697 C C . ASP A 1 337 ? -31.414 -10.356 -17.103 1.00 75.81 337 ASP A C 1
ATOM 2699 O O . ASP A 1 337 ? -32.341 -9.544 -17.198 1.00 75.81 337 ASP A O 1
ATOM 2703 N N . TRP A 1 338 ? -30.183 -10.000 -16.721 1.00 77.38 338 TRP A N 1
ATOM 2704 C CA . TRP A 1 338 ? -29.710 -8.622 -16.483 1.00 77.38 338 TRP A CA 1
ATOM 2705 C C . TRP A 1 338 ? -30.415 -7.824 -15.379 1.00 77.38 338 TRP A C 1
ATOM 2707 O O . TRP A 1 338 ? -30.221 -6.609 -15.281 1.00 77.38 338 TRP A O 1
ATOM 2717 N N . THR A 1 339 ? -31.238 -8.483 -14.563 1.00 81.69 339 THR A N 1
ATOM 2718 C CA . THR A 1 339 ? -31.962 -7.853 -13.457 1.00 81.69 339 THR A CA 1
ATOM 2719 C C . THR A 1 339 ? -31.943 -8.758 -12.236 1.00 81.69 339 THR A C 1
ATOM 2721 O O . THR A 1 339 ? -32.198 -9.956 -12.334 1.00 81.69 339 THR A O 1
ATOM 2724 N N . ALA A 1 340 ? -31.713 -8.180 -11.063 1.00 85.50 340 ALA A N 1
ATOM 2725 C CA . ALA A 1 340 ? -31.969 -8.846 -9.794 1.00 85.50 340 ALA A CA 1
ATOM 2726 C C . ALA A 1 340 ? -32.779 -7.929 -8.895 1.00 85.50 340 ALA A C 1
ATOM 2728 O O . ALA A 1 340 ? -32.627 -6.706 -8.912 1.00 85.50 340 ALA A O 1
ATOM 2729 N N . ARG A 1 341 ? -33.676 -8.549 -8.137 1.00 86.94 341 ARG A N 1
ATOM 2730 C CA . ARG A 1 341 ? -34.605 -7.882 -7.243 1.00 86.94 341 ARG A CA 1
ATOM 2731 C C . ARG A 1 341 ? -34.558 -8.535 -5.875 1.00 86.94 341 ARG A C 1
ATOM 2733 O O . ARG A 1 341 ? -34.730 -9.746 -5.749 1.00 86.94 341 ARG A O 1
ATOM 2740 N N . TRP A 1 342 ? -34.400 -7.714 -4.850 1.00 87.75 342 TRP A N 1
ATOM 2741 C CA . TRP A 1 342 ? -34.336 -8.118 -3.452 1.00 87.75 342 TRP A CA 1
ATOM 2742 C C . TRP A 1 342 ? -35.461 -7.447 -2.675 1.00 87.75 342 TRP A C 1
ATOM 2744 O O . TRP A 1 342 ? -35.837 -6.311 -2.963 1.00 87.75 342 TRP A O 1
ATOM 2754 N N . LYS A 1 343 ? -36.021 -8.147 -1.693 1.00 86.62 343 LYS A N 1
ATOM 2755 C CA . LYS A 1 343 ? -37.076 -7.627 -0.825 1.00 86.62 343 LYS A CA 1
ATOM 2756 C C . LYS A 1 343 ? -36.745 -7.902 0.634 1.00 86.62 343 LYS A C 1
ATOM 2758 O O . LYS A 1 343 ? -36.581 -9.064 0.993 1.00 86.62 343 LYS A O 1
ATOM 2763 N N . ILE A 1 344 ? -36.713 -6.863 1.463 1.00 82.31 344 ILE A N 1
ATOM 2764 C CA . ILE A 1 344 ? -36.478 -6.940 2.912 1.00 82.31 344 ILE A CA 1
ATOM 2765 C C . ILE A 1 344 ? -37.645 -6.222 3.590 1.00 82.31 344 ILE A C 1
ATOM 2767 O O . ILE A 1 344 ? -37.839 -5.031 3.385 1.00 82.31 344 ILE A O 1
ATOM 2771 N N . GLY A 1 345 ? -38.481 -6.935 4.347 1.00 82.38 345 GLY A N 1
ATOM 2772 C CA . GLY A 1 345 ? -39.735 -6.350 4.839 1.00 82.38 345 GLY A CA 1
ATOM 2773 C C . GLY A 1 345 ? -40.622 -5.865 3.682 1.00 82.38 345 GLY A C 1
ATOM 2774 O O . GLY A 1 345 ? -40.940 -6.648 2.785 1.00 82.38 345 GLY A O 1
ATOM 2775 N N . ASP A 1 346 ? -41.004 -4.586 3.687 1.00 84.25 346 ASP A N 1
ATOM 2776 C CA . ASP A 1 346 ? -41.773 -3.944 2.605 1.00 84.25 346 ASP A CA 1
ATOM 2777 C C . ASP A 1 346 ? -40.893 -3.283 1.532 1.00 84.25 346 ASP A C 1
ATOM 2779 O O . ASP A 1 346 ? -41.389 -2.884 0.477 1.00 84.25 346 ASP A O 1
ATOM 2783 N N . ASP A 1 347 ? -39.587 -3.222 1.775 1.00 84.38 347 ASP A N 1
ATOM 2784 C CA . ASP A 1 347 ? -38.615 -2.536 0.943 1.00 84.38 347 ASP A CA 1
ATOM 2785 C C . ASP A 1 347 ? -38.150 -3.412 -0.218 1.00 84.38 347 ASP A C 1
ATOM 2787 O O . ASP A 1 347 ? -37.802 -4.581 -0.044 1.00 84.38 347 ASP A O 1
ATOM 2791 N N . ILE A 1 348 ? -38.150 -2.839 -1.421 1.00 85.62 348 ILE A N 1
ATOM 2792 C CA . ILE A 1 348 ? -37.786 -3.498 -2.672 1.00 85.62 348 ILE A CA 1
ATOM 2793 C C . ILE A 1 348 ? -36.586 -2.792 -3.290 1.00 85.62 348 ILE A C 1
ATOM 2795 O O . ILE A 1 348 ? -36.618 -1.592 -3.563 1.00 85.62 348 ILE A O 1
ATOM 2799 N N . TRP A 1 349 ? -35.577 -3.584 -3.611 1.00 82.31 349 TRP A N 1
ATOM 2800 C CA . TRP A 1 349 ? -34.368 -3.178 -4.307 1.00 82.31 349 TRP A CA 1
ATOM 2801 C C . TRP A 1 349 ? -34.314 -3.863 -5.654 1.00 82.31 349 TRP A C 1
ATOM 2803 O O . TRP A 1 349 ? -34.614 -5.050 -5.745 1.00 82.31 349 TRP A O 1
ATOM 2813 N N . GLU A 1 350 ? -33.927 -3.138 -6.692 1.00 85.69 350 GLU A N 1
ATOM 2814 C CA . GLU A 1 350 ? -33.775 -3.703 -8.026 1.00 85.69 350 GLU A CA 1
ATOM 2815 C C . GLU A 1 350 ? -32.519 -3.148 -8.687 1.00 85.69 350 GLU A C 1
ATOM 2817 O O . GLU A 1 350 ? -32.347 -1.935 -8.767 1.00 85.69 350 GLU A O 1
ATOM 2822 N N . ALA A 1 351 ? -31.634 -4.026 -9.150 1.00 83.31 351 ALA A N 1
ATOM 2823 C CA . ALA A 1 351 ? -30.481 -3.659 -9.956 1.00 83.31 351 ALA A CA 1
ATOM 2824 C C . ALA A 1 351 ? -30.746 -4.061 -11.400 1.00 83.31 351 ALA A C 1
ATOM 2826 O O . ALA A 1 351 ? -31.214 -5.170 -11.659 1.00 83.31 351 ALA A O 1
ATOM 2827 N N . ARG A 1 352 ? -30.419 -3.168 -12.331 1.00 82.38 352 ARG A N 1
ATOM 2828 C CA . ARG A 1 352 ? -30.569 -3.397 -13.766 1.00 82.38 352 ARG A CA 1
ATOM 2829 C C . ARG A 1 352 ? -29.283 -3.046 -14.491 1.00 82.38 352 ARG A C 1
ATOM 2831 O O . ARG A 1 352 ? -28.709 -1.975 -14.276 1.00 82.38 352 ARG A O 1
ATOM 2838 N N . LEU A 1 353 ? -28.877 -3.935 -15.389 1.00 77.94 353 LEU A N 1
ATOM 2839 C CA . LEU A 1 353 ? -27.771 -3.723 -16.313 1.00 77.94 353 LEU A CA 1
ATOM 2840 C C . LEU A 1 353 ? -28.317 -3.548 -17.727 1.00 77.94 353 LEU A C 1
ATOM 2842 O O . LEU A 1 353 ? -28.954 -4.444 -18.276 1.00 77.94 353 LEU A O 1
ATOM 2846 N N . LEU A 1 354 ? -28.074 -2.382 -18.319 1.00 76.56 354 LEU A N 1
ATOM 2847 C CA . LEU A 1 354 ? -28.436 -2.117 -19.704 1.00 76.56 354 LEU A CA 1
ATOM 2848 C C . LEU A 1 354 ? -27.368 -2.705 -20.623 1.00 76.56 354 LEU A C 1
ATOM 2850 O O . LEU A 1 354 ? -26.181 -2.396 -20.494 1.00 76.56 354 LEU A O 1
ATOM 2854 N N . VAL A 1 355 ? -27.808 -3.553 -21.548 1.00 72.62 355 VAL A N 1
ATOM 2855 C CA . VAL A 1 355 ? -26.965 -4.199 -22.554 1.00 72.62 355 VAL A CA 1
ATOM 2856 C C . VAL A 1 355 ? -27.461 -3.862 -23.955 1.00 72.62 355 VAL A C 1
ATOM 2858 O O . VAL A 1 355 ? -28.668 -3.846 -24.199 1.00 72.62 355 VAL A O 1
ATOM 2861 N N . SER A 1 356 ? -26.537 -3.646 -24.889 1.00 67.56 356 SER A N 1
ATOM 2862 C CA . SER A 1 356 ? -26.836 -3.598 -26.319 1.00 67.56 356 SER A CA 1
ATOM 2863 C C . SER A 1 356 ? -26.094 -4.674 -27.102 1.00 67.56 356 SER A C 1
ATOM 2865 O O . SER A 1 356 ? -24.947 -5.026 -26.811 1.00 67.56 356 SER A O 1
ATOM 2867 N N . ASP A 1 357 ? -26.769 -5.193 -28.127 1.00 58.56 357 ASP A N 1
ATOM 2868 C CA . ASP A 1 357 ? -26.177 -6.101 -29.103 1.00 58.56 357 ASP A CA 1
ATOM 2869 C C . ASP A 1 357 ? -25.399 -5.288 -30.148 1.00 58.56 357 ASP A C 1
ATOM 2871 O O . ASP A 1 357 ? -25.972 -4.498 -30.905 1.00 58.56 357 ASP A O 1
ATOM 2875 N N . ARG A 1 358 ? -24.081 -5.508 -30.243 1.00 48.84 358 ARG A N 1
ATOM 2876 C CA . ARG A 1 358 ? -23.260 -5.048 -31.376 1.00 48.84 358 ARG A CA 1
ATOM 2877 C C . ARG A 1 358 ? -22.763 -6.247 -32.176 1.00 48.84 358 ARG A C 1
ATOM 2879 O O . ARG A 1 358 ? -22.330 -7.245 -31.613 1.00 48.84 358 ARG A O 1
ATOM 2886 N N . GLN A 1 359 ? -22.784 -6.145 -33.507 1.00 40.78 359 GLN A N 1
ATOM 2887 C CA . GLN A 1 359 ? -22.302 -7.214 -34.390 1.00 40.78 359 GLN A CA 1
ATOM 2888 C C . GLN A 1 359 ? -20.888 -7.674 -33.992 1.00 40.78 359 GLN A C 1
ATOM 2890 O O . GLN A 1 359 ? -19.951 -6.881 -33.987 1.00 40.78 359 GLN A O 1
ATOM 2895 N N . GLY A 1 360 ? -20.745 -8.963 -33.666 1.00 46.03 360 GLY A N 1
ATOM 2896 C CA . GLY A 1 360 ? -19.466 -9.591 -33.311 1.00 46.03 360 GLY A CA 1
ATOM 2897 C C . GLY A 1 360 ? -19.090 -9.560 -31.822 1.00 46.03 360 GLY A C 1
ATOM 2898 O O . GLY A 1 360 ? -18.154 -10.259 -31.446 1.00 46.03 360 GLY A O 1
ATOM 2899 N N . VAL A 1 361 ? -19.823 -8.834 -30.967 1.00 49.25 361 VAL A N 1
ATOM 2900 C CA . VAL A 1 361 ? -19.632 -8.820 -29.505 1.00 49.25 361 VAL A CA 1
ATOM 2901 C C . VAL A 1 361 ? -20.947 -9.213 -28.836 1.00 49.25 361 VAL A C 1
ATOM 2903 O O . VAL A 1 361 ? -21.954 -8.541 -29.018 1.00 49.25 361 VAL A O 1
ATOM 2906 N N . LYS A 1 362 ? -20.946 -10.314 -28.073 1.00 50.88 362 LYS A N 1
ATOM 2907 C CA . LYS A 1 362 ? -22.179 -10.921 -27.540 1.00 50.88 362 LYS A CA 1
ATOM 2908 C C . LYS A 1 362 ? -22.956 -9.999 -26.583 1.00 50.88 362 LYS A C 1
ATOM 2910 O O . LYS A 1 362 ? -24.165 -10.135 -26.539 1.00 50.88 362 LYS A O 1
ATOM 2915 N N . TYR A 1 363 ? -22.287 -9.091 -25.859 1.00 59.50 363 TYR A N 1
ATOM 2916 C CA . TYR A 1 363 ? -22.912 -8.103 -24.964 1.00 59.50 363 TYR A CA 1
ATOM 2917 C C . TYR A 1 363 ? -22.043 -6.839 -24.857 1.00 59.50 363 TYR A C 1
ATOM 2919 O O . TYR A 1 363 ? -20.841 -6.947 -24.606 1.00 59.50 363 TYR A O 1
ATOM 2927 N N . VAL A 1 364 ? -22.631 -5.649 -25.018 1.00 61.09 364 VAL A N 1
ATOM 2928 C CA . VAL A 1 364 ? -22.003 -4.357 -24.685 1.00 61.09 364 VAL A CA 1
ATOM 2929 C C . VAL A 1 364 ? -22.761 -3.735 -23.517 1.00 61.09 364 VAL A C 1
ATOM 2931 O O . VAL A 1 364 ? -23.965 -3.537 -23.615 1.00 61.09 364 VAL A O 1
ATOM 2934 N N . TYR A 1 365 ? -22.066 -3.435 -22.420 1.00 65.75 365 TYR A N 1
ATOM 2935 C CA . TYR A 1 365 ? -22.660 -2.822 -21.228 1.00 65.75 365 TYR A CA 1
ATOM 2936 C C . TYR A 1 365 ? -22.765 -1.308 -21.402 1.00 65.75 365 TYR A C 1
ATOM 2938 O O . TYR A 1 365 ? -21.754 -0.644 -21.625 1.00 65.75 365 TYR A O 1
ATOM 2946 N N . GLU A 1 366 ? -23.979 -0.772 -21.312 1.00 67.00 366 GLU A N 1
ATOM 2947 C CA . GLU A 1 366 ? -24.251 0.652 -21.535 1.00 67.00 366 GLU A CA 1
ATOM 2948 C C . GLU A 1 366 ? -24.369 1.439 -20.230 1.00 67.00 366 GLU A C 1
ATOM 2950 O O . GLU A 1 366 ? -23.821 2.533 -20.123 1.00 67.00 366 GLU A O 1
ATOM 2955 N N . ASP A 1 367 ? -25.078 0.893 -19.242 1.00 70.75 367 ASP A N 1
ATOM 2956 C CA . ASP A 1 367 ? -25.309 1.550 -17.955 1.00 70.75 367 ASP A CA 1
ATOM 2957 C C . ASP A 1 367 ? -25.674 0.517 -16.883 1.00 70.75 367 ASP A C 1
ATOM 2959 O O . ASP A 1 367 ? -26.233 -0.540 -17.179 1.00 70.75 367 ASP A O 1
ATOM 2963 N N . PHE A 1 368 ? -25.409 0.857 -15.627 1.00 73.75 368 PHE A N 1
ATOM 2964 C CA . PHE A 1 368 ? -25.847 0.113 -14.456 1.00 73.75 368 PHE A CA 1
ATOM 2965 C C . PHE A 1 368 ? -26.502 1.066 -13.474 1.00 73.75 368 PHE A C 1
ATOM 2967 O O . PHE A 1 368 ? -25.929 2.089 -13.091 1.00 73.75 368 PHE A O 1
ATOM 2974 N N . TYR A 1 369 ? -27.691 0.709 -13.010 1.00 77.19 369 TYR A N 1
ATOM 2975 C CA . TYR A 1 369 ? -28.357 1.478 -11.976 1.00 77.19 369 TYR A CA 1
ATOM 2976 C C . TYR A 1 369 ? -29.126 0.589 -11.020 1.00 77.19 369 TYR A C 1
ATOM 2978 O O . TYR A 1 369 ? -29.511 -0.534 -11.344 1.00 77.19 369 TYR A O 1
ATOM 2986 N N . MET A 1 370 ? -29.373 1.145 -9.836 1.00 79.44 370 MET A N 1
ATOM 2987 C CA . MET A 1 370 ? -30.271 0.542 -8.875 1.00 79.44 370 MET A CA 1
ATOM 2988 C C . MET A 1 370 ? -31.463 1.434 -8.565 1.00 79.44 370 MET A C 1
ATOM 2990 O O . MET A 1 370 ? -31.364 2.664 -8.552 1.00 79.44 370 MET A O 1
ATOM 2994 N N . GLU A 1 371 ? -32.578 0.790 -8.260 1.00 85.69 371 GLU A N 1
ATOM 2995 C CA . GLU A 1 371 ? -33.818 1.390 -7.807 1.00 85.69 371 GLU A CA 1
ATOM 2996 C C . GLU A 1 371 ? -34.160 0.896 -6.402 1.00 85.69 371 GLU A C 1
ATOM 2998 O O . GLU A 1 371 ? -33.977 -0.272 -6.064 1.00 85.69 371 GLU A O 1
ATOM 3003 N N . PHE A 1 372 ? -34.700 1.808 -5.600 1.00 82.81 372 PHE A N 1
ATOM 3004 C CA . PHE A 1 372 ? -35.285 1.522 -4.301 1.00 82.81 372 PHE A CA 1
ATOM 3005 C C . PHE A 1 372 ? -36.752 1.910 -4.306 1.00 82.81 372 PHE A C 1
ATOM 3007 O O . PHE A 1 372 ? -37.062 3.084 -4.525 1.00 82.81 372 PHE A O 1
ATOM 3014 N N . ASN A 1 373 ? -37.649 0.956 -4.071 1.00 83.94 373 ASN A N 1
ATOM 3015 C CA . ASN A 1 373 ? -39.093 1.172 -4.126 1.00 83.94 373 ASN A CA 1
ATOM 3016 C C . ASN A 1 373 ? -39.508 1.944 -5.403 1.00 83.94 373 ASN A C 1
ATOM 3018 O O . ASN A 1 373 ? -40.364 2.826 -5.368 1.00 83.94 373 ASN A O 1
ATOM 3022 N N . GLY A 1 374 ? -38.852 1.635 -6.532 1.00 83.50 374 GLY A N 1
ATOM 3023 C CA . GLY A 1 374 ? -39.075 2.264 -7.841 1.00 83.50 374 GLY A CA 1
ATOM 3024 C C . GLY A 1 374 ? -38.383 3.616 -8.068 1.00 83.50 374 GLY A C 1
ATOM 3025 O O . GLY A 1 374 ? -38.626 4.257 -9.088 1.00 83.50 374 GLY A O 1
ATOM 3026 N N . VAL A 1 375 ? -37.530 4.080 -7.150 1.00 83.38 375 VAL A N 1
ATOM 3027 C CA . VAL A 1 375 ? -36.783 5.343 -7.278 1.00 83.38 375 VAL A CA 1
ATOM 3028 C C . VAL A 1 375 ? -35.304 5.062 -7.531 1.00 83.38 375 VAL A C 1
ATOM 3030 O O . VAL A 1 375 ? -34.639 4.469 -6.680 1.00 83.38 375 VAL A O 1
ATOM 3033 N N . ARG A 1 376 ? -34.767 5.538 -8.664 1.00 83.56 376 ARG A N 1
ATOM 3034 C CA . ARG A 1 376 ? -33.340 5.404 -9.011 1.00 83.56 376 ARG A CA 1
ATOM 3035 C C . ARG A 1 376 ? -32.455 6.037 -7.932 1.00 83.56 376 ARG A C 1
ATOM 3037 O O . ARG A 1 376 ? -32.667 7.185 -7.538 1.00 83.56 376 ARG A O 1
ATOM 3044 N N . LYS A 1 377 ? -31.456 5.290 -7.464 1.00 76.00 377 LYS A N 1
ATOM 3045 C CA . LYS A 1 377 ? -30.484 5.734 -6.460 1.00 76.00 377 LYS A CA 1
ATOM 3046 C C . LYS A 1 377 ? -29.153 6.078 -7.113 1.00 76.00 377 LYS A C 1
ATOM 3048 O O . LYS A 1 377 ? -28.680 5.374 -8.003 1.00 76.00 377 LYS A O 1
ATOM 3053 N N . ILE A 1 378 ? -28.564 7.180 -6.656 1.00 73.81 378 ILE A N 1
ATOM 3054 C CA . ILE A 1 378 ? -27.192 7.557 -6.993 1.00 73.81 378 ILE A CA 1
ATOM 3055 C C . ILE A 1 378 ? -26.299 6.871 -5.966 1.00 73.81 378 ILE A C 1
ATOM 3057 O O . ILE A 1 378 ? -26.416 7.144 -4.773 1.00 73.81 378 ILE A O 1
ATOM 3061 N N . LEU A 1 379 ? -25.467 5.956 -6.449 1.00 73.81 379 LEU A N 1
ATOM 3062 C CA . LEU A 1 379 ? -24.490 5.232 -5.646 1.00 73.81 379 LEU A CA 1
ATOM 3063 C C . LEU A 1 379 ? -23.168 5.985 -5.636 1.00 73.81 379 LEU A C 1
ATOM 3065 O O . LEU A 1 379 ? -22.792 6.590 -6.645 1.00 73.81 379 LEU A O 1
ATOM 3069 N N . THR A 1 380 ? -22.452 5.894 -4.526 1.00 75.12 380 THR A N 1
ATOM 3070 C CA . THR A 1 380 ? -21.137 6.505 -4.380 1.00 75.12 380 THR A CA 1
ATOM 3071 C C . THR A 1 380 ? -20.167 5.855 -5.369 1.00 75.12 380 THR A C 1
ATOM 3073 O O . THR A 1 380 ? -20.199 4.641 -5.612 1.00 75.12 380 THR A O 1
ATOM 3076 N N . CYS A 1 381 ? -19.349 6.674 -6.032 1.00 72.56 381 CYS A N 1
ATOM 3077 C CA . CYS A 1 381 ? -18.331 6.163 -6.942 1.00 72.56 381 CYS A CA 1
ATOM 3078 C C . CYS A 1 381 ? -17.232 5.478 -6.120 1.00 72.56 381 CYS A C 1
ATOM 3080 O O . CYS A 1 381 ? -16.709 6.108 -5.201 1.00 72.56 381 CYS A O 1
ATOM 3082 N N . PRO A 1 382 ? -16.885 4.219 -6.425 1.00 69.56 382 PRO A N 1
ATOM 3083 C CA . PRO A 1 382 ? -15.798 3.536 -5.739 1.00 69.56 382 PRO A CA 1
ATOM 3084 C C . PRO A 1 382 ? -14.449 4.224 -6.012 1.00 69.56 382 PRO A C 1
ATOM 3086 O O . PRO A 1 382 ?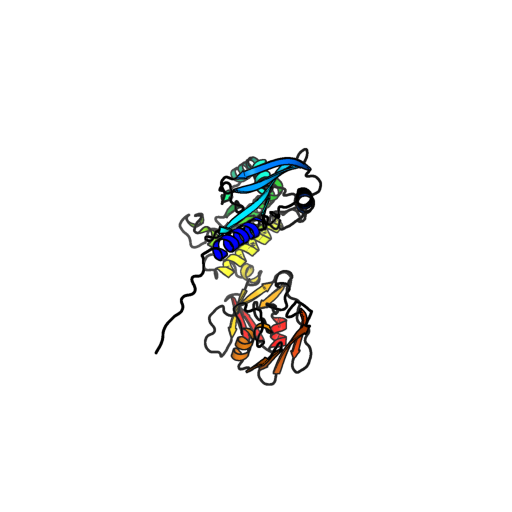 -14.303 4.866 -7.058 1.00 69.56 382 PRO A O 1
ATOM 3089 N N . PRO A 1 383 ? -13.459 4.059 -5.115 1.00 67.25 383 PRO A N 1
ATOM 3090 C CA . PRO A 1 383 ? -12.120 4.617 -5.288 1.00 67.25 383 PRO A CA 1
ATOM 3091 C C . PRO A 1 383 ? -11.464 4.165 -6.601 1.00 67.25 383 PRO A C 1
ATOM 3093 O O . PRO A 1 383 ? -11.689 3.041 -7.077 1.00 67.25 383 PRO A O 1
ATOM 3096 N N . GLU A 1 384 ? -10.634 5.031 -7.188 1.00 59.75 384 GLU A N 1
ATOM 3097 C CA . GLU A 1 384 ? -9.898 4.720 -8.416 1.00 59.75 384 GLU A CA 1
ATOM 3098 C C . GLU A 1 384 ? -9.027 3.463 -8.236 1.00 59.75 384 GLU A C 1
ATOM 3100 O O . GLU A 1 384 ? -8.417 3.234 -7.195 1.00 59.75 384 GLU A O 1
ATOM 3105 N N . GLY A 1 385 ? -8.998 2.589 -9.248 1.00 58.06 385 GLY A N 1
ATOM 3106 C CA . GLY A 1 385 ? -8.233 1.336 -9.204 1.00 58.06 385 GLY A CA 1
ATOM 3107 C C . GLY A 1 385 ? -8.878 0.186 -8.416 1.00 58.06 385 GLY A C 1
ATOM 3108 O O . GLY A 1 385 ? -8.408 -0.944 -8.532 1.00 58.06 385 GLY A O 1
ATOM 3109 N N . LYS A 1 386 ? -9.981 0.418 -7.685 1.00 55.16 386 LYS A N 1
ATOM 3110 C CA . LYS A 1 386 ? -10.754 -0.643 -6.998 1.00 55.16 386 LYS A CA 1
ATOM 3111 C C . LYS A 1 386 ? -11.954 -1.165 -7.794 1.00 55.16 386 LYS A C 1
ATOM 3113 O O . LYS A 1 386 ? -12.734 -1.971 -7.293 1.00 55.16 386 LYS A O 1
ATOM 3118 N N . THR A 1 387 ? -12.082 -0.757 -9.056 1.00 51.12 387 THR A N 1
ATOM 3119 C CA . THR A 1 387 ? -13.025 -1.340 -10.019 1.00 51.12 387 THR A CA 1
ATOM 3120 C C . THR A 1 387 ? -12.270 -1.903 -11.212 1.00 51.12 387 THR A C 1
ATOM 3122 O O . THR A 1 387 ? -11.408 -1.239 -11.783 1.00 51.12 387 THR A O 1
ATOM 3125 N N . ASN A 1 388 ? -12.606 -3.123 -11.636 1.00 43.06 388 ASN A N 1
ATOM 3126 C CA . ASN A 1 388 ? -11.984 -3.776 -12.795 1.00 43.06 388 ASN A CA 1
ATOM 3127 C C . ASN A 1 388 ? -12.461 -3.196 -14.145 1.00 43.06 388 ASN A C 1
ATOM 3129 O O . ASN A 1 388 ? -12.584 -3.930 -15.124 1.00 43.06 388 ASN A O 1
ATOM 3133 N N . GLY A 1 389 ? -12.787 -1.898 -14.213 1.00 40.12 389 GLY A N 1
ATOM 3134 C CA . GLY A 1 389 ? -13.264 -1.228 -15.433 1.00 40.12 389 GLY A CA 1
ATOM 3135 C C . GLY A 1 389 ? -14.522 -1.850 -16.061 1.00 40.12 389 GLY A C 1
ATOM 3136 O O . GLY A 1 389 ? -14.874 -1.530 -17.191 1.00 40.12 389 GLY A O 1
ATOM 3137 N N . THR A 1 390 ? -15.190 -2.752 -15.345 1.00 43.16 390 THR A N 1
ATOM 3138 C CA . THR A 1 390 ? -16.396 -3.476 -15.743 1.00 43.16 390 THR A CA 1
ATOM 3139 C C . THR A 1 390 ? -17.432 -3.287 -14.643 1.00 43.16 390 THR A C 1
ATOM 3141 O O . THR A 1 390 ? -17.076 -3.066 -13.486 1.00 43.16 390 THR A O 1
ATOM 3144 N N . VAL A 1 391 ? -18.721 -3.348 -14.992 1.00 48.50 391 VAL A N 1
ATOM 3145 C CA . VAL A 1 391 ? -19.809 -3.255 -14.002 1.00 48.50 391 VAL A CA 1
ATOM 3146 C C . VAL A 1 391 ? -19.694 -4.362 -12.941 1.00 48.50 391 VAL A C 1
ATOM 3148 O O . VAL A 1 391 ? -20.133 -4.177 -11.808 1.00 48.50 391 VAL A O 1
ATOM 3151 N N . SER A 1 392 ? -19.038 -5.477 -13.282 1.00 49.66 392 SER A N 1
ATOM 3152 C CA . SER A 1 392 ? -18.787 -6.573 -12.358 1.00 49.66 392 SER A CA 1
ATOM 3153 C C . SER A 1 392 ? -17.741 -6.246 -11.287 1.00 49.66 392 SER A C 1
ATOM 3155 O O . SER A 1 392 ? -16.629 -5.821 -11.607 1.00 49.66 392 SER A O 1
ATOM 3157 N N . GLY A 1 393 ? -18.063 -6.527 -10.024 1.00 55.28 393 GLY A N 1
ATOM 3158 C CA . GLY A 1 393 ? -17.160 -6.359 -8.879 1.00 55.28 393 GLY A CA 1
ATOM 3159 C C . GLY A 1 393 ? -17.170 -4.968 -8.237 1.00 55.28 393 GLY A C 1
ATOM 3160 O O . GLY A 1 393 ? -16.155 -4.554 -7.677 1.00 55.28 393 GLY A O 1
ATOM 3161 N N . ARG A 1 394 ? -18.288 -4.231 -8.315 1.00 67.38 394 ARG A N 1
ATOM 3162 C CA . ARG A 1 394 ? -18.438 -2.920 -7.661 1.00 67.38 394 ARG A CA 1
ATOM 3163 C C . ARG A 1 394 ? -18.335 -3.038 -6.134 1.00 67.38 394 ARG A C 1
ATOM 3165 O O . ARG A 1 394 ? -18.886 -3.949 -5.528 1.00 67.38 394 ARG A O 1
ATOM 3172 N N . TRP A 1 395 ? -17.637 -2.087 -5.518 1.00 75.31 395 TRP A N 1
ATOM 3173 C CA . TRP A 1 395 ? -17.591 -1.920 -4.064 1.00 75.31 395 TRP A CA 1
ATOM 3174 C C . TRP A 1 395 ? -18.692 -0.950 -3.630 1.00 75.31 395 TRP A C 1
ATOM 3176 O O . TRP A 1 395 ? -18.958 0.031 -4.329 1.00 75.31 395 TRP A O 1
ATOM 3186 N N . PHE A 1 396 ? -19.306 -1.207 -2.475 1.00 79.25 396 PHE A N 1
ATOM 3187 C CA . PHE A 1 396 ? -20.304 -0.316 -1.877 1.00 79.25 396 PHE A CA 1
ATOM 3188 C C . PHE A 1 396 ? -19.741 0.364 -0.639 1.00 79.25 396 PHE A C 1
ATOM 3190 O O . PHE A 1 396 ? -19.152 -0.313 0.208 1.00 79.25 396 PHE A O 1
ATOM 3197 N N . SER A 1 397 ? -19.938 1.678 -0.520 1.00 84.50 397 SER A N 1
ATOM 3198 C CA . SER A 1 397 ? -19.597 2.376 0.717 1.00 84.50 397 SER A CA 1
ATOM 3199 C C . SER A 1 397 ? -20.555 1.960 1.835 1.00 84.50 397 SER A C 1
ATOM 3201 O O . SER A 1 397 ? -21.664 1.466 1.596 1.00 84.50 397 SER A O 1
ATOM 3203 N N . ILE A 1 398 ? -20.144 2.166 3.080 1.00 86.88 398 ILE A N 1
ATOM 3204 C CA . ILE A 1 398 ? -21.002 1.937 4.240 1.00 86.88 398 ILE A CA 1
ATOM 3205 C C . ILE A 1 398 ? -22.259 2.819 4.193 1.00 86.88 398 ILE A C 1
ATOM 3207 O O . ILE A 1 398 ? -23.337 2.347 4.555 1.00 86.88 398 ILE A O 1
ATOM 3211 N N . GLU A 1 399 ? -22.174 4.059 3.690 1.00 85.75 399 GLU A N 1
ATOM 3212 C CA . GLU A 1 399 ? -23.362 4.907 3.537 1.00 85.75 399 GLU A CA 1
ATOM 3213 C C . GLU A 1 399 ? -24.294 4.384 2.448 1.00 85.75 399 GLU A C 1
ATOM 3215 O O . GLU A 1 399 ? -25.514 4.432 2.626 1.00 85.75 399 GLU A O 1
ATOM 3220 N N . ASP A 1 400 ? -23.740 3.879 1.340 1.00 80.88 400 ASP A N 1
ATOM 3221 C CA . ASP A 1 400 ? -24.530 3.228 0.302 1.00 80.88 400 ASP A CA 1
ATOM 3222 C C . ASP A 1 400 ? -25.280 2.039 0.896 1.00 80.88 400 ASP A C 1
ATOM 3224 O O . ASP A 1 400 ? -26.486 1.970 0.714 1.00 80.88 400 ASP A O 1
ATOM 3228 N N . LEU A 1 401 ? -24.633 1.177 1.688 1.00 80.50 401 LEU A N 1
ATOM 3229 C CA . LEU A 1 401 ? -25.290 0.033 2.333 1.00 80.50 401 LEU A CA 1
ATOM 3230 C C . LEU A 1 401 ? -26.362 0.432 3.349 1.00 80.50 401 LEU A C 1
ATOM 3232 O O . LEU A 1 401 ? -27.445 -0.146 3.333 1.00 80.50 401 LEU A O 1
ATOM 3236 N N . ILE A 1 402 ? -26.113 1.431 4.200 1.00 82.62 402 ILE A N 1
ATOM 3237 C CA . ILE A 1 402 ? -27.118 1.936 5.153 1.00 82.62 402 ILE A CA 1
ATOM 3238 C C . ILE A 1 402 ? -28.341 2.461 4.396 1.00 82.62 402 ILE A C 1
ATOM 3240 O O . ILE A 1 402 ? -29.480 2.131 4.728 1.00 82.62 402 ILE A O 1
ATOM 3244 N N . ARG A 1 403 ? -28.117 3.239 3.330 1.00 75.12 403 ARG A N 1
ATOM 3245 C CA . ARG A 1 403 ? -29.193 3.724 2.455 1.00 75.12 403 ARG A CA 1
ATOM 3246 C C . ARG A 1 403 ? -29.868 2.581 1.704 1.00 75.12 403 ARG A C 1
ATOM 3248 O O . ARG A 1 403 ? -31.067 2.668 1.471 1.00 75.12 403 ARG A O 1
ATOM 3255 N N . MET A 1 404 ? -29.095 1.568 1.310 1.00 71.88 404 MET A N 1
ATOM 3256 C CA . MET A 1 404 ? -29.504 0.453 0.459 1.00 71.88 404 MET A CA 1
ATOM 3257 C C . MET A 1 404 ? -30.197 -0.682 1.181 1.00 71.88 404 MET A C 1
ATOM 3259 O O . MET A 1 404 ? -30.834 -1.496 0.543 1.00 71.88 404 MET A O 1
ATOM 3263 N N . LEU A 1 405 ? -30.005 -0.837 2.474 1.00 72.88 405 LEU A N 1
ATOM 3264 C CA . LEU A 1 405 ? -30.564 -1.972 3.201 1.00 72.88 405 LEU A CA 1
ATOM 3265 C C . LEU A 1 405 ? -31.418 -1.497 4.372 1.00 72.88 405 LEU A C 1
ATOM 3267 O O . LEU A 1 405 ? -32.037 -2.318 5.035 1.00 72.88 405 LEU A O 1
ATOM 3271 N N . HIS A 1 406 ? -31.465 -0.179 4.607 1.00 74.38 406 HIS A N 1
ATOM 3272 C CA . HIS A 1 406 ? -32.105 0.421 5.776 1.00 74.38 406 HIS A CA 1
ATOM 3273 C C . HIS A 1 406 ? -31.609 -0.197 7.093 1.00 74.38 406 HIS A C 1
ATOM 3275 O O . HIS A 1 406 ? -32.348 -0.300 8.069 1.00 74.38 406 HIS A O 1
ATOM 3281 N N . VAL A 1 407 ? -30.335 -0.589 7.108 1.00 77.25 407 VAL A N 1
ATOM 3282 C CA . VAL A 1 407 ? -29.672 -1.227 8.246 1.00 77.25 407 VAL A CA 1
ATOM 3283 C C . VAL A 1 407 ? -28.963 -0.209 9.120 1.00 77.25 407 VAL A C 1
ATOM 3285 O O . VAL A 1 407 ? -28.528 0.847 8.651 1.00 77.25 407 VAL A O 1
ATOM 3288 N N . GLN A 1 408 ? -28.765 -0.567 10.385 1.00 83.94 408 GLN A N 1
ATOM 3289 C CA . GLN A 1 408 ? -27.825 0.135 11.250 1.00 83.94 408 GLN A CA 1
ATOM 3290 C C . GLN A 1 408 ? -26.505 -0.636 11.303 1.00 83.94 408 GLN A C 1
ATOM 3292 O O . GLN A 1 408 ? -26.486 -1.818 11.632 1.00 83.94 408 GLN A O 1
ATOM 3297 N N . VAL A 1 409 ? -25.389 0.045 11.034 1.00 86.19 409 VAL A N 1
ATOM 3298 C CA . VAL A 1 409 ? -24.045 -0.535 11.171 1.00 86.19 409 VAL A CA 1
ATOM 3299 C C . VAL A 1 409 ? -23.360 0.054 12.402 1.00 86.19 409 VAL A C 1
ATOM 3301 O O . VAL A 1 409 ? -23.160 1.265 12.487 1.00 86.19 409 VAL A O 1
ATOM 3304 N N . ILE A 1 410 ? -23.001 -0.795 13.364 1.00 87.94 410 ILE A N 1
ATOM 3305 C CA . ILE A 1 410 ? -22.226 -0.430 14.555 1.00 87.94 410 ILE A CA 1
ATOM 3306 C C . ILE A 1 410 ? -20.806 -0.962 14.388 1.00 87.94 410 ILE A C 1
ATOM 3308 O O . ILE A 1 410 ? -20.590 -2.170 14.357 1.00 87.94 410 ILE A O 1
ATOM 3312 N N . MET A 1 411 ? -19.829 -0.065 14.296 1.00 89.12 411 MET A N 1
ATOM 3313 C CA . MET A 1 411 ? -18.420 -0.428 14.147 1.00 89.12 411 MET A CA 1
ATOM 3314 C C . MET A 1 411 ? -17.736 -0.524 15.511 1.00 89.12 411 MET A C 1
ATOM 3316 O O . MET A 1 411 ? -17.882 0.364 16.348 1.00 89.12 411 MET A O 1
ATOM 3320 N N . ASN A 1 412 ? -16.952 -1.578 15.712 1.00 87.12 412 ASN A N 1
ATOM 3321 C CA . ASN A 1 412 ? -16.103 -1.773 16.875 1.00 87.12 412 ASN A CA 1
ATOM 3322 C C . ASN A 1 412 ? -14.653 -1.957 16.406 1.00 87.12 412 ASN A C 1
ATOM 3324 O O . ASN A 1 412 ? -14.282 -3.003 15.871 1.00 87.12 412 ASN A O 1
ATOM 3328 N N . GLN A 1 413 ? -13.850 -0.912 16.602 1.00 82.56 413 GLN A N 1
ATOM 3329 C CA . GLN A 1 413 ? -12.456 -0.844 16.161 1.00 82.56 413 GLN A CA 1
ATOM 3330 C C . GLN A 1 413 ? -11.543 -1.783 16.964 1.00 82.56 413 GLN A C 1
ATOM 3332 O O . GLN A 1 413 ? -10.609 -2.348 16.402 1.00 82.56 413 GLN A O 1
ATOM 3337 N N . ASP A 1 414 ? -11.852 -2.014 18.242 1.00 80.25 414 ASP A N 1
ATOM 3338 C CA . ASP A 1 414 ? -11.043 -2.843 19.149 1.00 80.25 414 ASP A CA 1
ATOM 3339 C C . ASP A 1 414 ? -11.102 -4.321 18.782 1.00 80.25 414 ASP A C 1
ATOM 3341 O O . ASP A 1 414 ? -10.096 -5.025 18.744 1.00 80.25 414 ASP A O 1
ATOM 3345 N N . THR A 1 415 ? -12.307 -4.791 18.473 1.00 81.81 415 THR A N 1
ATOM 3346 C CA . THR A 1 415 ? -12.550 -6.169 18.030 1.00 81.81 415 THR A CA 1
ATOM 3347 C C . THR A 1 415 ? -12.424 -6.331 16.517 1.00 81.81 415 THR A C 1
ATOM 3349 O O . THR A 1 415 ? -12.474 -7.459 16.030 1.00 81.81 415 THR A O 1
ATOM 3352 N N . MET A 1 416 ? -12.254 -5.223 15.785 1.00 85.19 416 MET A N 1
ATOM 3353 C CA . MET A 1 416 ? -12.301 -5.138 14.322 1.00 85.19 416 MET A CA 1
ATOM 3354 C C . MET A 1 416 ? -13.545 -5.803 13.733 1.00 85.19 416 MET A C 1
ATOM 3356 O O . MET A 1 416 ? -13.473 -6.605 12.800 1.00 85.19 416 MET A O 1
ATOM 3360 N N . THR A 1 417 ? -14.703 -5.482 14.303 1.00 85.81 417 THR A N 1
ATOM 3361 C CA . THR A 1 417 ? -15.990 -6.000 13.841 1.00 85.81 417 THR A CA 1
ATOM 3362 C C . THR A 1 417 ? -16.928 -4.873 13.441 1.00 85.81 417 THR A C 1
ATOM 3364 O O . THR A 1 417 ? -16.893 -3.775 13.996 1.00 85.81 417 THR A O 1
ATOM 3367 N N . ALA A 1 418 ? -17.782 -5.142 12.462 1.00 87.56 418 ALA A N 1
ATOM 3368 C CA . ALA A 1 418 ? -18.901 -4.287 12.101 1.00 87.56 418 ALA A CA 1
ATOM 3369 C C . ALA A 1 418 ? -20.186 -5.088 12.274 1.00 87.56 418 ALA A C 1
ATOM 3371 O O . ALA A 1 418 ? -20.380 -6.108 11.620 1.00 87.56 418 ALA A O 1
ATOM 3372 N N . VAL A 1 419 ? -21.062 -4.640 13.163 1.00 83.94 419 VAL A N 1
ATOM 3373 C CA . VAL A 1 419 ? -22.321 -5.317 13.452 1.00 83.94 419 VAL A CA 1
ATOM 3374 C C . VAL A 1 419 ? -23.442 -4.666 12.656 1.00 83.94 419 VAL A C 1
ATOM 3376 O O . VAL A 1 419 ? -23.668 -3.467 12.808 1.00 83.94 419 VAL A O 1
ATOM 3379 N N . ILE A 1 420 ? -24.137 -5.439 11.825 1.00 81.00 420 ILE A N 1
ATOM 3380 C CA . ILE A 1 420 ? -25.286 -4.964 11.042 1.00 81.00 420 ILE A CA 1
ATOM 3381 C C . ILE A 1 420 ? -26.578 -5.441 11.716 1.00 81.00 420 ILE A C 1
ATOM 3383 O O . ILE A 1 420 ? -26.706 -6.628 12.043 1.00 81.00 420 ILE A O 1
ATOM 3387 N N . TYR A 1 421 ? -27.502 -4.500 11.925 1.00 73.19 421 TYR A N 1
ATOM 3388 C CA . TYR A 1 421 ? -28.830 -4.691 12.514 1.00 73.19 421 TYR A CA 1
ATOM 3389 C C . TYR A 1 421 ? -29.940 -4.418 11.511 1.00 73.19 421 TYR A C 1
ATOM 3391 O O . TYR A 1 421 ? -29.811 -3.414 10.764 1.00 73.19 421 TYR A O 1
#

Solvent-accessible surface area (backbone atoms only — not comparable to full-atom values): 24398 Å² total; per-residue (Å²): 133,90,84,86,81,86,79,84,81,72,85,66,66,61,58,56,49,51,52,50,50,53,51,58,60,64,70,60,70,71,76,81,58,62,83,50,70,69,56,51,54,48,47,44,34,66,34,53,33,82,68,53,38,83,76,48,74,48,81,45,75,44,96,85,68,32,44,35,44,37,39,32,31,33,29,98,92,58,67,55,33,44,39,37,38,37,34,47,71,43,66,46,102,82,72,50,76,45,85,38,72,47,33,53,48,70,35,55,67,60,34,49,49,63,78,37,43,67,63,52,51,51,54,35,72,75,38,100,49,58,52,47,81,43,79,43,63,71,58,104,79,48,87,57,53,41,61,43,37,38,39,50,34,82,51,79,88,48,42,67,60,50,12,48,49,50,26,49,51,38,68,67,59,58,47,64,28,59,50,93,66,72,87,35,72,76,77,47,77,77,61,64,38,42,37,33,32,46,56,45,79,82,60,92,62,81,62,66,76,35,86,91,49,35,78,84,36,47,29,31,74,46,74,56,36,28,72,70,41,72,77,58,43,36,67,60,41,30,54,49,45,54,50,20,44,47,52,41,22,58,76,50,70,48,76,47,43,92,74,53,70,74,64,54,69,72,49,81,50,67,44,23,37,56,43,67,74,94,53,83,83,72,66,89,68,79,45,42,34,34,52,36,78,92,76,72,41,42,27,35,61,63,45,28,61,62,52,44,18,46,82,55,88,74,85,59,86,71,64,39,47,40,55,51,55,39,43,65,67,72,22,50,72,52,60,37,77,49,25,26,37,40,34,44,88,92,48,40,38,36,41,42,52,44,69,45,83,47,96,96,43,93,70,40,83,76,49,75,50,39,27,49,76,86,41,78,55,90,73,75,81,63,62,88,88,65,48,80,88,48,87,64,49,37,43,40,42,54,66,45,46,32,74,70,66,73,38,48,77,50,75,39,70,90,80,31,32,28,37,43,86

Nearest PDB structures (foldseek):
  8v1l-assembly3_F-2  TM=4.659E-01  e=7.828E-01  Homo sapiens
  6ta7-assembly3_D  TM=2.935E-01  e=4.037E-01  Homo sapiens
  8v1l-assembly1_A  TM=3.335E-01  e=1.032E+00  Homo sapiens
  6ta7-assembly2_F  TM=2.331E-01  e=1.217E+00  Homo sapiens
  5dac-assembly1_B  TM=2.883E-01  e=1.791E+00  Thermochaetoides thermophila DSM 1495

Sequence (421 aa):
MRNRKQWSYLPGGIIGWLALVCLLLAGCGGEQTVYTESEIIQYVKDVYGEDYRLTDTDHAVLPDGTVRDDYIFAEEDGISFMVSTSSRTRHNRFGFVSSGSPVLSDGYLDAVIGCRQQDLQRLFEDSDLDARLVRTGGGDYDCGAAWNLSIYLEDAGRFNDAAKLIEKIDKILQFRCNRTYARIGSGAEMTRRVHVYLKPDQTTDDKWKDADNIRDYKIAEIGLSTDSRQRLTADDAAAQLEKGYVMAAKWNRQAVYRISDELWDRYPAPWLDVVMVGTHAVDPGAYRFYYDEDSETYWLACLDPCQDFDGFPYLYEPQGRFADLVRMMNGTYTSSDWTARWKIGDDIWEARLLVSDRQGVKYVYEDFYMEFNGVRKILTCPPEGKTNGTVSGRWFSIEDLIRMLHVQVIMNQDTMTAVIY

Radius of gyration: 29.19 Å; Cα contacts (8 Å, |Δi|>4): 696; chains: 1; bounding box: 71×80×77 Å